Protein AF-A0A090L185-F1 (afdb_monomer)

Solvent-accessible surface area (backbone atoms only — not comparable to full-atom values): 32905 Å² total; per-residue (Å²): 84,55,75,67,59,47,43,51,53,49,49,58,65,39,65,48,70,34,53,70,47,37,48,55,20,32,71,37,14,6,52,57,53,31,52,56,48,49,55,52,52,51,52,54,49,52,51,53,51,46,52,52,49,54,51,47,51,52,51,25,64,74,70,70,43,91,69,70,51,74,37,55,46,37,26,54,54,38,30,64,73,60,76,48,92,46,77,68,30,62,45,46,19,53,53,52,48,50,51,52,50,52,51,51,52,51,52,53,49,51,55,51,51,50,54,26,52,54,49,50,56,54,46,39,72,75,37,86,88,56,88,71,61,66,64,56,42,42,60,57,48,49,54,60,51,52,55,62,71,62,60,84,53,67,71,62,52,49,57,54,49,53,53,50,51,53,55,52,53,52,50,53,50,51,51,52,50,54,55,68,70,53,80,82,59,86,86,80,75,53,54,63,66,49,74,70,26,40,58,56,17,49,55,39,46,54,54,26,69,47,50,73,87,51,50,53,64,53,53,64,45,42,82,55,73,78,55,49,55,54,43,50,53,56,45,50,51,50,48,54,51,48,52,57,57,53,31,58,41,49,54,34,50,53,56,40,49,57,50,46,55,53,47,55,58,48,72,77,44,85,83,77,80,89,65,86,80,74,88,73,93,74,81,80,87,77,76,92,74,93,77,92,81,90,82,88,83,83,89,77,90,80,91,85,88,85,91,82,87,84,88,78,90,81,84,90,88,88,86,89,88,87,89,89,83,91,82,92,86,81,88,88,82,91,79,92,77,85,81,74,83,78,85,82,79,80,81,82,75,83,45,77,66,58,54,51,51,45,51,54,52,50,48,57,56,30,76,72,66,78,44,67,69,56,56,55,35,61,74,46,72,58,64,49,48,67,54,33,24,54,46,25,42,48,52,52,48,40,27,33,75,71,38,67,88,49,18,66,59,49,18,43,43,55,32,59,47,50,66,40,96,30,6,68,48,16,47,56,31,32,50,52,47,53,50,54,54,58,74,42,39,70,60,28,55,73,78,36,44,71,39,41,51,39,42,57,44,39,58,40,47,24,47,50,59,59,37,60,87,68,86,54,71,66,59,54,51,50,51,54,51,52,50,53,53,47,33,83,73,43,38,78,70,60,51,71,67,57,54,50,43,50,50,54,34,39,56,67,33,36,58,37,43,47,73,63,39,46,68,61,47,49,54,49,53,50,41,48,54,50,32,43,71,69,40,82,52,69,69,58,33,54,54,39,48,50,51,54,51,26,67,72,53,69,40,43,80,50,72,69,55,48,43,72,76,76,103

pLDDT: mean 73.85, std 22.77, range [19.09, 95.75]

Secondary structure (DSSP, 8-state):
--HHHHHHHHHHHH-SHHHHTHHHHHHHH-HHHHHHHHHHHHHHHHHHHHHHHHHHHHHHHHHT-SS--HHHHHHHHHHHHHSS--HHHHHHHHHHHHHHHHHHHHHHHHHHHHHHHHHHHHHHHH-TT----HHHHHHHHHHHHHHHHT---HHHHHHHHHHHHHHHHHHHHHHHHHHHHS----TT--S---HHHHHHHHHHHHHHT--HHHHHHHHHH-S-HHHHHHHHHHHHHHHHHHHHHHHHHHHHHHHHHHHHHHHHHHHTS----------------PPP--------------------------------------------S------------------HHHHHHHHHHHHHHHHHH--HHHHHHHHTTT--HHHHHHHHHHHHHIIIII-TTSHHHHHHHHHHHHTSTTHHHHHHHHHHHHHHHHHTHHHHHHH-HHHHHHHHHHHHHHHHHH-TT--SHHHHHHHHHHHHHHSTTGGGG--HHHHHHHHHHHHHHHHHHHHH-HHHHHHHHHHHHHHHHH---HHHHHHHHHHHHHHHTTS---HHHHHHHH-

Organism: Strongyloides ratti (NCBI:txid34506)

InterPro domains:
  IPR003890 MIF4G-like, type 3 [SM00543] (355-554)
  IPR013057 Amino acid transporter, transmembrane domain [PF01490] (6-242)
  IPR016024 Armadillo-type fold [SSF48371] (358-556)
  IPR051367 mRNA Translation Regulation/Replication-dependent Histone mRNA Translation [PTHR23254] (286-565)

Structure (mmCIF, N/CA/C/O backbone):
data_AF-A0A090L185-F1
#
_entry.id   AF-A0A090L185-F1
#
loop_
_atom_site.group_PDB
_atom_site.id
_atom_site.type_symbol
_atom_site.label_atom_id
_atom_site.label_alt_id
_atom_site.label_comp_id
_atom_site.label_asym_id
_atom_site.label_entity_id
_atom_site.label_seq_id
_atom_site.pdbx_PDB_ins_code
_atom_site.Cartn_x
_atom_site.Cartn_y
_atom_site.Cartn_z
_atom_site.occupancy
_atom_site.B_iso_or_equiv
_atom_site.auth_seq_id
_atom_site.auth_comp_id
_atom_site.auth_asym_id
_atom_site.auth_atom_id
_atom_site.pdbx_PDB_model_num
ATOM 1 N N . MET A 1 1 ? -27.285 -10.606 27.918 1.00 71.12 1 MET A N 1
ATOM 2 C CA . MET A 1 1 ? -26.669 -11.461 26.894 1.00 71.12 1 MET A CA 1
ATOM 3 C C . MET A 1 1 ? -26.119 -12.695 27.587 1.00 71.12 1 MET A C 1
ATOM 5 O O . MET A 1 1 ? -25.544 -12.549 28.666 1.00 71.12 1 MET A O 1
ATOM 9 N N . ASP A 1 2 ? -26.365 -13.884 27.044 1.00 82.75 2 ASP A N 1
ATOM 10 C CA . ASP A 1 2 ? -25.820 -15.127 27.608 1.00 82.75 2 ASP A CA 1
ATOM 11 C C . ASP A 1 2 ? -24.356 -15.319 27.168 1.00 82.75 2 ASP A C 1
ATOM 13 O O . ASP A 1 2 ? -23.928 -14.758 26.158 1.00 82.75 2 ASP A O 1
ATOM 17 N N . ASN A 1 3 ? -23.573 -16.127 27.896 1.00 84.38 3 ASN A N 1
ATOM 18 C CA . ASN A 1 3 ? -22.134 -16.308 27.631 1.00 84.38 3 ASN A CA 1
ATOM 19 C C . ASN A 1 3 ? -21.833 -16.718 26.175 1.00 84.38 3 ASN A C 1
ATOM 21 O O . ASN A 1 3 ? -20.870 -16.241 25.581 1.00 84.38 3 ASN A O 1
ATOM 25 N N . LYS A 1 4 ? -22.669 -17.586 25.586 1.00 82.00 4 LYS A N 1
ATOM 26 C CA . LYS A 1 4 ? -22.512 -18.051 24.196 1.00 82.00 4 LYS A CA 1
ATOM 27 C C . LYS A 1 4 ? -22.737 -16.928 23.186 1.00 82.00 4 LYS A C 1
ATOM 29 O O . LYS A 1 4 ? -21.965 -16.774 22.250 1.00 82.00 4 LYS A O 1
ATOM 34 N N . GLU A 1 5 ? -23.784 -16.139 23.396 1.00 80.81 5 GLU A N 1
ATOM 35 C CA . GLU A 1 5 ? -24.128 -15.001 22.542 1.00 80.81 5 GLU A CA 1
ATOM 36 C C . GLU A 1 5 ? -23.039 -13.920 22.619 1.00 80.81 5 GLU A C 1
ATOM 38 O O . GLU A 1 5 ? -22.624 -13.382 21.597 1.00 80.81 5 GLU A O 1
ATOM 43 N N . CYS A 1 6 ? -22.494 -13.691 23.817 1.00 83.94 6 CYS A N 1
ATOM 44 C CA . CYS A 1 6 ? -21.355 -12.807 24.035 1.00 83.94 6 CYS A CA 1
ATOM 45 C C . CYS A 1 6 ? -20.111 -13.237 23.262 1.00 83.94 6 CYS A C 1
ATOM 47 O O . CYS A 1 6 ? -19.526 -12.444 22.531 1.00 83.94 6 CYS A O 1
ATOM 49 N N . PHE A 1 7 ? -19.743 -14.509 23.393 1.00 85.69 7 PHE A N 1
ATOM 50 C CA . PHE A 1 7 ? -18.591 -15.080 22.711 1.00 85.69 7 PHE A CA 1
ATOM 51 C C . PHE A 1 7 ? -18.722 -14.995 21.185 1.00 85.69 7 PHE A C 1
ATOM 53 O O . PHE A 1 7 ? -17.784 -14.584 20.508 1.00 85.69 7 PHE A O 1
ATOM 60 N N . ILE A 1 8 ? -19.903 -15.304 20.643 1.00 82.31 8 ILE A N 1
ATOM 61 C CA . ILE A 1 8 ? -20.172 -15.183 19.204 1.00 82.31 8 ILE A CA 1
ATOM 62 C C . ILE A 1 8 ? -20.075 -13.722 18.753 1.00 82.31 8 ILE A C 1
ATOM 64 O O . ILE A 1 8 ? -19.459 -13.446 17.728 1.00 82.31 8 ILE A O 1
ATOM 68 N N . ASN A 1 9 ? -20.650 -12.783 19.507 1.00 82.81 9 ASN A N 1
ATOM 69 C CA . ASN A 1 9 ? -20.588 -11.361 19.169 1.00 82.81 9 ASN A CA 1
ATOM 70 C C . ASN A 1 9 ? -19.158 -10.809 19.247 1.00 82.81 9 ASN A C 1
ATOM 72 O O . ASN A 1 9 ? -18.785 -9.991 18.410 1.00 82.81 9 ASN A O 1
ATOM 76 N N . PHE A 1 10 ? -18.347 -11.291 20.193 1.00 87.00 10 PHE A N 1
ATOM 77 C CA . PHE A 1 10 ? -16.924 -10.968 20.265 1.00 87.00 10 PHE A CA 1
ATOM 78 C C . PHE A 1 10 ? -16.171 -11.468 19.027 1.00 87.00 10 PHE A C 1
ATOM 80 O O . PHE A 1 10 ? -15.546 -10.669 18.337 1.00 87.00 10 PHE A O 1
ATOM 87 N N . LEU A 1 11 ? -16.287 -12.760 18.694 1.00 84.38 11 LEU A N 1
ATOM 88 C CA . LEU A 1 11 ? -15.626 -13.328 17.515 1.00 84.38 11 LEU A CA 1
ATOM 89 C C . LEU A 1 11 ? -16.048 -12.621 16.223 1.00 84.38 11 LEU A C 1
ATOM 91 O O . LEU A 1 11 ? -15.200 -12.310 15.398 1.00 84.38 11 LEU A O 1
ATOM 95 N N . LYS A 1 12 ? -17.339 -12.311 16.064 1.00 79.00 12 LYS A N 1
ATOM 96 C CA . LYS A 1 12 ? -17.843 -11.560 14.905 1.00 79.00 12 LYS A CA 1
ATOM 97 C C . LYS A 1 12 ? -17.255 -10.157 14.795 1.00 79.00 12 LYS A C 1
ATOM 99 O O . LYS A 1 12 ? -17.055 -9.682 13.688 1.00 79.00 12 LYS A O 1
ATOM 104 N N . GLY A 1 13 ? -17.025 -9.487 15.922 1.00 80.44 13 GLY A N 1
ATOM 105 C CA . GLY A 1 13 ? -16.420 -8.158 15.929 1.00 80.44 13 GLY A CA 1
ATOM 106 C C . GLY A 1 13 ? -14.934 -8.170 15.565 1.00 80.44 13 GLY A C 1
ATOM 107 O O . GLY A 1 13 ? -14.454 -7.204 14.987 1.00 80.44 13 GLY A O 1
ATOM 108 N N . MET A 1 14 ? -14.237 -9.267 15.870 1.00 84.25 14 MET A N 1
ATOM 109 C CA . MET A 1 14 ? -12.806 -9.441 15.597 1.00 84.25 14 MET A CA 1
ATOM 110 C C . MET A 1 14 ? -12.523 -10.009 14.199 1.00 84.25 14 MET A C 1
ATOM 112 O O . MET A 1 14 ? -11.527 -9.661 13.570 1.00 84.25 14 MET A O 1
ATOM 116 N N . ILE A 1 15 ? -13.379 -10.906 13.698 1.00 80.38 15 ILE A N 1
ATOM 117 C CA . ILE A 1 15 ? -13.207 -11.538 12.386 1.00 80.38 15 ILE A CA 1
ATOM 118 C C . ILE A 1 15 ? -13.697 -10.574 11.305 1.00 80.38 15 ILE A C 1
ATOM 120 O O . ILE A 1 15 ? -14.882 -10.517 10.977 1.00 80.38 15 ILE A O 1
ATOM 124 N N . GLY A 1 16 ? -12.757 -9.818 10.746 1.00 77.06 16 GLY A N 1
ATOM 125 C CA . GLY A 1 16 ? -12.988 -8.885 9.649 1.00 77.06 16 GLY A CA 1
ATOM 126 C C . GLY A 1 16 ? -11.849 -8.882 8.622 1.00 77.06 16 GLY A C 1
ATOM 127 O O . GLY A 1 16 ? -10.994 -9.771 8.637 1.00 77.06 16 GLY A O 1
ATOM 128 N N . PRO A 1 17 ? -11.797 -7.861 7.746 1.00 77.81 17 PRO A N 1
ATOM 129 C CA . PRO A 1 17 ? -10.735 -7.676 6.756 1.00 77.81 17 PRO A CA 1
ATOM 130 C C . PRO A 1 17 ? -9.334 -7.634 7.368 1.00 77.81 17 PRO A C 1
ATOM 132 O O . PRO A 1 17 ? -8.375 -8.001 6.700 1.00 77.81 17 PRO A O 1
ATOM 135 N N . GLY A 1 18 ? -9.217 -7.244 8.642 1.00 82.75 18 GLY A N 1
ATOM 136 C CA . GLY A 1 18 ? -7.952 -7.262 9.372 1.00 82.75 18 GLY A CA 1
ATOM 137 C C . GLY A 1 18 ? -7.276 -8.633 9.361 1.00 82.75 18 GLY A C 1
ATOM 138 O O . GLY A 1 18 ? -6.117 -8.726 8.970 1.00 82.75 18 GLY A O 1
ATOM 139 N N . ILE A 1 19 ? -8.003 -9.711 9.672 1.00 81.44 19 ILE A N 1
ATOM 140 C CA . ILE A 1 19 ? -7.442 -11.074 9.632 1.00 81.44 19 ILE A CA 1
ATOM 141 C C . ILE A 1 19 ? -7.071 -11.474 8.197 1.00 81.44 19 ILE A C 1
ATOM 143 O O . ILE A 1 19 ? -6.039 -12.092 7.984 1.00 81.44 19 ILE A O 1
ATOM 147 N N . LEU A 1 20 ? -7.855 -11.070 7.192 1.00 78.31 20 LEU A N 1
ATOM 148 C CA . LEU A 1 20 ? -7.549 -11.370 5.785 1.00 78.31 20 LEU A CA 1
ATOM 149 C C . LEU A 1 20 ? -6.290 -10.639 5.285 1.00 78.31 20 LEU A C 1
ATOM 151 O O . LEU A 1 20 ? -5.570 -11.156 4.432 1.00 78.31 20 LEU A O 1
ATOM 155 N N . SER A 1 21 ? -5.997 -9.460 5.841 1.00 81.25 21 SER A N 1
ATOM 156 C CA . SER A 1 21 ? -4.790 -8.685 5.528 1.00 81.25 21 SER A CA 1
ATOM 157 C C . SER A 1 21 ? -3.510 -9.254 6.149 1.00 81.25 21 SER A C 1
ATOM 159 O O . SER A 1 21 ? -2.412 -8.845 5.776 1.00 81.25 21 SER A O 1
ATOM 161 N N . LEU A 1 22 ? -3.626 -10.211 7.073 1.00 85.88 22 LEU A N 1
ATOM 162 C CA . LEU A 1 22 ? -2.499 -10.734 7.837 1.00 85.88 22 LEU A CA 1
ATOM 163 C C . LEU A 1 22 ? -1.514 -11.530 6.964 1.00 85.88 22 LEU A C 1
ATOM 165 O O . LEU A 1 22 ? -0.307 -11.428 7.166 1.00 85.88 22 LEU A O 1
ATOM 169 N N . SER A 1 23 ? -1.996 -12.177 5.902 1.00 81.75 23 SER A N 1
ATOM 170 C CA . SER A 1 23 ? -1.170 -12.760 4.832 1.00 81.75 23 SER A CA 1
ATOM 171 C C . SER A 1 23 ? -0.131 -11.780 4.248 1.00 81.75 23 SER A C 1
ATOM 173 O O . SER A 1 23 ? 1.015 -12.163 3.998 1.00 81.75 23 SER A O 1
ATOM 175 N N . MET A 1 24 ? -0.470 -10.491 4.118 1.00 79.69 24 MET A N 1
ATOM 176 C CA . MET A 1 24 ? 0.470 -9.448 3.686 1.00 79.69 24 MET A CA 1
ATOM 177 C C . MET A 1 24 ? 1.556 -9.185 4.739 1.00 79.69 24 MET A C 1
ATOM 179 O O . MET A 1 24 ? 2.721 -8.994 4.398 1.00 79.69 24 MET A O 1
ATOM 183 N N . ALA A 1 25 ? 1.215 -9.254 6.030 1.00 85.94 25 ALA A N 1
ATOM 184 C CA . ALA A 1 25 ? 2.178 -9.088 7.119 1.00 85.94 25 ALA A CA 1
ATOM 185 C C . ALA A 1 25 ? 3.268 -10.173 7.085 1.00 85.94 25 ALA A C 1
ATOM 187 O O . ALA A 1 25 ? 4.444 -9.889 7.319 1.00 85.94 25 ALA A O 1
ATOM 188 N N . PHE A 1 26 ? 2.892 -11.405 6.739 1.00 85.06 26 PHE A N 1
ATOM 189 C CA . PHE A 1 26 ? 3.839 -12.499 6.540 1.00 85.06 26 PHE A CA 1
ATOM 190 C C . PHE A 1 26 ? 4.739 -12.298 5.317 1.00 85.06 26 PHE A C 1
ATOM 192 O O . PHE A 1 26 ? 5.925 -12.626 5.373 1.00 85.06 26 PHE A O 1
ATOM 199 N N . LYS A 1 27 ? 4.204 -11.729 4.231 1.00 81.44 27 LYS A N 1
ATOM 200 C CA . LYS A 1 27 ? 4.988 -11.362 3.044 1.00 81.44 27 LYS A CA 1
ATOM 201 C C . LYS A 1 27 ? 6.020 -10.273 3.356 1.00 81.44 27 LYS A C 1
ATOM 203 O O . LYS A 1 27 ? 7.153 -10.356 2.880 1.00 81.44 27 LYS A O 1
ATOM 208 N N . ASP A 1 28 ? 5.650 -9.300 4.186 1.00 84.00 28 ASP A N 1
ATOM 209 C CA . ASP A 1 28 ? 6.495 -8.151 4.519 1.00 84.00 28 ASP A CA 1
ATOM 210 C C . ASP A 1 28 ? 7.568 -8.473 5.565 1.00 84.00 28 ASP A C 1
ATOM 212 O O . ASP A 1 28 ? 8.708 -8.032 5.412 1.00 84.00 28 ASP A O 1
ATOM 216 N N . ALA A 1 29 ? 7.250 -9.246 6.609 1.00 86.50 29 ALA A N 1
ATOM 217 C CA . ALA A 1 29 ? 8.185 -9.564 7.696 1.00 86.50 29 ALA A CA 1
ATOM 218 C C . ALA A 1 29 ? 8.913 -10.905 7.540 1.00 86.50 29 ALA A C 1
ATOM 220 O O . ALA A 1 29 ? 9.987 -11.073 8.122 1.00 86.50 29 ALA A O 1
ATOM 221 N N . GLY A 1 30 ? 8.371 -11.842 6.762 1.00 85.06 30 GLY A N 1
ATOM 222 C CA . GLY A 1 30 ? 8.828 -13.230 6.703 1.00 85.06 30 GLY A CA 1
ATOM 223 C C . GLY A 1 30 ? 8.100 -14.132 7.704 1.00 85.06 30 GLY A C 1
ATOM 224 O O . GLY A 1 30 ? 7.499 -13.664 8.672 1.00 85.06 30 GLY A O 1
ATOM 225 N N . LEU A 1 31 ? 8.151 -15.445 7.462 1.00 84.25 31 LEU A N 1
ATOM 226 C CA . LEU A 1 31 ? 7.297 -16.418 8.154 1.00 84.25 31 LEU A CA 1
ATOM 227 C C . LEU A 1 31 ? 7.498 -16.446 9.679 1.00 84.25 31 LEU A C 1
ATOM 229 O O . LEU A 1 31 ? 6.542 -16.331 10.438 1.00 84.25 31 LEU A O 1
ATOM 233 N N . ILE A 1 32 ? 8.746 -16.590 10.133 1.00 87.19 32 ILE A N 1
ATOM 234 C CA . ILE A 1 32 ? 9.057 -16.796 11.558 1.00 87.19 32 ILE A CA 1
ATOM 235 C C . ILE A 1 32 ? 8.826 -15.505 12.348 1.00 87.19 32 ILE A C 1
ATOM 237 O O . ILE A 1 32 ? 8.232 -15.507 13.426 1.00 87.19 32 ILE A O 1
ATOM 241 N N . THR A 1 33 ? 9.308 -14.395 11.802 1.00 87.94 33 THR A N 1
ATOM 242 C CA . THR A 1 33 ? 9.210 -13.049 12.372 1.00 87.94 33 THR A CA 1
ATOM 243 C C . THR A 1 33 ? 7.761 -12.594 12.499 1.00 87.94 33 THR A C 1
ATOM 245 O O . THR A 1 33 ? 7.392 -12.083 13.559 1.00 87.94 33 THR A O 1
ATOM 248 N N . ALA A 1 34 ? 6.922 -12.818 11.484 1.00 89.31 34 ALA A N 1
ATOM 249 C CA . ALA A 1 34 ? 5.496 -12.511 11.560 1.00 89.31 34 ALA A CA 1
ATOM 250 C C . ALA A 1 34 ? 4.774 -13.371 12.612 1.00 89.31 34 ALA A 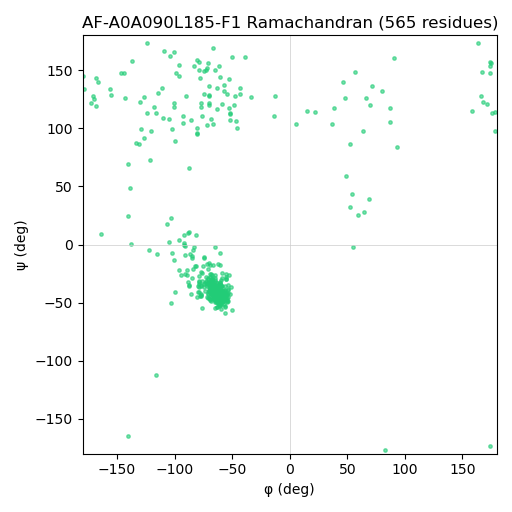C 1
ATOM 252 O O . ALA A 1 34 ? 4.106 -12.795 13.470 1.00 89.31 34 ALA A O 1
ATOM 253 N N . SER A 1 35 ? 4.980 -14.697 12.636 1.00 89.94 35 SER A N 1
ATOM 254 C CA . SER A 1 35 ? 4.364 -15.585 13.644 1.00 89.94 35 SER A CA 1
ATOM 255 C C . SER A 1 35 ? 4.720 -15.185 15.081 1.00 89.94 35 SER A C 1
ATOM 257 O O . SER A 1 35 ? 3.855 -14.993 15.935 1.00 89.94 35 SER A O 1
ATOM 259 N N . ILE A 1 36 ? 6.009 -14.961 15.370 1.00 91.31 36 ILE A N 1
ATOM 260 C CA . ILE A 1 36 ? 6.435 -14.514 16.708 1.00 91.31 36 ILE A CA 1
ATOM 261 C C . ILE A 1 36 ? 5.759 -13.185 17.074 1.00 91.31 36 ILE A C 1
ATOM 263 O O . ILE A 1 36 ? 5.287 -13.014 18.201 1.00 91.31 36 ILE A O 1
ATOM 267 N N . THR A 1 37 ? 5.680 -12.252 16.123 1.00 90.88 37 THR A N 1
ATOM 268 C CA . THR A 1 37 ? 5.062 -10.940 16.348 1.00 90.88 37 THR A CA 1
ATOM 269 C C . THR A 1 37 ? 3.562 -11.055 16.620 1.00 90.88 37 THR A C 1
ATOM 271 O O . THR A 1 37 ? 3.066 -10.411 17.543 1.00 90.88 37 THR A O 1
ATOM 274 N N . ILE A 1 38 ? 2.847 -11.906 15.882 1.00 92.31 38 ILE A N 1
ATOM 275 C CA . ILE A 1 38 ? 1.415 -12.176 16.068 1.00 92.31 38 ILE A CA 1
ATOM 276 C C . ILE A 1 38 ? 1.134 -12.694 17.480 1.00 92.31 38 ILE A C 1
ATOM 278 O O . ILE A 1 38 ? 0.266 -12.157 18.171 1.00 92.31 38 ILE A O 1
ATOM 282 N N . ILE A 1 39 ? 1.902 -13.681 17.950 1.00 92.31 39 ILE A N 1
ATOM 283 C CA . ILE A 1 39 ? 1.736 -14.244 19.297 1.00 92.31 39 ILE A CA 1
ATOM 284 C C . ILE A 1 39 ? 1.976 -13.173 20.369 1.00 92.31 39 ILE A C 1
ATOM 286 O O . ILE A 1 39 ? 1.171 -13.028 21.293 1.00 92.31 39 ILE A O 1
ATOM 290 N N . ILE A 1 40 ? 3.057 -12.395 20.244 1.00 93.19 40 ILE A N 1
ATOM 291 C CA . ILE A 1 40 ? 3.402 -11.343 21.211 1.00 93.19 40 ILE A CA 1
ATOM 292 C C . ILE A 1 40 ? 2.310 -10.269 21.261 1.00 93.19 40 ILE A C 1
ATOM 294 O O . ILE A 1 40 ? 1.821 -9.940 22.345 1.00 93.19 40 ILE A O 1
ATOM 298 N N . ILE A 1 41 ? 1.895 -9.743 20.105 1.00 92.81 41 ILE A N 1
ATOM 299 C CA . ILE A 1 41 ? 0.861 -8.705 20.025 1.00 92.81 41 ILE A CA 1
ATOM 300 C C . ILE A 1 41 ? -0.488 -9.240 20.519 1.00 92.81 41 ILE A C 1
ATOM 302 O O . ILE A 1 41 ? -1.174 -8.542 21.267 1.00 92.81 41 ILE A O 1
ATOM 306 N N . GLY A 1 42 ? -0.843 -10.488 20.204 1.00 91.75 42 GLY A N 1
ATOM 307 C CA . GLY A 1 42 ? -2.056 -11.136 20.703 1.00 91.75 42 GLY A CA 1
ATOM 308 C C . GLY A 1 42 ? -2.095 -11.238 22.234 1.00 91.75 42 GLY A C 1
ATOM 309 O O . GLY A 1 42 ? -3.116 -10.914 22.850 1.00 91.75 42 GLY A O 1
ATOM 310 N N . ILE A 1 43 ? -0.979 -11.615 22.874 1.00 92.88 43 ILE A N 1
ATOM 311 C CA . ILE A 1 43 ? -0.865 -11.669 24.344 1.00 92.88 43 ILE A CA 1
ATOM 312 C C . ILE A 1 43 ? -0.986 -10.268 24.952 1.00 92.88 43 ILE A C 1
ATOM 314 O O . ILE A 1 43 ? -1.777 -10.070 25.880 1.00 92.88 43 ILE A O 1
ATOM 318 N N . ILE A 1 44 ? -0.233 -9.294 24.428 1.00 93.75 44 ILE A N 1
ATOM 319 C CA . ILE A 1 44 ? -0.259 -7.906 24.913 1.00 93.75 44 ILE A CA 1
ATOM 320 C C . ILE A 1 44 ? -1.672 -7.337 24.798 1.00 93.75 44 ILE A C 1
ATOM 322 O O . ILE A 1 44 ? -2.188 -6.751 25.750 1.00 93.75 44 ILE A O 1
ATOM 326 N N . ASN A 1 45 ? -2.333 -7.552 23.665 1.00 92.19 45 ASN A N 1
ATOM 327 C CA . ASN A 1 45 ? -3.667 -7.027 23.450 1.00 92.19 45 ASN A CA 1
ATOM 328 C C . ASN A 1 45 ? -4.710 -7.694 24.359 1.00 92.19 45 ASN A C 1
ATOM 330 O O . ASN A 1 45 ? -5.523 -7.008 24.980 1.00 92.19 45 ASN A O 1
ATOM 334 N N . THR A 1 46 ? -4.629 -9.017 24.545 1.00 92.50 46 THR A N 1
ATOM 335 C CA . THR A 1 46 ? -5.470 -9.731 25.522 1.00 92.50 46 THR A CA 1
ATOM 336 C C . THR A 1 46 ? -5.305 -9.135 26.920 1.00 92.50 46 THR A C 1
ATOM 338 O O . THR A 1 46 ? -6.293 -8.844 27.595 1.00 92.50 46 THR A O 1
ATOM 341 N N . TYR A 1 47 ? -4.062 -8.898 27.349 1.00 93.75 47 TYR A N 1
ATOM 342 C CA . TYR A 1 47 ? -3.770 -8.286 28.643 1.00 93.75 47 TYR A CA 1
ATOM 343 C C . TYR A 1 47 ? -4.391 -6.887 28.773 1.00 93.75 47 TYR A C 1
ATOM 345 O O . TYR A 1 47 ? -5.036 -6.590 29.784 1.00 93.75 47 TYR A O 1
ATOM 353 N N . CYS A 1 48 ? -4.267 -6.053 27.737 1.00 93.50 48 CYS A N 1
ATOM 354 C CA . CYS A 1 48 ? -4.881 -4.727 27.690 1.00 93.50 48 CYS A CA 1
ATOM 355 C C . CYS A 1 48 ? -6.411 -4.794 27.823 1.00 93.50 48 CYS A C 1
ATOM 357 O O . CYS A 1 48 ? -6.985 -4.059 28.630 1.00 93.50 48 CYS A O 1
ATOM 359 N N . MET A 1 49 ? -7.077 -5.701 27.101 1.00 92.06 49 MET A N 1
ATOM 360 C CA . MET A 1 49 ? -8.533 -5.871 27.190 1.00 92.06 49 MET A CA 1
ATOM 361 C C . MET A 1 49 ? -8.981 -6.343 28.581 1.00 92.06 49 MET A C 1
ATOM 363 O O . MET A 1 49 ? -9.975 -5.843 29.112 1.00 92.06 49 MET A O 1
ATOM 367 N N . ILE A 1 50 ? -8.242 -7.265 29.208 1.00 92.12 50 ILE A N 1
ATOM 368 C CA . ILE A 1 50 ? -8.531 -7.728 30.574 1.00 92.12 50 ILE A CA 1
ATOM 369 C C . ILE A 1 50 ? -8.426 -6.564 31.559 1.00 92.12 50 ILE A C 1
ATOM 371 O O . ILE A 1 50 ? -9.356 -6.335 32.336 1.00 92.12 50 ILE A O 1
ATOM 375 N N . LYS A 1 51 ? -7.334 -5.792 31.499 1.00 92.69 51 LYS A N 1
ATOM 376 C CA . LYS A 1 51 ? -7.135 -4.630 32.376 1.00 92.69 51 LYS A CA 1
ATOM 377 C C . LYS A 1 51 ? -8.230 -3.589 32.202 1.00 92.69 51 LYS A C 1
ATOM 379 O O . LYS A 1 51 ? -8.732 -3.057 33.189 1.00 92.69 51 LYS A O 1
ATOM 384 N N . LEU A 1 52 ? -8.658 -3.355 30.965 1.00 92.19 52 LEU A N 1
ATOM 385 C CA . LEU A 1 52 ? -9.756 -2.449 30.662 1.00 92.19 52 LEU A CA 1
ATOM 386 C C . LEU A 1 52 ? -11.065 -2.880 31.351 1.00 92.19 52 LEU A C 1
ATOM 388 O O . LEU A 1 52 ? -11.742 -2.050 31.961 1.00 92.19 52 LEU A O 1
ATOM 392 N N . ILE A 1 53 ? -11.399 -4.175 31.312 1.00 91.25 53 ILE A N 1
ATOM 393 C CA . ILE A 1 53 ? -12.573 -4.725 32.007 1.00 91.25 53 ILE A CA 1
ATOM 394 C C . ILE A 1 53 ? -12.433 -4.607 33.525 1.00 91.25 53 ILE A C 1
ATOM 396 O O . ILE A 1 53 ? -13.387 -4.211 34.193 1.00 91.25 53 ILE A O 1
ATOM 400 N N . GLU A 1 54 ? -11.280 -4.970 34.086 1.00 91.06 54 GLU A N 1
ATOM 401 C CA . GLU A 1 54 ? -11.041 -4.892 35.532 1.00 91.06 54 GLU A CA 1
ATOM 402 C C . GLU A 1 54 ? -11.226 -3.460 36.047 1.00 91.06 54 GLU A C 1
ATOM 404 O O . GLU A 1 54 ? -11.936 -3.240 37.031 1.00 91.06 54 GLU A O 1
ATOM 409 N N . CYS A 1 55 ? -10.664 -2.475 35.339 1.00 91.12 55 CYS A N 1
ATOM 410 C CA . CYS A 1 55 ? -10.843 -1.062 35.658 1.00 91.12 55 CYS A CA 1
ATOM 411 C C . CYS A 1 55 ? -12.308 -0.630 35.519 1.00 91.12 55 CYS A C 1
ATOM 413 O O . CYS A 1 55 ? -12.843 0.022 36.416 1.00 91.12 55 CYS A O 1
ATOM 415 N N . SER A 1 56 ? -12.971 -1.022 34.427 1.00 91.12 56 SER A N 1
ATOM 416 C CA . SER A 1 56 ? -14.392 -0.746 34.186 1.00 91.12 56 SER A CA 1
ATOM 417 C C . SER A 1 56 ? -15.278 -1.220 35.345 1.00 91.12 56 SER A C 1
ATOM 419 O O . SER A 1 56 ? -16.050 -0.436 35.905 1.00 91.12 56 SER A O 1
ATOM 421 N N . LYS A 1 57 ? -15.083 -2.463 35.800 1.00 89.00 57 LYS A N 1
ATOM 422 C CA . LYS A 1 57 ? -15.808 -3.040 36.942 1.00 89.00 57 LYS A CA 1
ATOM 423 C C . LYS A 1 57 ? -15.495 -2.339 38.254 1.00 89.00 57 LYS A C 1
ATOM 425 O O . LYS A 1 57 ? -16.413 -2.011 39.004 1.00 89.00 57 LYS A O 1
ATOM 430 N N . TYR A 1 58 ? -14.214 -2.088 38.531 1.00 90.12 58 TYR A N 1
ATOM 431 C CA . TYR A 1 58 ? -13.793 -1.405 39.754 1.00 90.12 58 TYR A CA 1
ATOM 432 C C . TYR A 1 58 ? -14.505 -0.054 39.907 1.00 90.12 58 TYR A C 1
ATOM 434 O O . TYR A 1 58 ? -15.089 0.232 40.956 1.00 90.12 58 TYR A O 1
ATOM 442 N N . PHE A 1 59 ? -14.531 0.755 38.843 1.00 90.69 59 PHE A N 1
ATOM 443 C CA . PHE A 1 59 ? -15.184 2.063 38.873 1.00 90.69 59 PHE A CA 1
ATOM 444 C C . PHE A 1 59 ? -16.712 1.982 38.834 1.00 90.69 59 PHE A C 1
ATOM 446 O O . PHE A 1 59 ? -17.367 2.786 39.500 1.00 90.69 59 PHE A O 1
ATOM 453 N N . SER A 1 60 ? -17.284 1.000 38.132 1.00 88.88 60 SER A N 1
ATOM 454 C CA . SER A 1 60 ? -18.728 0.735 38.150 1.00 88.88 60 SER A CA 1
ATOM 455 C C . SER A 1 60 ? -19.229 0.440 39.570 1.00 88.88 60 SER A C 1
ATOM 457 O O . SER A 1 60 ? -20.198 1.062 40.013 1.00 88.88 60 SER A O 1
ATOM 459 N N . ILE A 1 61 ? -18.523 -0.411 40.326 1.00 88.88 61 ILE A N 1
ATOM 460 C CA . ILE A 1 61 ? -18.863 -0.744 41.719 1.00 88.88 61 ILE A CA 1
ATOM 461 C C . ILE A 1 61 ? -18.652 0.467 42.634 1.00 88.88 61 ILE A C 1
ATOM 463 O O . ILE A 1 61 ? -19.545 0.831 43.401 1.00 88.88 61 ILE A O 1
ATOM 467 N N . LYS A 1 62 ? -17.489 1.124 42.540 1.00 90.19 62 LYS A N 1
ATOM 468 C CA . LYS A 1 62 ? -17.114 2.234 43.428 1.00 90.19 62 LYS A CA 1
ATOM 469 C C . LYS A 1 62 ? -18.045 3.440 43.313 1.00 90.19 62 LYS A C 1
ATOM 471 O O . LYS A 1 62 ? -18.438 4.010 44.328 1.00 90.19 62 LYS A O 1
ATOM 476 N N . TYR A 1 63 ? -18.401 3.826 42.089 1.00 88.38 63 TYR A N 1
ATOM 477 C CA . TYR A 1 63 ? -19.265 4.978 41.824 1.00 88.38 63 TYR A CA 1
ATOM 478 C C . TYR A 1 63 ? -20.742 4.601 41.620 1.00 88.38 63 TYR A C 1
ATOM 480 O O . TYR A 1 63 ? -21.555 5.482 41.350 1.00 88.38 63 TYR A O 1
ATOM 488 N N . LYS A 1 64 ? -21.105 3.317 41.785 1.00 87.44 64 LYS A N 1
ATOM 489 C CA . LYS A 1 64 ? -22.468 2.774 41.619 1.00 87.44 64 LYS A CA 1
ATOM 490 C C . LYS A 1 64 ? -23.091 3.093 40.252 1.00 87.44 64 LYS A C 1
ATOM 492 O O . LYS A 1 64 ? -24.262 3.459 40.154 1.00 87.44 64 LYS A O 1
ATOM 497 N N . ILE A 1 65 ? -22.307 2.945 39.187 1.00 86.12 65 ILE A N 1
ATOM 498 C CA . ILE A 1 65 ? -22.724 3.248 37.813 1.00 86.12 65 ILE A CA 1
ATOM 499 C C . ILE A 1 65 ? -23.079 1.948 37.104 1.00 86.12 65 ILE A C 1
ATOM 501 O O . ILE A 1 65 ? -22.242 1.060 36.978 1.00 86.12 65 ILE A O 1
ATOM 505 N N . LYS A 1 66 ? -24.316 1.847 36.609 1.00 79.56 66 LYS A N 1
ATOM 506 C CA . LYS A 1 66 ? -24.844 0.610 36.011 1.00 79.56 66 LYS A CA 1
ATOM 507 C C . LYS A 1 66 ? -24.204 0.245 34.664 1.00 79.56 66 LYS A C 1
ATOM 509 O O . LYS A 1 66 ? -24.122 -0.933 34.347 1.00 79.56 66 LYS A O 1
ATOM 514 N N . LYS A 1 67 ? -23.802 1.236 33.865 1.00 83.38 67 LYS A N 1
ATOM 515 C CA . LYS A 1 67 ? -23.102 1.058 32.584 1.00 83.38 67 LYS A CA 1
ATOM 516 C C . LYS A 1 67 ? -22.066 2.158 32.439 1.00 83.38 67 LYS A C 1
ATOM 518 O O . LYS A 1 67 ? -22.412 3.328 32.587 1.00 83.38 67 LYS A O 1
ATOM 523 N N . ILE A 1 68 ? -20.819 1.781 32.193 1.00 88.75 68 ILE A N 1
ATOM 524 C CA . ILE A 1 68 ? -19.716 2.728 32.036 1.00 88.75 68 ILE A CA 1
ATOM 525 C C . ILE A 1 68 ? -19.248 2.719 30.583 1.00 88.75 68 ILE A C 1
ATOM 527 O O . ILE A 1 68 ? -19.086 1.650 30.002 1.00 88.75 68 ILE A O 1
ATOM 531 N N . ASP A 1 69 ? -19.042 3.899 30.008 1.00 91.25 69 ASP A N 1
ATOM 532 C CA . ASP A 1 69 ? -18.488 4.064 28.660 1.00 91.25 69 ASP A CA 1
ATOM 533 C C . ASP A 1 69 ? -16.996 4.420 28.741 1.00 91.25 69 ASP A C 1
ATOM 535 O O . ASP A 1 69 ? -16.510 4.837 29.795 1.00 91.25 69 ASP A O 1
ATOM 539 N N . TYR A 1 70 ? -16.256 4.319 27.632 1.00 92.06 70 TYR A N 1
ATOM 540 C CA . TYR A 1 70 ? -14.811 4.606 27.591 1.00 92.06 70 TYR A CA 1
ATOM 541 C C . TYR A 1 70 ? -14.452 6.005 28.108 1.00 92.06 70 TYR A C 1
ATOM 543 O O . TYR A 1 70 ? -13.518 6.159 28.896 1.00 92.06 70 TYR A O 1
ATOM 551 N N . GLY A 1 71 ? -15.214 7.030 27.713 1.00 91.38 71 GLY A N 1
ATOM 552 C CA . GLY A 1 71 ? -14.991 8.397 28.188 1.00 91.38 71 GLY A CA 1
ATOM 553 C C . GLY A 1 71 ? -15.240 8.543 29.690 1.00 91.38 71 GLY A C 1
ATOM 554 O O . GLY A 1 71 ? -14.444 9.163 30.394 1.00 91.38 71 GLY A O 1
ATOM 555 N N . SER A 1 72 ? -16.307 7.927 30.208 1.00 90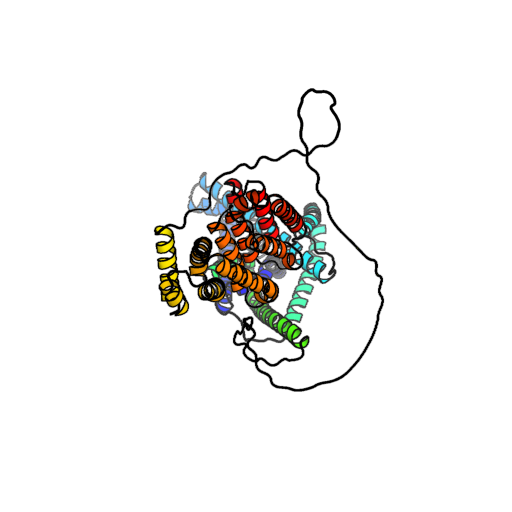.56 72 SER A N 1
ATOM 556 C CA . SER A 1 72 ? -16.595 7.914 31.645 1.00 90.56 72 SER A CA 1
ATOM 557 C C . SER A 1 72 ? -15.524 7.149 32.421 1.00 90.56 72 SER A C 1
ATOM 559 O O . SER A 1 72 ? -15.078 7.619 33.464 1.00 90.56 72 SER A O 1
ATOM 561 N N . LEU A 1 73 ? -15.054 6.015 31.897 1.00 92.44 73 LEU A N 1
ATOM 562 C CA . LEU A 1 73 ? -13.956 5.247 32.478 1.00 92.44 73 LEU A CA 1
ATOM 563 C C . LEU A 1 73 ? -12.685 6.097 32.600 1.00 92.44 73 LEU A C 1
ATOM 565 O O . LEU A 1 73 ? -12.096 6.163 33.677 1.00 92.44 73 LEU A O 1
ATOM 569 N N . ALA A 1 74 ? -12.309 6.808 31.535 1.00 92.75 74 ALA A N 1
ATOM 570 C CA . ALA A 1 74 ? -11.171 7.724 31.542 1.00 92.75 74 ALA A CA 1
ATOM 571 C C . ALA A 1 74 ? -11.358 8.887 32.534 1.00 92.75 74 ALA A C 1
ATOM 573 O O . ALA A 1 74 ? -10.419 9.268 33.237 1.00 92.75 74 ALA A O 1
ATOM 574 N N . TYR A 1 75 ? -12.579 9.420 32.648 1.00 91.50 75 TYR A N 1
ATOM 575 C CA . TYR A 1 75 ? -12.908 10.460 33.623 1.00 91.50 75 TYR A CA 1
ATOM 576 C C . TYR A 1 75 ? -12.695 9.962 35.056 1.00 91.50 75 TYR A C 1
ATOM 578 O O . TYR A 1 75 ? -11.949 10.582 35.811 1.00 91.50 75 TYR A O 1
ATOM 586 N N . TYR A 1 76 ? -13.288 8.825 35.433 1.00 90.56 76 TYR A N 1
ATOM 587 C CA . TYR A 1 76 ? -13.167 8.293 36.793 1.00 90.56 76 TYR A CA 1
ATOM 588 C C . TYR A 1 76 ? -11.744 7.839 37.123 1.00 90.56 76 TYR A C 1
ATOM 590 O O . TYR A 1 76 ? -11.270 8.110 38.225 1.00 90.56 76 TYR A O 1
ATOM 598 N N . ALA A 1 77 ? -11.027 7.253 36.161 1.00 91.25 77 ALA A N 1
ATOM 599 C CA . ALA A 1 77 ? -9.616 6.921 36.323 1.00 91.25 77 ALA A CA 1
ATOM 600 C C . ALA A 1 77 ? -8.761 8.174 36.571 1.00 91.25 77 ALA A C 1
ATOM 602 O O . ALA A 1 77 ? -7.979 8.217 37.521 1.00 91.25 77 ALA A O 1
ATOM 603 N N . SER A 1 78 ? -8.951 9.231 35.775 1.00 90.62 78 SER A N 1
ATOM 604 C CA . SER A 1 78 ? -8.218 10.489 35.961 1.00 90.62 78 SER A CA 1
ATOM 605 C C . SER A 1 78 ? -8.581 11.198 37.271 1.00 90.62 78 SER A C 1
ATOM 607 O O . SER A 1 78 ? -7.705 11.746 37.942 1.00 90.62 78 SER A O 1
ATOM 609 N N . LYS A 1 79 ? -9.853 11.142 37.684 1.00 89.25 79 LYS A N 1
ATOM 610 C CA . LYS A 1 79 ? -10.334 11.692 38.957 1.00 89.25 79 LYS A CA 1
ATOM 611 C C . LYS A 1 79 ? -9.697 10.996 40.157 1.00 89.25 79 LYS A C 1
ATOM 613 O O . LYS A 1 79 ? -9.331 11.672 41.117 1.00 89.25 79 LYS A O 1
ATOM 618 N N . GLU A 1 80 ? -9.531 9.679 40.089 1.00 87.50 80 GLU A N 1
ATOM 619 C CA . GLU A 1 80 ? -8.871 8.895 41.133 1.00 87.50 80 GLU A CA 1
ATOM 620 C C . GLU A 1 80 ? -7.388 9.270 41.271 1.00 87.50 80 GLU A C 1
ATOM 622 O O . GLU A 1 80 ? -6.897 9.472 42.381 1.00 87.50 80 GLU A O 1
ATOM 627 N N . ILE A 1 81 ? -6.693 9.447 40.143 1.00 87.31 81 ILE A N 1
ATOM 628 C CA . ILE A 1 81 ? -5.279 9.850 40.113 1.00 87.31 81 ILE A CA 1
ATOM 629 C C . ILE A 1 81 ? -5.100 11.262 40.683 1.00 87.31 81 ILE A C 1
ATOM 631 O O . ILE A 1 81 ? -4.200 11.510 41.484 1.00 87.31 81 ILE A O 1
ATOM 635 N N . MET A 1 82 ? -5.960 12.201 40.286 1.00 84.31 82 MET A N 1
ATOM 636 C CA . MET A 1 82 ? -5.814 13.612 40.650 1.00 84.31 82 MET A CA 1
ATOM 637 C C . MET A 1 82 ? -6.408 13.969 42.017 1.00 84.31 82 MET A C 1
ATOM 639 O O . MET A 1 82 ? -6.192 15.085 42.490 1.00 84.31 82 MET A O 1
ATOM 643 N N . LYS A 1 83 ? -7.167 13.060 42.650 1.00 81.94 83 LYS A N 1
ATOM 644 C CA . LYS A 1 83 ? -7.868 13.220 43.945 1.00 81.94 83 LYS A CA 1
ATOM 645 C C . LYS A 1 83 ? -8.831 14.418 44.045 1.00 81.94 83 LYS A C 1
ATOM 647 O O . LYS A 1 83 ? -9.493 14.591 45.066 1.00 81.94 83 LYS A O 1
ATOM 652 N N . LYS A 1 84 ? -8.943 15.241 43.000 1.00 77.12 84 LYS A N 1
ATOM 653 C CA . LYS A 1 84 ? -9.833 16.398 42.885 1.00 77.12 84 LYS A CA 1
ATOM 654 C C . LYS A 1 84 ? -10.285 16.550 41.438 1.00 77.12 84 LYS A C 1
ATOM 656 O O . LYS A 1 84 ? -9.539 16.249 40.507 1.00 77.12 84 LYS A O 1
ATOM 661 N N . ASP A 1 85 ? -11.507 17.039 41.260 1.00 78.88 85 ASP A N 1
ATOM 662 C CA . ASP A 1 85 ? -12.047 17.321 39.935 1.00 78.88 85 ASP A CA 1
ATOM 663 C C . ASP A 1 85 ? -11.417 18.616 39.403 1.00 78.88 85 ASP A C 1
ATOM 665 O O . ASP A 1 85 ? -11.626 19.697 39.955 1.00 78.88 85 ASP A O 1
ATOM 669 N N . THR A 1 86 ? -10.566 18.496 38.388 1.00 80.75 86 THR A N 1
ATOM 670 C CA . THR A 1 86 ? -9.781 19.607 37.831 1.00 80.75 86 THR A CA 1
ATOM 671 C C . THR A 1 86 ? -10.049 19.740 36.334 1.00 80.75 86 THR A C 1
ATOM 673 O O . THR A 1 86 ? -10.702 18.907 35.720 1.00 80.75 86 THR A O 1
ATOM 676 N N . ILE A 1 87 ? -9.531 20.782 35.686 1.00 76.81 87 ILE A N 1
ATOM 677 C CA . ILE A 1 87 ? -9.670 20.923 34.226 1.00 76.81 87 ILE A CA 1
ATOM 678 C C . ILE A 1 87 ? -9.034 19.721 33.500 1.00 76.81 87 ILE A C 1
ATOM 680 O O . ILE A 1 87 ? -9.583 19.226 32.520 1.00 76.81 87 ILE A O 1
ATOM 684 N N . LYS A 1 88 ? -7.927 19.182 34.032 1.00 73.94 88 LYS A N 1
ATOM 685 C CA . LYS A 1 88 ? -7.230 18.023 33.458 1.00 73.94 88 LYS A CA 1
ATOM 686 C C . LYS A 1 88 ? -8.067 16.738 33.506 1.00 73.94 88 LYS A C 1
ATOM 688 O O . LYS A 1 88 ? -8.020 15.982 32.542 1.00 73.94 88 LYS A O 1
ATOM 693 N N . THR A 1 89 ? -8.890 16.518 34.541 1.00 80.06 89 THR A N 1
ATOM 694 C CA . THR A 1 89 ? -9.782 15.336 34.610 1.00 80.06 89 THR A CA 1
ATOM 695 C C . THR A 1 89 ? -10.850 15.353 33.515 1.00 80.06 89 THR A C 1
ATOM 697 O O . THR A 1 89 ? -11.289 14.299 33.065 1.00 80.06 89 THR A O 1
ATOM 700 N N . LYS A 1 90 ? -11.226 16.538 33.017 1.00 85.00 90 LYS A N 1
ATOM 701 C CA . LYS A 1 90 ? -12.169 16.697 31.897 1.00 85.00 90 LYS A CA 1
ATOM 702 C C . LYS A 1 90 ? -11.525 16.535 30.514 1.00 85.00 90 LYS A C 1
ATOM 704 O O . LYS A 1 90 ? -12.244 16.264 29.559 1.00 85.00 90 LYS A O 1
ATOM 709 N N . ILE A 1 91 ? -10.198 16.654 30.398 1.00 89.81 91 ILE A N 1
ATOM 710 C CA . ILE A 1 91 ? -9.469 16.512 29.123 1.00 89.81 91 ILE A CA 1
ATOM 711 C C . ILE A 1 91 ? -9.283 15.036 28.738 1.00 89.81 91 ILE A C 1
ATOM 713 O O . ILE A 1 91 ? -9.462 14.686 27.574 1.00 89.81 91 ILE A O 1
ATOM 717 N N . PHE A 1 92 ? -8.973 14.154 29.695 1.00 89.75 92 PHE A N 1
ATOM 718 C CA . PHE A 1 92 ? -8.734 12.727 29.415 1.00 89.75 92 PHE A CA 1
ATOM 719 C C . PHE A 1 92 ? -9.879 12.025 28.663 1.00 89.75 92 PHE A C 1
ATOM 721 O O . PHE A 1 92 ? -9.596 11.348 27.674 1.00 89.75 92 PHE A O 1
ATOM 728 N N . PRO A 1 93 ? -11.160 12.196 29.049 1.00 92.06 93 PRO A N 1
ATOM 729 C CA . PRO A 1 93 ? -12.281 11.645 28.292 1.00 92.06 93 PRO A CA 1
ATOM 730 C C . PRO A 1 93 ? -12.294 12.099 26.836 1.00 92.06 93 PRO A C 1
ATOM 732 O O . PRO A 1 93 ? -12.526 11.282 25.954 1.00 92.06 93 PRO A O 1
ATOM 735 N N . ILE A 1 94 ? -12.021 13.383 26.581 1.00 92.44 94 ILE A N 1
ATOM 736 C CA . ILE A 1 94 ? -12.033 13.965 25.234 1.00 92.44 94 ILE A CA 1
ATOM 737 C C . ILE A 1 94 ? -10.945 13.321 24.373 1.00 92.44 94 ILE A C 1
ATOM 739 O O . ILE A 1 94 ? -11.224 12.928 23.245 1.00 92.44 94 ILE A O 1
ATOM 743 N N . ILE A 1 95 ? -9.735 13.147 24.915 1.00 93.62 95 ILE A N 1
ATOM 744 C CA . ILE A 1 95 ? -8.635 12.472 24.210 1.00 93.62 95 ILE A CA 1
ATOM 745 C C . ILE A 1 95 ? -9.042 11.047 23.828 1.00 93.62 95 ILE A C 1
ATOM 747 O O . ILE A 1 95 ? -8.903 10.660 22.672 1.00 93.62 95 ILE A O 1
ATOM 751 N N . VAL A 1 96 ? -9.599 10.283 24.774 1.00 92.81 96 VAL A N 1
ATOM 752 C CA . VAL A 1 96 ? -10.046 8.906 24.512 1.00 92.81 96 VAL A CA 1
ATOM 753 C C . VAL A 1 96 ? -11.137 8.868 23.441 1.00 92.81 96 VAL A C 1
ATOM 755 O O . VAL A 1 96 ? -11.066 8.038 22.539 1.00 92.81 96 VAL A O 1
ATOM 758 N N . TRP A 1 97 ? -12.107 9.785 23.485 1.00 91.69 97 TRP A N 1
ATOM 759 C CA . TRP A 1 97 ? -13.140 9.903 22.452 1.00 91.69 97 TRP A CA 1
ATOM 760 C C . TRP A 1 97 ? -12.559 10.220 21.069 1.00 91.69 97 TRP A C 1
ATOM 762 O O . TRP A 1 97 ? -12.973 9.602 20.093 1.00 91.69 97 TRP A O 1
ATOM 772 N N . ILE A 1 98 ? -11.584 11.130 20.976 1.00 94.88 98 ILE A N 1
ATOM 773 C CA . ILE A 1 98 ? -10.912 11.463 19.709 1.00 94.88 98 ILE A CA 1
ATOM 774 C C . ILE A 1 98 ? -10.142 10.251 19.170 1.00 94.88 98 ILE A C 1
ATOM 776 O O . ILE A 1 98 ? -10.251 9.941 17.985 1.00 94.88 98 ILE A O 1
ATOM 780 N N . CYS A 1 99 ? -9.410 9.529 20.025 1.00 92.62 99 CYS A N 1
ATOM 781 C CA . CYS A 1 99 ? -8.691 8.319 19.625 1.00 92.62 99 CYS A CA 1
ATOM 782 C C . CYS A 1 99 ? -9.644 7.225 19.123 1.00 92.62 99 CYS A C 1
ATOM 784 O O . CYS A 1 99 ? -9.396 6.646 18.069 1.00 92.62 99 CYS A O 1
ATOM 786 N N . LEU A 1 100 ? -10.750 6.974 19.834 1.00 91.25 100 LEU A N 1
ATOM 787 C CA . LEU A 1 100 ? -11.758 5.991 19.423 1.00 91.25 100 LEU A CA 1
ATOM 788 C C . LEU A 1 100 ? -12.456 6.387 18.119 1.00 91.25 100 LEU A C 1
ATOM 790 O O . LEU A 1 100 ? -12.703 5.532 17.273 1.00 91.25 100 LEU A O 1
ATOM 794 N N . LEU A 1 101 ? -12.750 7.676 17.934 1.00 92.50 101 LEU A N 1
ATOM 795 C CA . LEU A 1 101 ? -13.350 8.171 16.698 1.00 92.50 101 LEU A CA 1
ATOM 796 C C . LEU A 1 101 ? -12.389 8.017 15.512 1.00 92.50 101 LEU A C 1
ATOM 798 O O . LEU A 1 101 ? -12.800 7.536 14.460 1.00 92.50 101 LEU A O 1
ATOM 802 N N . SER A 1 102 ? -11.116 8.377 15.695 1.00 92.56 102 SER A N 1
ATOM 803 C CA . SER A 1 102 ? -10.071 8.213 14.677 1.00 92.56 102 SER A CA 1
ATOM 804 C C . SER A 1 102 ? -9.903 6.744 14.279 1.00 92.56 102 SER A C 1
ATOM 806 O O . SER A 1 102 ? -9.919 6.411 13.093 1.00 92.56 102 SER A O 1
ATOM 808 N N . LEU A 1 103 ? -9.858 5.852 15.273 1.00 89.44 103 LEU A N 1
ATOM 809 C CA . LEU A 1 103 ? -9.813 4.409 15.062 1.00 89.44 103 LEU A CA 1
ATOM 810 C C . LEU A 1 103 ? -11.017 3.918 14.244 1.00 89.44 103 LEU A C 1
ATOM 812 O O . LEU A 1 103 ? -10.840 3.202 13.262 1.00 89.44 103 LEU A O 1
ATOM 816 N N . GLN A 1 104 ? -12.236 4.329 14.604 1.00 88.31 104 GLN A N 1
ATOM 817 C CA . GLN A 1 104 ? -13.443 3.886 13.907 1.00 88.31 104 GLN A CA 1
ATOM 818 C C . GLN A 1 104 ? -13.502 4.397 12.461 1.00 88.31 104 GLN A C 1
ATOM 820 O O . GLN A 1 104 ? -13.908 3.651 11.572 1.00 88.31 104 GLN A O 1
ATOM 825 N N . ILE A 1 105 ? -13.075 5.639 12.210 1.00 90.88 105 ILE A N 1
ATOM 826 C CA . ILE A 1 105 ? -12.967 6.193 10.853 1.00 90.88 105 ILE A CA 1
ATOM 827 C C . ILE A 1 105 ? -11.960 5.383 10.029 1.00 90.88 105 ILE A C 1
ATOM 829 O O . ILE A 1 105 ? -12.256 5.048 8.883 1.00 90.88 105 ILE A O 1
ATOM 833 N N . GLY A 1 106 ? -10.818 5.017 10.620 1.00 89.94 106 GLY A N 1
ATOM 834 C CA . GLY A 1 106 ? -9.813 4.166 9.980 1.00 89.94 106 GLY A CA 1
ATOM 835 C C . GLY A 1 106 ? -10.337 2.768 9.646 1.00 89.94 106 GLY A C 1
ATOM 836 O O . GLY A 1 106 ? -10.169 2.291 8.529 1.00 89.94 106 GLY A O 1
ATOM 837 N N . ILE A 1 107 ? -11.047 2.120 10.573 1.00 85.88 107 ILE A N 1
ATOM 838 C CA . ILE A 1 107 ? -11.665 0.812 10.311 1.00 85.88 107 ILE A CA 1
ATOM 839 C C . ILE A 1 107 ? -12.670 0.931 9.157 1.00 85.88 107 ILE A C 1
ATOM 841 O O . ILE A 1 107 ? -12.609 0.151 8.207 1.00 85.88 107 ILE A O 1
ATOM 845 N N . CYS A 1 108 ? -13.557 1.931 9.191 1.00 86.00 108 CYS A N 1
ATOM 846 C CA . CYS A 1 108 ? -14.550 2.152 8.138 1.00 86.00 108 CYS A CA 1
ATOM 847 C C . CYS A 1 108 ? -13.914 2.431 6.767 1.00 86.00 108 CYS A C 1
ATOM 849 O O . CYS A 1 108 ? -14.419 1.935 5.759 1.00 86.00 108 CYS A O 1
ATOM 851 N N . SER A 1 109 ? -12.819 3.196 6.711 1.00 88.88 109 SER A N 1
ATOM 852 C CA . SER A 1 109 ? -12.134 3.491 5.449 1.00 88.88 109 SER A CA 1
ATOM 853 C C . SER A 1 109 ? -11.474 2.248 4.855 1.00 88.88 109 SER A C 1
ATOM 855 O O . SER A 1 109 ? -11.631 1.998 3.660 1.00 88.88 109 SER A O 1
ATOM 857 N N . VAL A 1 110 ? -10.821 1.417 5.675 1.00 86.94 110 VAL A N 1
ATOM 858 C CA . VAL A 1 110 ? -10.232 0.149 5.217 1.00 86.94 110 VAL A CA 1
ATOM 859 C C . VAL A 1 110 ? -11.313 -0.811 4.727 1.00 86.94 110 VAL A C 1
ATOM 861 O O . VAL A 1 110 ? -11.161 -1.386 3.654 1.00 86.94 110 VAL A O 1
ATOM 864 N N . PHE A 1 111 ? -12.435 -0.940 5.445 1.00 84.62 111 PHE A N 1
ATOM 865 C CA . PHE A 1 111 ? -13.575 -1.746 4.988 1.00 84.62 111 PHE A CA 1
ATOM 866 C C . PHE A 1 111 ? -14.088 -1.295 3.616 1.00 84.62 111 PHE A C 1
ATOM 868 O O . PHE A 1 111 ? -14.374 -2.124 2.754 1.00 84.62 111 PHE A O 1
ATOM 875 N N . TYR A 1 112 ? -14.196 0.015 3.407 1.00 86.69 112 TYR A N 1
ATOM 876 C CA . TYR A 1 112 ? -14.659 0.585 2.148 1.00 86.69 112 TYR A CA 1
ATOM 877 C C . TYR A 1 112 ? -13.687 0.317 0.989 1.00 86.69 112 TYR A C 1
ATOM 879 O O . TYR A 1 112 ? -14.109 -0.137 -0.075 1.00 86.69 112 TYR A O 1
ATOM 887 N N . VAL A 1 113 ? -12.386 0.531 1.213 1.00 87.31 113 VAL A N 1
ATOM 888 C CA . VAL A 1 113 ? -11.333 0.216 0.234 1.00 87.31 113 VAL A CA 1
ATOM 889 C C . VAL A 1 113 ? -11.340 -1.276 -0.098 1.00 87.31 113 VAL A C 1
ATOM 891 O O . VAL A 1 113 ? -11.346 -1.642 -1.268 1.00 87.31 113 VAL A O 1
ATOM 894 N N . PHE A 1 114 ? -11.429 -2.134 0.918 1.00 85.19 114 PHE A N 1
ATOM 895 C CA . PHE A 1 114 ? -11.433 -3.586 0.765 1.00 85.19 114 PHE A CA 1
ATOM 896 C C . PHE A 1 114 ? -12.578 -4.086 -0.128 1.00 85.19 114 PHE A C 1
ATOM 898 O O . PHE A 1 114 ? -12.347 -4.865 -1.050 1.00 85.19 114 PHE A O 1
ATOM 905 N N . VAL A 1 115 ? -13.806 -3.602 0.092 1.00 85.56 115 VAL A N 1
ATOM 906 C CA . VAL A 1 115 ? -14.964 -3.961 -0.749 1.00 85.56 115 VAL A CA 1
ATOM 907 C C . VAL A 1 115 ? -14.770 -3.495 -2.194 1.00 85.56 115 VAL A C 1
ATOM 909 O O . VAL A 1 115 ? -15.085 -4.239 -3.125 1.00 85.56 115 VAL A O 1
ATOM 912 N N . GLY A 1 116 ? -14.230 -2.289 -2.394 1.00 87.50 116 GLY A N 1
ATOM 913 C CA . GLY A 1 116 ? -13.948 -1.757 -3.727 1.00 87.50 116 GLY A CA 1
ATOM 914 C C . GLY A 1 116 ? -12.918 -2.593 -4.489 1.00 87.50 116 GLY A C 1
ATOM 915 O O . GLY A 1 116 ? -13.178 -2.979 -5.628 1.00 87.50 116 GLY A O 1
ATOM 916 N N . THR A 1 117 ? -11.797 -2.935 -3.848 1.00 86.31 117 THR A N 1
ATOM 917 C CA . THR A 1 117 ? -10.737 -3.757 -4.452 1.00 86.31 117 THR A CA 1
ATOM 918 C C . THR A 1 117 ? -11.236 -5.157 -4.803 1.00 86.31 117 THR A C 1
ATOM 920 O O . THR A 1 117 ? -11.069 -5.591 -5.939 1.00 86.31 117 THR A O 1
ATOM 923 N N . LEU A 1 118 ? -11.936 -5.829 -3.881 1.00 84.19 118 LEU A N 1
ATOM 924 C CA . LEU A 1 118 ? -12.491 -7.163 -4.141 1.00 84.19 118 LEU A CA 1
ATOM 925 C C . LEU A 1 118 ? -13.494 -7.168 -5.296 1.00 84.19 118 LEU A C 1
ATOM 927 O O . LEU A 1 118 ? -13.540 -8.108 -6.086 1.00 84.19 118 LEU A O 1
ATOM 931 N N . THR A 1 119 ? -14.321 -6.127 -5.395 1.00 84.19 119 THR A N 1
ATOM 932 C CA . THR A 1 119 ? -15.303 -6.037 -6.479 1.00 84.19 119 THR A CA 1
ATOM 933 C C . THR A 1 119 ? -14.620 -5.811 -7.817 1.00 84.19 119 THR A C 1
ATOM 935 O O . THR A 1 119 ? -15.011 -6.436 -8.800 1.00 84.19 119 THR A O 1
ATOM 938 N N . LYS A 1 120 ? -13.590 -4.958 -7.855 1.00 85.62 120 LYS A N 1
ATOM 939 C CA . LYS A 1 120 ? -12.782 -4.745 -9.057 1.00 85.62 120 LYS A CA 1
ATOM 940 C C . LYS A 1 120 ? -12.197 -6.070 -9.551 1.00 85.62 120 LYS A C 1
ATOM 942 O O . LYS A 1 120 ? -12.446 -6.444 -10.693 1.00 85.62 120 LYS A O 1
ATOM 947 N N . GLU A 1 121 ? -11.519 -6.810 -8.674 1.00 83.25 121 GLU A N 1
ATOM 948 C CA . GLU A 1 121 ? -10.932 -8.115 -9.008 1.00 83.25 121 GLU A CA 1
ATOM 949 C C . GLU A 1 121 ? -11.986 -9.117 -9.509 1.00 83.25 121 GLU A C 1
ATOM 951 O O . GLU A 1 121 ? -11.756 -9.844 -10.476 1.00 83.25 121 GLU A O 1
ATOM 956 N N . LEU A 1 122 ? -13.173 -9.138 -8.891 1.00 84.19 122 LEU A N 1
ATOM 957 C CA . LEU A 1 122 ? -14.279 -10.002 -9.307 1.00 84.19 122 LEU A CA 1
ATOM 958 C C . LEU A 1 122 ? -14.810 -9.642 -10.705 1.00 84.19 122 LEU A C 1
ATOM 960 O O . LEU A 1 122 ? -15.105 -10.534 -11.504 1.00 84.19 122 LEU A O 1
ATOM 964 N N . VAL A 1 123 ? -14.984 -8.349 -10.988 1.00 83.94 123 VAL A N 1
ATOM 965 C CA . VAL A 1 123 ? -15.536 -7.868 -12.261 1.00 83.94 123 VAL A CA 1
ATOM 966 C C . VAL A 1 123 ? -14.537 -8.079 -13.390 1.00 83.94 123 VAL A C 1
ATOM 968 O O . VAL A 1 123 ? -14.920 -8.633 -14.415 1.00 83.94 123 VAL A O 1
ATOM 971 N N . GLU A 1 124 ? -13.269 -7.730 -13.186 1.00 82.75 124 GLU A N 1
ATOM 972 C CA . GLU A 1 124 ? -12.215 -7.889 -14.197 1.00 82.75 124 GLU A CA 1
ATOM 973 C C . GLU A 1 124 ? -11.979 -9.361 -14.548 1.00 82.75 124 GLU A C 1
ATOM 975 O O . GLU A 1 124 ? -11.800 -9.704 -15.716 1.00 82.75 124 GLU A O 1
ATOM 980 N N . LYS A 1 125 ? -12.064 -10.261 -13.558 1.00 81.00 125 LYS A N 1
ATOM 981 C CA . LYS A 1 125 ? -11.922 -11.702 -13.793 1.00 81.00 125 LYS A CA 1
ATOM 982 C C . LYS A 1 125 ? -13.087 -12.303 -14.586 1.00 81.00 125 LYS A C 1
ATOM 984 O O . LYS A 1 125 ? -12.876 -13.232 -15.361 1.00 81.00 125 LYS A O 1
ATOM 989 N N . ASN A 1 126 ? -14.308 -11.808 -14.382 1.00 82.31 126 ASN A N 1
ATOM 990 C CA . ASN A 1 126 ? -15.503 -12.330 -15.054 1.00 82.31 126 ASN A CA 1
ATOM 991 C C . ASN A 1 126 ? -15.785 -11.646 -16.403 1.00 82.31 126 ASN A C 1
ATOM 993 O O . ASN A 1 126 ? -16.403 -12.255 -17.274 1.00 82.31 126 ASN A O 1
ATOM 997 N N . TYR A 1 127 ? -15.343 -10.400 -16.580 1.00 79.12 127 TYR A N 1
ATOM 998 C CA . TYR A 1 127 ? -15.578 -9.586 -17.769 1.00 79.12 127 TYR A CA 1
ATOM 999 C C . TYR A 1 127 ? -14.259 -8.976 -18.252 1.00 79.12 127 TYR A C 1
ATOM 1001 O O . TYR A 1 127 ? -13.929 -7.831 -17.954 1.00 79.12 127 TYR A O 1
ATOM 1009 N N . SER A 1 128 ? -13.529 -9.737 -19.066 1.00 61.81 128 SER A N 1
ATOM 1010 C CA . SER A 1 128 ? -12.188 -9.417 -19.579 1.00 61.81 128 SER A CA 1
ATOM 1011 C C . SER A 1 128 ? -12.079 -8.139 -20.432 1.00 61.81 128 SER A C 1
ATOM 1013 O O . SER A 1 128 ? -10.971 -7.718 -20.744 1.00 61.81 128 SER A O 1
ATOM 1015 N N . ASN A 1 129 ? -13.197 -7.492 -20.779 1.00 63.44 129 ASN A N 1
ATOM 1016 C CA . ASN A 1 129 ? -13.235 -6.279 -21.609 1.00 63.44 129 ASN A CA 1
ATOM 1017 C C . ASN A 1 129 ? -13.516 -4.983 -20.826 1.00 63.44 129 ASN A C 1
ATOM 1019 O O . ASN A 1 129 ? -13.649 -3.926 -21.442 1.00 63.44 129 ASN A O 1
ATOM 1023 N N . ILE A 1 130 ? -13.664 -5.038 -19.497 1.00 60.25 130 ILE A N 1
ATOM 1024 C CA . ILE A 1 130 ? -14.079 -3.882 -18.693 1.00 60.25 130 ILE A CA 1
ATOM 1025 C C . ILE A 1 130 ? -13.082 -3.651 -17.555 1.00 60.25 130 ILE A C 1
ATOM 1027 O O . ILE A 1 130 ? -13.234 -4.180 -16.457 1.00 60.25 130 ILE A O 1
ATOM 1031 N N . ILE A 1 131 ? -12.077 -2.817 -17.822 1.00 68.50 131 ILE A N 1
ATOM 1032 C CA . ILE A 1 131 ? -11.126 -2.343 -16.814 1.00 68.50 131 ILE A CA 1
ATOM 1033 C C . ILE A 1 131 ? -11.536 -0.922 -16.433 1.00 68.50 131 ILE A C 1
ATOM 1035 O O . ILE A 1 131 ? -11.279 0.038 -17.161 1.00 68.50 131 ILE A O 1
ATOM 1039 N N . TYR A 1 132 ? -12.233 -0.787 -15.306 1.00 75.56 132 TYR A N 1
ATOM 1040 C CA . TYR A 1 132 ? -12.565 0.517 -14.736 1.00 75.56 132 TYR A CA 1
ATOM 1041 C C . TYR A 1 132 ? -11.545 0.902 -13.665 1.00 75.56 132 TYR A C 1
ATOM 1043 O O . TYR A 1 132 ? -11.075 0.064 -12.895 1.00 75.56 132 TYR A O 1
ATOM 1051 N N . ASP A 1 133 ? -11.246 2.199 -13.573 1.00 81.25 133 ASP A N 1
ATOM 1052 C CA . ASP A 1 133 ? -10.423 2.733 -12.489 1.00 81.25 133 ASP A CA 1
ATOM 1053 C C . ASP A 1 133 ? -11.058 2.376 -11.131 1.00 81.25 133 ASP A C 1
ATOM 1055 O O . ASP A 1 133 ? -12.270 2.508 -10.936 1.00 81.25 133 ASP A O 1
ATOM 1059 N N . ILE A 1 134 ? -10.237 1.953 -10.167 1.00 83.00 134 ILE A N 1
ATOM 1060 C CA . ILE A 1 134 ? -10.677 1.566 -8.820 1.00 83.00 134 ILE A CA 1
ATOM 1061 C C . ILE A 1 134 ? -11.470 2.687 -8.127 1.00 83.00 134 ILE A C 1
ATOM 1063 O O . ILE A 1 134 ? -12.377 2.431 -7.337 1.00 83.00 134 ILE A O 1
ATOM 1067 N N . ARG A 1 135 ? -11.195 3.947 -8.494 1.00 85.88 135 ARG A N 1
ATOM 1068 C CA . ARG A 1 135 ? -11.928 5.128 -8.017 1.00 85.88 135 ARG A CA 1
ATOM 1069 C C . ARG A 1 135 ? -13.413 5.090 -8.380 1.00 85.88 135 ARG A C 1
ATOM 1071 O O . ARG A 1 135 ? -14.230 5.547 -7.583 1.00 85.88 135 ARG A O 1
ATOM 1078 N N . LEU A 1 136 ? -13.774 4.545 -9.544 1.00 85.38 136 LEU A N 1
ATOM 1079 C CA . LEU A 1 136 ? -15.172 4.397 -9.955 1.00 85.38 136 LEU A CA 1
ATOM 1080 C C . LEU A 1 136 ? -15.888 3.351 -9.104 1.00 85.38 136 LEU A C 1
ATOM 1082 O O . LEU A 1 136 ? -17.031 3.578 -8.718 1.00 85.38 136 LEU A O 1
ATOM 1086 N N . TYR A 1 137 ? -15.207 2.261 -8.742 1.00 86.12 137 TYR A N 1
ATOM 1087 C CA . TYR A 1 137 ? -15.744 1.291 -7.789 1.00 86.12 137 TYR A CA 1
ATOM 1088 C C . TYR A 1 137 ? -15.960 1.935 -6.421 1.00 86.12 137 TYR A C 1
ATOM 1090 O O . TYR A 1 137 ? -17.037 1.787 -5.851 1.00 86.12 137 TYR A O 1
ATOM 1098 N N . TYR A 1 138 ? -14.997 2.720 -5.927 1.00 87.12 138 TYR A N 1
ATOM 1099 C CA . TYR A 1 138 ? -15.171 3.475 -4.686 1.00 87.12 138 TYR A CA 1
ATOM 1100 C C . TYR A 1 138 ? -16.400 4.390 -4.770 1.00 87.12 138 TYR A C 1
ATOM 1102 O O . TYR A 1 138 ? -17.350 4.199 -4.019 1.00 87.12 138 TYR A O 1
ATOM 1110 N N . ILE A 1 139 ? -16.455 5.315 -5.732 1.00 87.19 139 ILE A N 1
ATOM 1111 C CA . ILE A 1 139 ? -17.597 6.233 -5.897 1.00 87.19 139 ILE A CA 1
ATOM 1112 C C . ILE A 1 139 ? -18.922 5.469 -6.060 1.00 87.19 139 ILE A C 1
ATOM 1114 O O . ILE A 1 139 ? -19.934 5.859 -5.479 1.00 87.19 139 ILE A O 1
ATOM 1118 N N . GLY A 1 140 ? -18.916 4.358 -6.797 1.00 86.00 140 GLY A N 1
ATOM 1119 C CA . GLY A 1 140 ? -20.074 3.486 -6.963 1.00 86.00 140 GLY A CA 1
ATOM 1120 C C . GLY A 1 140 ? -20.572 2.909 -5.638 1.00 86.00 140 GLY A C 1
ATOM 1121 O O . GLY A 1 140 ? -21.773 2.943 -5.380 1.00 86.00 140 GLY A O 1
ATOM 1122 N N . TYR A 1 141 ? -19.667 2.449 -4.769 1.00 85.31 141 TYR A N 1
ATOM 1123 C CA . TYR A 1 141 ? -19.998 1.921 -3.441 1.00 85.31 141 TYR A CA 1
ATOM 1124 C C . TYR A 1 141 ? -20.345 2.996 -2.408 1.00 85.31 141 TYR A C 1
ATOM 1126 O O . TYR A 1 141 ? -21.037 2.695 -1.434 1.00 85.31 141 TYR A O 1
ATOM 1134 N N . LEU A 1 142 ? -19.973 4.256 -2.632 1.00 85.75 142 LEU A N 1
ATOM 1135 C CA . LEU A 1 142 ? -20.367 5.371 -1.769 1.00 85.75 142 LEU A CA 1
ATOM 1136 C C . LEU A 1 142 ? -21.896 5.490 -1.653 1.00 85.75 142 LEU A C 1
ATOM 1138 O O . LEU A 1 142 ? -22.421 5.696 -0.559 1.00 85.75 142 LEU A O 1
ATOM 1142 N N . ILE A 1 143 ? -22.622 5.288 -2.758 1.00 84.44 143 ILE A N 1
ATOM 1143 C CA . ILE A 1 143 ? -24.088 5.386 -2.800 1.00 84.44 143 ILE A CA 1
ATOM 1144 C C . ILE A 1 143 ? -24.753 4.291 -1.931 1.00 84.44 143 ILE A C 1
ATOM 1146 O O . ILE A 1 143 ? -25.505 4.649 -1.019 1.00 84.44 143 ILE A O 1
ATOM 1150 N N . PRO A 1 144 ? -24.466 2.980 -2.108 1.00 84.25 144 PRO A N 1
ATOM 1151 C CA . PRO A 1 144 ? -24.924 1.925 -1.204 1.00 84.25 144 PRO A CA 1
ATOM 1152 C C . PRO A 1 144 ? -24.567 2.168 0.263 1.00 84.25 144 PRO A C 1
ATOM 1154 O O . PRO A 1 144 ? -25.410 1.947 1.129 1.00 84.25 144 PRO A O 1
ATOM 1157 N N . PHE A 1 145 ? -23.352 2.640 0.561 1.00 83.00 145 PHE A N 1
ATOM 1158 C CA . PHE A 1 145 ? -22.922 2.898 1.940 1.00 83.00 145 PHE A CA 1
ATOM 1159 C C . PHE A 1 145 ? -23.721 4.034 2.596 1.00 83.00 145 PHE A C 1
ATOM 1161 O O . PHE A 1 145 ? -24.131 3.900 3.750 1.00 83.00 145 PHE A O 1
ATOM 1168 N N . ILE A 1 146 ? -24.019 5.116 1.868 1.00 85.19 146 ILE A N 1
ATOM 1169 C CA . ILE A 1 146 ? -24.889 6.198 2.361 1.00 85.19 146 ILE A CA 1
ATOM 1170 C C . ILE A 1 146 ? -26.319 5.694 2.583 1.00 85.19 146 ILE A C 1
ATOM 1172 O O . ILE A 1 146 ? -26.941 6.023 3.598 1.00 85.19 146 ILE A O 1
ATOM 1176 N N . ILE A 1 147 ? -26.843 4.870 1.671 1.00 84.06 147 ILE A N 1
ATOM 1177 C CA . ILE A 1 147 ? -28.175 4.264 1.814 1.00 84.06 147 ILE A CA 1
ATOM 1178 C C . ILE A 1 147 ? -28.216 3.368 3.058 1.00 84.06 147 ILE A C 1
ATOM 1180 O O . ILE A 1 147 ? -29.140 3.484 3.864 1.00 84.06 147 ILE A O 1
ATOM 1184 N N . LEU A 1 148 ? -27.194 2.532 3.269 1.00 78.06 148 LEU A N 1
ATOM 1185 C CA . LEU A 1 148 ? -27.061 1.696 4.464 1.00 78.06 148 LEU A CA 1
ATOM 1186 C C . LEU A 1 148 ? -26.995 2.539 5.747 1.00 78.06 148 LEU A C 1
ATOM 1188 O O . LEU A 1 148 ? -27.684 2.227 6.718 1.00 78.06 148 LEU A O 1
ATOM 1192 N N . GLY A 1 149 ? -26.246 3.646 5.731 1.00 76.38 149 GLY A N 1
ATOM 1193 C CA . GLY A 1 149 ? -26.178 4.604 6.841 1.00 76.38 149 GLY A CA 1
ATOM 1194 C C . GLY A 1 149 ? -27.483 5.369 7.101 1.00 76.38 149 GLY A C 1
ATOM 1195 O O . GLY A 1 149 ? -27.679 5.905 8.190 1.00 76.38 149 GLY A O 1
ATOM 1196 N N . SER A 1 150 ? -28.403 5.393 6.133 1.00 77.00 150 SER A N 1
ATOM 1197 C CA . SER A 1 150 ? -29.689 6.095 6.233 1.00 77.00 150 SER A CA 1
ATOM 1198 C C . SER A 1 150 ? -30.787 5.268 6.916 1.00 77.00 150 SER A C 1
ATOM 1200 O O . SER A 1 150 ? -31.836 5.810 7.284 1.00 77.00 150 SER A O 1
ATOM 1202 N N . PHE A 1 151 ? -30.574 3.964 7.137 1.00 74.94 151 PHE A N 1
ATOM 1203 C CA . PHE A 1 151 ? -31.537 3.128 7.855 1.00 74.94 151 PHE A CA 1
ATOM 1204 C C . PHE A 1 151 ? -31.554 3.460 9.351 1.00 74.94 151 PHE A C 1
ATOM 1206 O O . PHE A 1 151 ? -30.730 2.998 10.133 1.00 74.94 151 PHE A O 1
ATOM 1213 N N . LYS A 1 152 ? -32.582 4.199 9.780 1.00 68.25 152 LYS A N 1
ATOM 1214 C CA . LYS A 1 152 ? -32.843 4.488 11.203 1.00 68.25 152 LYS A CA 1
ATOM 1215 C C . LYS A 1 152 ? -33.355 3.277 12.000 1.00 68.25 152 LYS A C 1
ATOM 1217 O O . LYS A 1 152 ? -33.340 3.301 13.227 1.00 68.25 152 LYS A O 1
ATOM 1222 N N . SER A 1 153 ? -33.836 2.225 11.330 1.00 72.25 153 SER A N 1
ATOM 1223 C CA . SER A 1 153 ? -34.399 1.037 11.985 1.00 72.25 153 SER A CA 1
ATOM 1224 C C . SER A 1 153 ? -33.336 -0.042 12.198 1.00 72.25 153 SER A C 1
ATOM 1226 O O . SER A 1 153 ? -32.998 -0.794 11.283 1.00 72.25 153 SER A O 1
ATOM 1228 N N . ILE A 1 154 ? -32.876 -0.180 13.445 1.00 70.62 154 ILE A N 1
ATOM 1229 C CA . ILE A 1 154 ? -31.949 -1.240 13.888 1.00 70.62 154 ILE A CA 1
ATOM 1230 C C . ILE A 1 154 ? -32.505 -2.646 13.569 1.00 70.62 154 ILE A C 1
ATOM 1232 O O . ILE A 1 154 ? -31.750 -3.582 13.295 1.00 70.62 154 ILE A O 1
ATOM 1236 N N . ARG A 1 155 ? -33.839 -2.806 13.545 1.00 73.69 155 ARG A N 1
ATOM 1237 C CA . ARG A 1 155 ? -34.506 -4.092 13.283 1.00 73.69 155 ARG A CA 1
ATOM 1238 C C . ARG A 1 155 ? -34.258 -4.606 11.863 1.00 73.69 155 ARG A C 1
ATOM 1240 O O . ARG A 1 155 ? -33.976 -5.788 11.701 1.00 73.69 155 ARG A O 1
ATOM 1247 N N . THR A 1 156 ? -34.319 -3.739 10.851 1.00 71.19 156 THR A N 1
ATOM 1248 C CA . THR A 1 156 ? -34.058 -4.126 9.451 1.00 71.19 156 THR A CA 1
ATOM 1249 C C . THR A 1 156 ? -32.582 -4.467 9.248 1.00 71.19 156 THR A C 1
ATOM 1251 O O . THR A 1 156 ? -32.257 -5.476 8.624 1.00 71.19 156 THR A O 1
ATOM 1254 N N . LEU A 1 157 ? -31.689 -3.686 9.866 1.00 71.31 157 LEU A N 1
ATOM 1255 C CA . LEU A 1 157 ? -30.246 -3.927 9.831 1.00 71.31 157 LEU A CA 1
ATOM 1256 C C . LEU A 1 157 ? -29.868 -5.286 10.443 1.00 71.31 157 LEU A C 1
ATOM 1258 O O . LEU A 1 157 ? -28.956 -5.950 9.961 1.00 71.31 157 LEU A O 1
ATOM 1262 N N . THR A 1 158 ? -30.604 -5.738 11.461 1.00 73.44 158 THR A N 1
ATOM 1263 C CA . THR A 1 158 ? -30.366 -7.034 12.116 1.00 73.44 158 THR A CA 1
ATOM 1264 C C . THR A 1 158 ? -30.595 -8.217 11.166 1.00 73.44 158 THR A C 1
ATOM 1266 O O . THR A 1 158 ? -29.776 -9.134 11.136 1.00 73.44 158 THR A O 1
ATOM 1269 N N . PHE A 1 159 ? -31.661 -8.200 10.355 1.00 78.25 159 PHE A N 1
ATOM 1270 C CA . PHE A 1 159 ? -31.920 -9.265 9.372 1.00 78.25 159 PHE A CA 1
ATOM 1271 C C . PHE A 1 159 ? -30.878 -9.282 8.249 1.00 78.25 159 PHE A C 1
ATOM 1273 O O . PHE A 1 159 ? -30.407 -10.350 7.861 1.00 78.25 159 PHE A O 1
ATOM 1280 N N . LEU A 1 160 ? -30.471 -8.106 7.768 1.00 78.75 160 LEU A N 1
ATOM 1281 C CA . LEU A 1 160 ? -29.436 -7.989 6.742 1.00 78.75 160 LEU A CA 1
ATOM 1282 C C . LEU A 1 160 ? -28.069 -8.455 7.265 1.00 78.75 160 LEU A C 1
ATOM 1284 O O . LEU A 1 160 ? -27.356 -9.178 6.577 1.00 78.75 160 LEU A O 1
ATOM 1288 N N . ASN A 1 161 ? -27.741 -8.126 8.516 1.00 77.25 161 ASN A N 1
ATOM 1289 C CA . ASN A 1 161 ? -26.527 -8.597 9.176 1.00 77.25 161 ASN A CA 1
ATOM 1290 C C . ASN A 1 161 ? -26.553 -10.120 9.401 1.00 77.25 161 ASN A C 1
ATOM 1292 O O . ASN A 1 161 ? -25.540 -10.794 9.235 1.00 77.25 161 ASN A O 1
ATOM 1296 N N . LEU A 1 162 ? -27.708 -10.710 9.731 1.00 77.50 162 LEU A N 1
ATOM 1297 C CA . LEU A 1 162 ? -27.842 -12.169 9.805 1.00 77.50 162 LEU A CA 1
ATOM 1298 C C . LEU A 1 162 ? -27.480 -12.822 8.462 1.00 77.50 162 LEU A C 1
ATOM 1300 O O . LEU A 1 162 ? -26.669 -13.745 8.432 1.00 77.50 162 LEU A O 1
ATOM 1304 N N . PHE A 1 163 ? -28.039 -12.312 7.364 1.00 83.38 163 PHE A N 1
ATOM 1305 C CA . PHE A 1 163 ? -27.755 -12.811 6.021 1.00 83.38 163 PHE A CA 1
ATOM 1306 C C . PHE A 1 163 ? -26.277 -12.635 5.637 1.00 83.38 163 PHE A C 1
ATOM 1308 O O . PHE A 1 163 ? -25.643 -13.586 5.183 1.00 83.38 163 PHE A O 1
ATOM 1315 N N . ALA A 1 164 ? -25.696 -11.462 5.908 1.00 79.31 164 ALA A N 1
ATOM 1316 C CA . ALA A 1 164 ? -24.278 -11.193 5.672 1.00 79.31 164 ALA A CA 1
ATOM 1317 C C . ALA A 1 164 ? -23.364 -12.158 6.446 1.00 79.31 164 ALA A C 1
ATOM 1319 O O . ALA A 1 164 ? -22.401 -12.675 5.887 1.00 79.31 164 ALA A O 1
ATOM 1320 N N . ASN A 1 165 ? -23.699 -12.471 7.703 1.00 76.50 165 ASN A N 1
ATOM 1321 C CA . ASN A 1 165 ? -22.947 -13.440 8.504 1.00 76.50 165 ASN A CA 1
ATOM 1322 C C . ASN A 1 165 ? -22.984 -14.858 7.906 1.00 76.50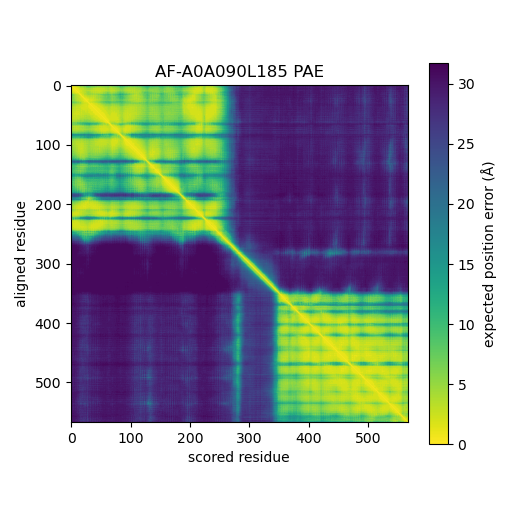 165 ASN A C 1
ATOM 1324 O O . ASN A 1 165 ? -21.987 -15.571 7.990 1.00 76.50 165 ASN A O 1
ATOM 1328 N N . ILE A 1 166 ? -24.105 -15.276 7.304 1.00 83.88 166 ILE A N 1
ATOM 1329 C CA . ILE A 1 166 ? -24.204 -16.581 6.628 1.00 83.88 166 ILE A CA 1
ATOM 1330 C C . ILE A 1 166 ? -23.294 -16.607 5.395 1.00 83.88 166 ILE A C 1
ATOM 1332 O O . ILE A 1 166 ? -22.535 -17.559 5.220 1.00 83.88 166 ILE A O 1
ATOM 1336 N N . LEU A 1 167 ? -23.325 -15.552 4.574 1.00 84.25 167 LEU A N 1
ATOM 1337 C CA . LEU A 1 167 ? -22.459 -15.433 3.398 1.00 84.25 167 LEU A CA 1
ATOM 1338 C C . LEU A 1 167 ? -20.972 -15.413 3.770 1.00 84.25 167 LEU A C 1
ATOM 1340 O O . LEU A 1 167 ? -20.181 -16.102 3.133 1.00 84.25 167 LEU A O 1
ATOM 1344 N N . LEU A 1 168 ? -20.602 -14.678 4.821 1.00 77.25 168 LEU A N 1
ATOM 1345 C CA . LEU A 1 168 ? -19.229 -14.625 5.327 1.00 77.25 168 LEU A CA 1
ATOM 1346 C C . LEU A 1 168 ? -18.773 -15.990 5.864 1.00 77.25 168 LEU A C 1
ATOM 1348 O O . LEU A 1 168 ? -17.648 -16.414 5.621 1.00 77.25 168 LEU A O 1
ATOM 1352 N N . GLY A 1 169 ? -19.658 -16.721 6.547 1.00 75.31 169 GLY A N 1
ATOM 1353 C CA . GLY A 1 169 ? -19.379 -18.094 6.968 1.00 75.31 169 GLY A CA 1
ATOM 1354 C C . GLY A 1 169 ? -19.129 -19.033 5.783 1.00 75.31 169 GLY A C 1
ATOM 1355 O O . GLY A 1 169 ? -18.178 -19.812 5.807 1.00 75.31 169 GLY A O 1
ATOM 1356 N N . LEU A 1 170 ? -19.943 -18.934 4.727 1.00 83.12 170 LEU A N 1
ATOM 1357 C CA . LEU A 1 170 ? -19.779 -19.730 3.506 1.00 83.12 170 LEU A CA 1
ATOM 1358 C C . LEU A 1 170 ? -18.496 -19.374 2.743 1.00 83.12 170 LEU A C 1
ATOM 1360 O O . LEU A 1 170 ? -17.815 -20.280 2.262 1.00 83.12 170 LEU A O 1
ATOM 1364 N N . SER A 1 171 ? -18.137 -18.088 2.653 1.00 78.56 171 SER A N 1
ATOM 1365 C CA . SER A 1 171 ? -16.909 -17.663 1.971 1.00 78.56 171 SER A CA 1
ATOM 1366 C C . SER A 1 171 ? -15.660 -18.151 2.704 1.00 78.56 171 SER A C 1
ATOM 1368 O O . SER A 1 171 ? -14.782 -18.734 2.071 1.00 78.56 171 SER A O 1
ATOM 1370 N N . LEU A 1 172 ? -15.611 -18.020 4.034 1.00 71.81 172 LEU A N 1
ATOM 1371 C CA . LEU A 1 172 ? -14.515 -18.555 4.846 1.00 71.81 172 LEU A CA 1
ATOM 1372 C C . LEU A 1 172 ? -14.407 -20.079 4.727 1.00 71.81 172 LEU A C 1
ATOM 1374 O O . LEU A 1 172 ? -13.302 -20.601 4.589 1.00 71.81 172 LEU A O 1
ATOM 1378 N N . LEU A 1 173 ? -15.537 -20.794 4.729 1.00 78.50 173 LEU A N 1
ATOM 1379 C CA . LEU A 1 173 ? -15.545 -22.247 4.552 1.00 78.50 173 LEU A CA 1
ATOM 1380 C C . LEU A 1 173 ? -15.008 -22.648 3.171 1.00 78.50 173 LEU A C 1
ATOM 1382 O O . LEU A 1 173 ? -14.218 -23.584 3.075 1.00 78.50 173 LEU A O 1
ATOM 1386 N N . SER A 1 174 ? -15.389 -21.921 2.117 1.00 79.00 174 SER A N 1
ATOM 1387 C CA . SER A 1 174 ? -14.883 -22.146 0.761 1.00 79.00 174 SER A CA 1
ATOM 1388 C C . SER A 1 174 ? -13.379 -21.886 0.661 1.00 79.00 174 SER A C 1
ATOM 1390 O O . SER A 1 174 ? -12.664 -22.692 0.071 1.00 79.00 174 SER A O 1
ATOM 1392 N N . ILE A 1 175 ? -12.884 -20.795 1.257 1.00 75.75 175 ILE A N 1
ATOM 1393 C CA . ILE A 1 175 ? -11.448 -20.483 1.307 1.00 75.75 175 ILE A CA 1
ATOM 1394 C C . ILE A 1 175 ? -10.702 -21.604 2.034 1.00 75.75 175 ILE A C 1
ATOM 1396 O O . ILE A 1 175 ? -9.730 -22.142 1.513 1.00 75.75 175 ILE A O 1
ATOM 1400 N N . PHE A 1 176 ? -11.191 -22.018 3.203 1.00 70.12 176 PHE A N 1
ATOM 1401 C CA . PHE A 1 176 ? -10.568 -23.082 3.985 1.00 70.12 176 PHE A CA 1
ATOM 1402 C C . PHE A 1 176 ? -10.565 -24.428 3.248 1.00 70.12 176 PHE A C 1
ATOM 1404 O O . PHE A 1 176 ? -9.577 -25.158 3.303 1.00 70.12 176 PHE A O 1
ATOM 1411 N N . PHE A 1 177 ? -11.639 -24.741 2.519 1.00 77.81 177 PHE A N 1
ATOM 1412 C CA . PHE A 1 177 ? -11.728 -25.940 1.690 1.00 77.81 177 PHE A CA 1
ATOM 1413 C C . PHE A 1 177 ? -10.681 -25.924 0.568 1.00 77.81 177 PHE A C 1
ATOM 1415 O O . PHE A 1 177 ? -9.920 -26.881 0.435 1.00 77.81 177 PHE A O 1
ATOM 1422 N N . ILE A 1 178 ? -10.568 -24.815 -0.171 1.00 72.50 178 ILE A N 1
ATOM 1423 C CA . ILE A 1 178 ? -9.551 -24.633 -1.221 1.00 72.50 178 ILE A CA 1
ATOM 1424 C C . ILE A 1 178 ? -8.133 -24.754 -0.639 1.00 72.50 178 ILE A C 1
ATOM 1426 O O . ILE A 1 178 ? -7.295 -25.443 -1.217 1.00 72.50 178 ILE A O 1
ATOM 1430 N N . LEU A 1 179 ? -7.878 -24.163 0.533 1.00 66.88 179 LEU A N 1
ATOM 1431 C CA . LEU A 1 179 ? -6.582 -24.235 1.219 1.00 66.88 179 LEU A CA 1
ATOM 1432 C C . LEU A 1 179 ? -6.223 -25.638 1.730 1.00 66.88 179 LEU A C 1
ATOM 1434 O O . LEU A 1 179 ? -5.047 -25.936 1.914 1.00 66.88 179 LEU A O 1
ATOM 1438 N N . ILE A 1 180 ? -7.205 -26.497 2.018 1.00 69.25 180 ILE A N 1
ATOM 1439 C CA . ILE A 1 180 ? -6.948 -27.902 2.377 1.00 69.25 180 ILE A CA 1
ATOM 1440 C C . ILE A 1 180 ? -6.610 -28.734 1.136 1.00 69.25 180 ILE A C 1
ATOM 1442 O O . ILE A 1 180 ? -5.814 -29.665 1.224 1.00 69.25 180 ILE A O 1
ATOM 1446 N N . LEU A 1 181 ? -7.232 -28.421 -0.001 1.00 68.38 181 LEU A N 1
ATOM 1447 C CA . LEU A 1 181 ? -7.064 -29.154 -1.256 1.00 68.38 181 LEU A CA 1
ATOM 1448 C C . LEU A 1 181 ? -5.801 -28.762 -2.035 1.00 68.38 181 LEU A C 1
ATOM 1450 O O . LEU A 1 181 ? -5.375 -29.526 -2.902 1.00 68.38 181 LEU A O 1
ATOM 1454 N N . SER A 1 182 ? -5.200 -27.602 -1.753 1.00 64.06 182 SER A N 1
ATOM 1455 C CA . SER A 1 182 ? -3.979 -27.155 -2.429 1.00 64.06 182 SER A CA 1
ATOM 1456 C C . SER A 1 182 ? -2.760 -28.001 -2.029 1.00 64.06 182 SER A C 1
ATOM 1458 O O . SER A 1 182 ? -2.558 -28.361 -0.870 1.00 64.06 182 SER A O 1
ATOM 1460 N N . LYS A 1 183 ? -1.937 -28.365 -3.019 1.00 52.19 183 LYS A N 1
ATOM 1461 C CA . LYS A 1 183 ? -0.817 -29.306 -2.875 1.00 52.19 183 LYS A CA 1
ATOM 1462 C C . LYS A 1 183 ? 0.468 -28.535 -2.567 1.00 52.19 183 LYS A C 1
ATOM 1464 O O . LYS A 1 183 ? 0.971 -27.853 -3.440 1.00 52.19 183 LYS A O 1
ATOM 1469 N N . HIS A 1 184 ? 0.977 -28.667 -1.346 1.00 53.38 184 HIS A N 1
ATOM 1470 C CA . HIS A 1 184 ? 2.026 -27.807 -0.788 1.00 53.38 184 HIS A CA 1
ATOM 1471 C C . HIS A 1 184 ? 3.438 -28.074 -1.351 1.00 53.38 184 HIS A C 1
ATOM 1473 O O . HIS A 1 184 ? 3.924 -29.207 -1.269 1.00 53.38 184 HIS A O 1
ATOM 1479 N N . SER A 1 185 ? 4.144 -27.033 -1.812 1.00 44.25 185 SER A N 1
ATOM 1480 C CA . SER A 1 185 ? 5.595 -27.058 -2.069 1.00 44.25 185 SER A CA 1
ATOM 1481 C C . SER A 1 185 ? 6.364 -26.124 -1.121 1.00 44.25 185 SER A C 1
ATOM 1483 O O . SER A 1 185 ? 6.037 -24.957 -0.964 1.00 44.25 185 SER A O 1
ATOM 1485 N N . TYR A 1 186 ? 7.427 -26.626 -0.483 1.00 51.12 186 TYR A N 1
ATOM 1486 C CA . TYR A 1 186 ? 8.121 -25.949 0.630 1.00 51.12 186 TYR A CA 1
ATOM 1487 C C . TYR A 1 186 ? 9.306 -25.044 0.233 1.00 51.12 186 TYR A C 1
ATOM 1489 O O . TYR A 1 186 ? 9.998 -24.541 1.115 1.00 51.12 186 TYR A O 1
ATOM 1497 N N . SER A 1 187 ? 9.635 -24.878 -1.054 1.00 43.84 187 SER A N 1
ATOM 1498 C CA . SER A 1 187 ? 11.032 -24.550 -1.402 1.00 43.84 187 SER A CA 1
ATOM 1499 C C . SER A 1 187 ? 11.432 -23.068 -1.506 1.00 43.84 187 SER A C 1
ATOM 1501 O O . SER A 1 187 ? 12.606 -22.832 -1.769 1.00 43.84 187 SER A O 1
ATOM 1503 N N . GLU A 1 188 ? 10.548 -22.079 -1.309 1.00 53.62 188 GLU A N 1
ATOM 1504 C CA . GLU A 1 188 ? 10.907 -20.652 -1.523 1.00 53.62 188 GLU A CA 1
ATOM 1505 C C . GLU A 1 188 ? 10.326 -19.655 -0.500 1.00 53.62 188 GLU A C 1
ATOM 1507 O O . GLU A 1 188 ? 10.194 -18.462 -0.776 1.00 53.62 188 GLU A O 1
ATOM 1512 N N . ILE A 1 189 ? 9.999 -20.095 0.719 1.00 60.34 189 ILE A N 1
ATOM 1513 C CA . ILE A 1 189 ? 9.505 -19.163 1.743 1.00 60.34 189 ILE A CA 1
ATOM 1514 C C . ILE A 1 189 ? 10.672 -18.370 2.343 1.00 60.34 189 ILE A C 1
ATOM 1516 O O . ILE A 1 189 ? 11.594 -18.931 2.939 1.00 60.34 189 ILE A O 1
ATOM 1520 N N . LYS A 1 190 ? 10.614 -17.036 2.242 1.00 66.75 190 LYS A N 1
ATOM 1521 C CA . LYS A 1 190 ? 11.518 -16.143 2.980 1.00 66.75 190 LYS A CA 1
ATOM 1522 C C . LYS A 1 190 ? 11.194 -16.217 4.473 1.00 66.75 190 LYS A C 1
ATOM 1524 O O . LYS A 1 190 ? 10.177 -15.704 4.936 1.00 66.75 190 LYS A O 1
ATOM 1529 N N . TYR A 1 191 ? 12.077 -16.853 5.237 1.00 69.50 191 TYR A N 1
ATOM 1530 C CA . TYR A 1 191 ? 11.936 -16.969 6.691 1.00 69.50 191 TYR 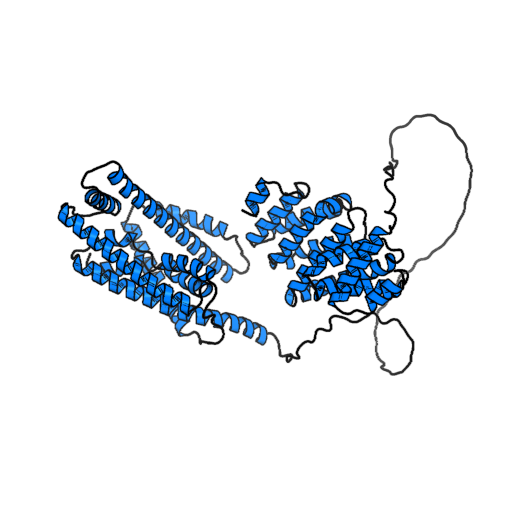A CA 1
ATOM 1531 C C . TYR A 1 191 ? 12.118 -15.633 7.425 1.00 69.50 191 TYR A C 1
ATOM 1533 O O . TYR A 1 191 ? 11.538 -15.450 8.493 1.00 69.50 191 TYR A O 1
ATOM 1541 N N . TYR A 1 192 ? 12.899 -14.716 6.848 1.00 70.69 192 TYR A N 1
ATOM 1542 C CA . TYR A 1 192 ? 13.185 -13.379 7.365 1.00 70.69 192 TYR A CA 1
ATOM 1543 C C . TYR A 1 192 ? 13.289 -12.377 6.207 1.00 70.69 192 TYR A C 1
ATOM 1545 O O . TYR A 1 192 ? 13.732 -12.734 5.112 1.00 70.69 192 TYR A O 1
ATOM 1553 N N . THR A 1 193 ? 12.885 -11.128 6.441 1.00 75.00 193 THR A N 1
ATOM 1554 C CA . THR A 1 193 ? 13.035 -10.024 5.478 1.00 75.00 193 THR A CA 1
ATOM 1555 C C . THR A 1 193 ? 13.977 -8.943 6.029 1.00 75.00 193 THR A C 1
ATOM 1557 O O . THR A 1 193 ? 15.168 -9.201 6.170 1.00 75.00 193 THR A O 1
ATOM 1560 N N . ASN A 1 194 ? 13.468 -7.747 6.345 1.00 82.00 194 ASN A N 1
ATOM 1561 C CA . ASN A 1 194 ? 14.199 -6.560 6.792 1.00 82.00 194 ASN A CA 1
ATOM 1562 C C . ASN A 1 194 ? 13.456 -5.879 7.955 1.00 82.00 194 ASN A C 1
ATOM 1564 O O . ASN A 1 194 ? 12.238 -5.995 8.069 1.00 82.00 194 ASN A O 1
ATOM 1568 N N . ILE A 1 195 ? 14.166 -5.080 8.761 1.00 86.31 195 ILE A N 1
ATOM 1569 C CA . ILE A 1 195 ? 13.591 -4.332 9.899 1.00 86.31 195 ILE A CA 1
ATOM 1570 C C . ILE A 1 195 ? 12.414 -3.443 9.463 1.00 86.31 195 ILE A C 1
ATOM 1572 O O . ILE A 1 195 ? 11.383 -3.419 10.130 1.00 86.31 195 ILE A O 1
ATOM 1576 N N . ASN A 1 196 ? 12.526 -2.768 8.315 1.00 86.31 196 ASN A N 1
ATOM 1577 C CA . ASN A 1 196 ? 11.432 -1.948 7.785 1.00 86.31 196 ASN A CA 1
ATOM 1578 C C . ASN A 1 196 ? 10.181 -2.785 7.476 1.00 86.31 196 ASN A C 1
ATOM 1580 O O . ASN A 1 196 ? 9.078 -2.351 7.783 1.00 86.31 196 ASN A O 1
ATOM 1584 N N . GLY A 1 197 ? 10.351 -3.998 6.938 1.00 83.94 197 GLY A N 1
ATOM 1585 C CA . GLY A 1 197 ? 9.243 -4.921 6.675 1.00 83.94 197 GLY A CA 1
ATOM 1586 C C . GLY A 1 197 ? 8.557 -5.394 7.958 1.00 83.94 197 GLY A C 1
ATOM 1587 O O . GLY A 1 197 ? 7.335 -5.473 8.001 1.00 83.94 197 GLY A O 1
ATOM 1588 N N . ILE A 1 198 ? 9.323 -5.600 9.037 1.00 87.31 198 ILE A N 1
ATOM 1589 C CA . ILE A 1 198 ? 8.782 -5.908 10.373 1.00 87.31 198 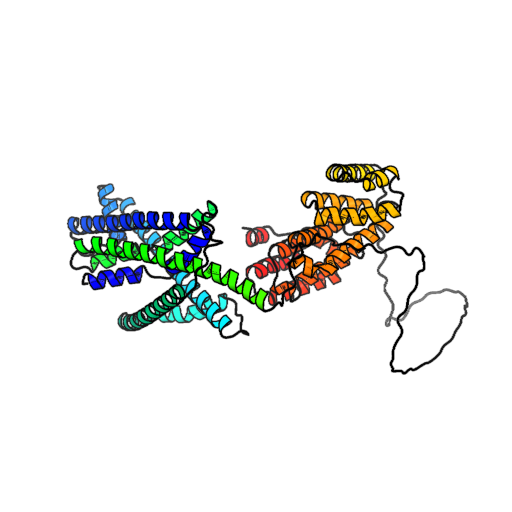ILE A CA 1
ATOM 1590 C C . ILE A 1 198 ? 7.956 -4.733 10.922 1.00 87.31 198 ILE A C 1
ATOM 1592 O O . ILE A 1 198 ? 6.893 -4.936 11.504 1.00 87.31 198 ILE A O 1
ATOM 1596 N N . PHE A 1 199 ? 8.401 -3.487 10.733 1.00 90.75 199 PHE A N 1
ATOM 1597 C CA . PHE A 1 199 ? 7.618 -2.320 11.155 1.00 90.75 199 PHE A CA 1
ATOM 1598 C C . PHE A 1 199 ? 6.331 -2.145 10.345 1.00 90.75 199 PHE A C 1
ATOM 1600 O O . PHE A 1 199 ? 5.292 -1.829 10.924 1.00 90.75 199 PHE A O 1
ATOM 1607 N N . THR A 1 200 ? 6.367 -2.403 9.037 1.00 87.25 200 THR A N 1
ATOM 1608 C CA . THR A 1 200 ? 5.157 -2.404 8.204 1.00 87.25 200 THR A CA 1
ATOM 1609 C C . THR A 1 200 ? 4.199 -3.522 8.623 1.00 87.25 200 THR A C 1
ATOM 1611 O O . THR A 1 200 ? 3.007 -3.271 8.809 1.00 87.25 200 THR A O 1
ATOM 1614 N N . SER A 1 201 ? 4.711 -4.731 8.880 1.00 89.44 201 SER A N 1
ATOM 1615 C CA . SER A 1 201 ? 3.892 -5.868 9.310 1.00 89.44 201 SER A CA 1
ATOM 1616 C C . SER A 1 201 ? 3.249 -5.642 10.679 1.00 89.44 201 SER A C 1
ATOM 1618 O O . SER A 1 201 ? 2.120 -6.071 10.901 1.00 89.44 201 SER A O 1
ATOM 1620 N N . LEU A 1 202 ? 3.936 -4.952 11.598 1.00 92.06 202 LEU A N 1
ATOM 1621 C CA . LEU A 1 202 ? 3.410 -4.608 12.922 1.00 92.06 202 LEU A CA 1
ATOM 1622 C C . LEU A 1 202 ? 2.099 -3.818 12.829 1.00 92.06 202 LEU A C 1
ATOM 1624 O O . LEU A 1 202 ? 1.170 -4.116 13.577 1.00 92.06 202 LEU A O 1
ATOM 1628 N N . GLY A 1 203 ? 1.992 -2.864 11.900 1.00 89.69 203 GLY A N 1
ATOM 1629 C CA . GLY A 1 203 ? 0.758 -2.101 11.684 1.00 89.69 203 GLY A CA 1
ATOM 1630 C C . GLY A 1 203 ? -0.410 -2.992 11.251 1.00 89.69 203 GLY A C 1
ATOM 1631 O O . GLY A 1 203 ? -1.494 -2.921 11.830 1.00 89.69 203 GLY A O 1
ATOM 1632 N N . THR A 1 204 ? -0.164 -3.887 10.292 1.00 89.12 204 THR A N 1
ATOM 1633 C CA . THR A 1 204 ? -1.154 -4.856 9.796 1.00 89.12 204 THR A CA 1
ATOM 1634 C C . THR A 1 204 ? -1.594 -5.833 10.888 1.00 89.12 204 THR A C 1
ATOM 1636 O O . THR A 1 204 ? -2.787 -6.075 11.058 1.00 89.12 204 THR A O 1
ATOM 1639 N N . ILE A 1 205 ? -0.650 -6.343 11.689 1.00 91.94 205 ILE A N 1
ATOM 1640 C CA . ILE A 1 205 ? -0.940 -7.226 12.828 1.00 91.94 205 ILE A CA 1
ATOM 1641 C C . ILE A 1 205 ? -1.765 -6.474 13.882 1.00 91.94 205 ILE A C 1
ATOM 1643 O O . ILE A 1 205 ? -2.782 -6.984 14.339 1.00 91.94 205 ILE A O 1
ATOM 1647 N N . MET A 1 206 ? -1.389 -5.246 14.252 1.00 90.50 206 MET A N 1
ATOM 1648 C CA . MET A 1 206 ? -2.171 -4.459 15.215 1.00 90.50 206 MET A CA 1
ATOM 1649 C C . MET A 1 206 ? -3.599 -4.199 14.724 1.00 90.50 206 MET A C 1
ATOM 1651 O O . MET A 1 206 ? -4.530 -4.302 15.517 1.00 90.50 206 MET A O 1
ATOM 1655 N N . TYR A 1 207 ? -3.782 -3.929 13.429 1.00 88.62 207 TYR A N 1
ATOM 1656 C CA . TYR A 1 207 ? -5.106 -3.786 12.826 1.00 88.62 207 TYR A CA 1
ATOM 1657 C C . TYR A 1 207 ? -5.917 -5.091 12.875 1.00 88.62 207 TYR A C 1
ATOM 1659 O O . TYR A 1 207 ? -7.093 -5.067 13.233 1.00 88.62 207 TYR A O 1
ATOM 1667 N N . ALA A 1 208 ? -5.296 -6.237 12.576 1.00 89.56 208 ALA A N 1
ATOM 1668 C CA . ALA A 1 208 ? -5.951 -7.547 12.619 1.00 89.56 208 ALA A CA 1
ATOM 1669 C C . ALA A 1 208 ? -6.431 -7.937 14.023 1.00 89.56 208 ALA A C 1
ATOM 1671 O O . ALA A 1 208 ? -7.458 -8.597 14.171 1.00 89.56 208 ALA A O 1
ATOM 1672 N N . PHE A 1 209 ? -5.694 -7.517 15.050 1.00 89.44 209 PHE A N 1
ATOM 1673 C CA . PHE A 1 209 ? -6.029 -7.779 16.443 1.00 89.44 209 PHE A CA 1
ATOM 1674 C C . PHE A 1 209 ? -6.871 -6.665 17.082 1.00 89.44 209 PHE A C 1
ATOM 1676 O O . PHE A 1 209 ? -7.112 -6.719 18.281 1.00 89.44 209 PHE A O 1
ATOM 1683 N N . GLU A 1 210 ? -7.368 -5.678 16.342 1.00 86.38 210 GLU A N 1
ATOM 1684 C CA . GLU A 1 210 ? -8.192 -4.620 16.928 1.00 86.38 210 GLU A CA 1
ATOM 1685 C C . GLU A 1 210 ? -9.581 -5.129 17.363 1.00 86.38 210 GLU A C 1
ATOM 1687 O O . GLU A 1 210 ? -10.340 -5.707 16.591 1.00 86.38 210 GLU A O 1
ATOM 1692 N N . GLY A 1 211 ? -9.945 -4.849 18.613 1.00 84.88 211 GLY A N 1
ATOM 1693 C CA . GLY A 1 211 ? -11.267 -5.100 19.190 1.00 84.88 211 GLY A CA 1
ATOM 1694 C C . GLY A 1 211 ? -11.538 -4.344 20.484 1.00 84.88 211 GLY A C 1
ATOM 1695 O O . GLY A 1 211 ? -12.537 -4.601 21.161 1.00 84.88 211 GLY A O 1
ATOM 1696 N N . GLN A 1 212 ? -10.662 -3.412 20.862 1.00 87.31 212 GLN A N 1
ATOM 1697 C CA . GLN A 1 212 ? -10.651 -2.793 22.180 1.00 87.31 212 GLN A CA 1
ATOM 1698 C C . GLN A 1 212 ? -11.914 -1.964 22.391 1.00 87.31 212 GLN A C 1
ATOM 1700 O O . GLN A 1 212 ? -12.408 -1.921 23.516 1.00 87.31 212 GLN A O 1
ATOM 1705 N N . ALA A 1 213 ? -12.467 -1.372 21.325 1.00 88.12 213 ALA A N 1
ATOM 1706 C CA . ALA A 1 213 ? -13.702 -0.583 21.324 1.00 88.12 213 ALA A CA 1
ATOM 1707 C C . ALA A 1 213 ? -14.992 -1.409 21.543 1.00 88.12 213 ALA A C 1
ATOM 1709 O O . ALA A 1 213 ? -16.035 -0.849 21.883 1.00 88.12 213 ALA A O 1
ATOM 1710 N N . LEU A 1 214 ? -14.935 -2.737 21.388 1.00 87.94 214 LEU A N 1
ATOM 1711 C CA . LEU A 1 214 ? -16.088 -3.632 21.550 1.00 87.94 214 LEU A CA 1
ATOM 1712 C C . LEU A 1 214 ? -16.231 -4.150 22.987 1.00 87.94 214 LEU A C 1
ATOM 1714 O O . LEU A 1 214 ? -17.330 -4.491 23.426 1.00 87.94 214 LEU A O 1
ATOM 1718 N N . VAL A 1 215 ? -15.125 -4.202 23.730 1.00 90.44 215 VAL A N 1
ATOM 1719 C CA . VAL A 1 215 ? -15.024 -4.916 25.008 1.00 90.44 215 VAL A CA 1
ATOM 1720 C C . VAL A 1 215 ? -15.950 -4.352 26.090 1.00 90.44 215 VAL A C 1
ATOM 1722 O O . VAL A 1 215 ? -16.661 -5.119 26.742 1.00 90.44 215 VAL A O 1
ATOM 1725 N N . ILE A 1 216 ? -15.964 -3.030 26.297 1.00 90.56 216 ILE A N 1
ATOM 1726 C CA . ILE A 1 216 ? -16.780 -2.403 27.350 1.00 90.56 216 ILE A CA 1
ATOM 1727 C C . ILE A 1 216 ? -18.282 -2.493 27.035 1.00 90.56 216 ILE A C 1
ATOM 1729 O O . ILE A 1 216 ? -19.030 -2.922 27.917 1.00 90.56 216 ILE A O 1
ATOM 1733 N N . PRO A 1 217 ? -18.757 -2.157 25.816 1.00 88.88 217 PRO A N 1
ATOM 1734 C CA . PRO A 1 217 ? -20.152 -2.366 25.446 1.00 88.88 217 PRO A CA 1
ATOM 1735 C C . PRO A 1 217 ? -20.587 -3.813 25.675 1.00 88.88 217 PRO A C 1
ATOM 1737 O O . PRO A 1 217 ? -21.626 -4.058 26.284 1.00 88.88 217 PRO A O 1
ATOM 1740 N N . LEU A 1 218 ? -19.763 -4.777 25.264 1.00 86.62 218 LEU A N 1
ATOM 1741 C CA . LEU A 1 218 ? -20.075 -6.193 25.406 1.00 86.62 218 LEU A CA 1
ATOM 1742 C C . LEU A 1 218 ? -20.160 -6.619 26.883 1.00 86.62 218 LEU A C 1
ATOM 1744 O O . LEU A 1 218 ? -21.106 -7.310 27.271 1.00 86.62 218 LEU A O 1
ATOM 1748 N N . ALA A 1 219 ? -19.242 -6.128 27.722 1.00 87.25 219 ALA A N 1
ATOM 1749 C CA . ALA A 1 219 ? -19.273 -6.332 29.169 1.00 87.25 219 ALA A CA 1
ATOM 1750 C C . ALA A 1 219 ? -20.536 -5.726 29.814 1.00 87.25 219 ALA A C 1
ATOM 1752 O O . ALA A 1 219 ? -21.206 -6.402 30.587 1.00 87.25 219 ALA A O 1
ATOM 1753 N N . ASN A 1 220 ? -20.945 -4.513 29.424 1.00 87.50 220 ASN A N 1
ATOM 1754 C CA . ASN A 1 220 ? -22.159 -3.850 29.930 1.00 87.50 220 ASN A CA 1
ATOM 1755 C C . ASN A 1 220 ? -23.470 -4.603 29.601 1.00 87.50 220 ASN A C 1
ATOM 1757 O O . ASN A 1 220 ? -24.522 -4.303 30.177 1.00 87.50 220 ASN A O 1
ATOM 1761 N N . HIS A 1 221 ? -23.442 -5.534 28.641 1.00 84.69 221 HIS A N 1
ATOM 1762 C CA . HIS A 1 221 ? -24.586 -6.355 28.229 1.00 84.69 221 HIS A CA 1
ATOM 1763 C C . HIS A 1 221 ? -24.548 -7.793 28.782 1.00 84.69 221 HIS A C 1
ATOM 1765 O O . HIS A 1 221 ? -25.528 -8.540 28.626 1.00 84.69 221 HIS A O 1
ATOM 1771 N N . MET A 1 222 ? -23.456 -8.191 29.436 1.00 81.50 222 MET A N 1
ATOM 1772 C CA . MET A 1 222 ? -23.312 -9.490 30.092 1.00 81.50 222 MET A CA 1
ATOM 1773 C C . MET A 1 222 ? -24.044 -9.517 31.435 1.00 81.50 222 MET A C 1
ATOM 1775 O O . MET A 1 222 ? -24.103 -8.527 32.155 1.00 81.50 222 MET A O 1
ATOM 1779 N N . LYS A 1 223 ? -24.639 -10.671 31.764 1.00 68.38 223 LYS A N 1
ATOM 1780 C CA . LYS A 1 223 ? -25.275 -10.891 33.075 1.00 68.38 223 LYS A CA 1
ATOM 1781 C C . LYS A 1 223 ? -24.241 -11.198 34.166 1.00 68.38 223 LYS A C 1
ATOM 1783 O O . LYS A 1 223 ? -24.446 -10.818 35.311 1.00 68.38 223 LYS A O 1
ATOM 1788 N N . GLU A 1 224 ? -23.153 -11.886 33.804 1.00 68.44 224 GLU A N 1
ATOM 1789 C CA . GLU A 1 224 ? -22.086 -12.299 34.719 1.00 68.44 224 GLU A CA 1
ATOM 1790 C C . GLU A 1 224 ? -20.715 -11.801 34.262 1.00 68.44 224 GLU A C 1
ATOM 1792 O O . GLU A 1 224 ? -20.129 -12.262 33.281 1.00 68.44 224 GLU A O 1
ATOM 1797 N N . ASP A 1 225 ? -20.165 -10.899 35.059 1.00 63.16 225 ASP A N 1
ATOM 1798 C CA . ASP A 1 225 ? -18.926 -10.189 34.792 1.00 63.16 225 ASP A CA 1
ATOM 1799 C C . ASP A 1 225 ? -17.683 -11.091 34.733 1.00 63.16 225 ASP A C 1
ATOM 1801 O O . ASP A 1 225 ? -16.802 -10.891 33.891 1.00 63.16 225 ASP A O 1
ATOM 1805 N N . ASN A 1 226 ? -17.568 -12.095 35.605 1.00 68.12 226 ASN A N 1
ATOM 1806 C CA . ASN A 1 226 ? -16.368 -12.945 35.683 1.00 68.12 226 ASN A CA 1
ATOM 1807 C C . ASN A 1 226 ? -16.212 -13.898 34.490 1.00 68.12 226 ASN A C 1
ATOM 1809 O O . ASN A 1 226 ? -15.097 -14.320 34.180 1.00 68.12 226 ASN A O 1
ATOM 1813 N N . ASN A 1 227 ? -17.296 -14.181 33.768 1.00 82.00 227 ASN A N 1
ATOM 1814 C CA . ASN A 1 227 ? -17.233 -14.982 32.548 1.00 82.00 227 ASN A CA 1
ATOM 1815 C C . ASN A 1 227 ? -16.690 -14.182 31.361 1.00 82.00 227 ASN A C 1
ATOM 1817 O O . ASN A 1 227 ? -16.113 -14.773 30.453 1.00 82.00 227 ASN A O 1
ATOM 1821 N N . MET A 1 228 ? -16.799 -12.848 31.383 1.00 85.81 228 MET A N 1
ATOM 1822 C CA . MET A 1 228 ? -16.341 -11.995 30.284 1.00 85.81 228 MET A CA 1
ATOM 1823 C C . MET A 1 228 ? -14.829 -12.092 30.060 1.00 85.81 228 MET A C 1
ATOM 1825 O O . MET A 1 228 ? -14.382 -12.217 28.927 1.00 85.81 228 MET A O 1
ATOM 1829 N N . ILE A 1 229 ? -14.036 -12.116 31.137 1.00 88.94 229 ILE A N 1
ATOM 1830 C CA . ILE A 1 229 ? -12.573 -12.259 31.043 1.00 88.94 229 ILE A CA 1
ATOM 1831 C C . ILE A 1 229 ? -12.204 -13.608 30.412 1.00 88.94 229 ILE A C 1
ATOM 1833 O O . ILE A 1 229 ? -11.356 -13.662 29.528 1.00 88.94 229 ILE A O 1
ATOM 1837 N N . LYS A 1 230 ? -12.884 -14.692 30.811 1.00 89.56 230 LYS A N 1
ATOM 1838 C CA . LYS A 1 230 ? -12.678 -16.019 30.211 1.00 89.56 230 LYS A CA 1
ATOM 1839 C C . LYS A 1 230 ? -13.028 -16.010 28.723 1.00 89.56 230 LYS A C 1
ATOM 1841 O O . LYS A 1 230 ? -12.258 -16.521 27.921 1.00 89.56 230 LYS A O 1
ATOM 1846 N N . ILE A 1 231 ? -14.160 -15.407 28.359 1.00 90.12 231 ILE A N 1
ATOM 1847 C CA . ILE A 1 231 ? -14.612 -15.268 26.967 1.00 90.12 231 ILE A CA 1
ATOM 1848 C C . ILE A 1 231 ? -13.580 -14.520 26.123 1.00 90.12 231 ILE A C 1
ATOM 1850 O O . ILE A 1 231 ? -13.281 -14.979 25.027 1.00 90.12 231 ILE A O 1
ATOM 1854 N N . LEU A 1 232 ? -12.999 -13.430 26.636 1.00 90.44 232 LEU A N 1
ATOM 1855 C CA . LEU A 1 232 ? -11.935 -12.707 25.938 1.00 90.44 232 LEU A CA 1
ATOM 1856 C C . LEU A 1 232 ? -10.689 -13.567 25.731 1.00 90.44 232 LEU A C 1
ATOM 1858 O O . LEU A 1 232 ? -10.172 -13.613 24.622 1.00 90.44 232 LEU A O 1
ATOM 1862 N N . ILE A 1 233 ? -10.223 -1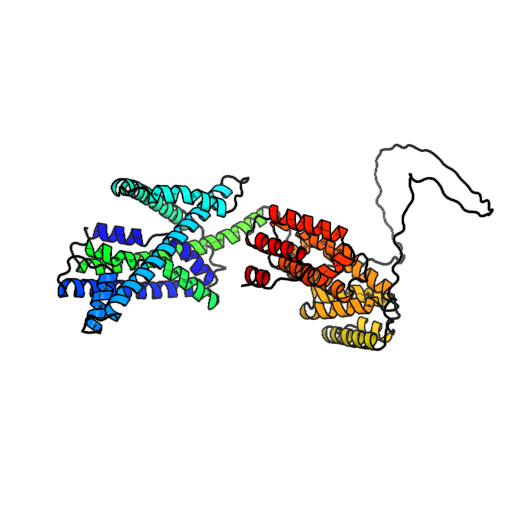4.265 26.774 1.00 91.50 233 ILE A N 1
ATOM 1863 C CA . ILE A 1 233 ? -9.030 -15.119 26.684 1.00 91.50 233 ILE A CA 1
ATOM 1864 C C . ILE A 1 233 ? -9.253 -16.231 25.657 1.00 91.50 233 ILE A C 1
ATOM 1866 O O . ILE A 1 233 ? -8.445 -16.398 24.748 1.00 91.50 233 ILE A O 1
ATOM 1870 N N . TYR A 1 234 ? -10.359 -16.973 25.764 1.00 91.56 234 TYR A N 1
ATOM 1871 C CA . TYR A 1 234 ? -10.667 -18.049 24.820 1.00 91.56 234 TYR A CA 1
ATOM 1872 C C . TYR A 1 234 ? -10.912 -17.523 23.405 1.00 91.56 234 TYR A C 1
ATOM 1874 O O . TYR A 1 234 ? -10.456 -18.133 22.443 1.00 91.56 234 TYR A O 1
ATOM 1882 N N . GLY A 1 235 ? -11.611 -16.394 23.275 1.00 90.56 235 GLY A N 1
ATOM 1883 C CA . GLY A 1 235 ? -11.895 -15.770 21.989 1.00 90.56 235 GLY A CA 1
ATOM 1884 C C . GLY A 1 235 ? -10.617 -15.329 21.290 1.00 90.56 235 GLY A C 1
ATOM 1885 O O . GLY A 1 235 ? -10.399 -15.699 20.141 1.00 90.56 235 GLY A O 1
ATOM 1886 N N . MET A 1 236 ? -9.741 -14.613 21.998 1.00 91.31 236 MET A N 1
ATOM 1887 C CA . MET A 1 236 ? -8.487 -14.130 21.431 1.00 91.31 236 MET A CA 1
ATOM 1888 C C . MET A 1 236 ? -7.521 -15.271 21.118 1.00 91.31 236 MET A C 1
ATOM 1890 O O . MET A 1 236 ? -6.929 -15.272 20.048 1.00 91.31 236 MET A O 1
ATOM 1894 N N . MET A 1 237 ? -7.428 -16.294 21.976 1.00 91.12 237 MET A N 1
ATOM 1895 C CA . MET A 1 237 ? -6.651 -17.503 21.673 1.00 91.12 237 MET A CA 1
ATOM 1896 C C . MET A 1 237 ? -7.119 -18.174 20.378 1.00 91.12 237 MET A C 1
ATOM 1898 O O . MET A 1 237 ? -6.291 -18.550 19.554 1.00 91.12 237 MET A O 1
ATOM 1902 N N . ILE A 1 238 ? -8.436 -18.302 20.173 1.00 89.69 238 ILE A N 1
ATOM 1903 C CA . ILE A 1 238 ? -8.981 -18.859 18.929 1.00 89.69 238 ILE A CA 1
ATOM 1904 C C . ILE A 1 238 ? -8.631 -17.970 17.734 1.00 89.69 238 ILE A C 1
ATOM 1906 O O . ILE A 1 238 ? -8.218 -18.495 16.707 1.00 89.69 238 ILE A O 1
ATOM 1910 N N . ILE A 1 239 ? -8.746 -16.647 17.863 1.00 89.00 239 ILE A N 1
ATOM 1911 C CA . ILE A 1 239 ? -8.401 -15.703 16.790 1.00 89.00 239 ILE A CA 1
ATOM 1912 C C . ILE A 1 239 ? -6.918 -15.807 16.421 1.00 89.00 239 ILE A C 1
ATOM 1914 O O . ILE A 1 239 ? -6.607 -15.911 15.240 1.00 89.00 239 ILE A O 1
ATOM 1918 N N . THR A 1 240 ? -6.015 -15.866 17.403 1.00 89.62 240 THR A N 1
ATOM 1919 C CA . THR A 1 240 ? -4.575 -16.041 17.160 1.00 89.62 240 THR A CA 1
ATOM 1920 C C . THR A 1 240 ? -4.274 -17.365 16.461 1.00 89.62 240 THR A C 1
ATOM 1922 O O . THR A 1 240 ? -3.472 -17.405 15.534 1.00 89.62 240 THR A O 1
ATOM 1925 N N . VAL A 1 241 ? -4.936 -18.456 16.862 1.00 87.62 241 VAL A N 1
ATOM 1926 C CA . VAL A 1 241 ? -4.770 -19.763 16.205 1.00 87.62 241 VAL A CA 1
ATOM 1927 C C . VAL A 1 241 ? -5.304 -19.736 14.773 1.00 87.62 241 VAL A C 1
ATOM 1929 O O . VAL A 1 241 ? -4.670 -20.287 13.873 1.00 87.62 241 VAL A O 1
ATOM 1932 N N . ILE A 1 242 ? -6.455 -19.096 14.545 1.00 83.56 242 ILE A N 1
ATOM 1933 C CA . ILE A 1 242 ? -7.014 -18.925 13.202 1.00 83.56 242 ILE A CA 1
ATOM 1934 C C . ILE A 1 242 ? -6.019 -18.153 12.337 1.00 83.56 242 ILE A C 1
ATOM 1936 O O . ILE A 1 242 ? -5.639 -18.689 11.306 1.00 83.56 242 ILE A O 1
ATOM 1940 N N . ALA A 1 243 ? -5.538 -16.999 12.803 1.00 84.62 243 ALA A N 1
ATOM 1941 C CA . ALA A 1 243 ? -4.528 -16.176 12.139 1.00 84.62 243 ALA A CA 1
ATOM 1942 C C . ALA A 1 243 ? -3.289 -16.986 11.705 1.00 84.62 243 ALA A C 1
ATOM 1944 O O . ALA A 1 243 ? -2.986 -17.077 10.521 1.00 84.62 243 ALA A O 1
ATOM 1945 N N . GLU A 1 244 ? -2.624 -17.673 12.638 1.00 84.38 244 GLU A N 1
ATOM 1946 C CA . GLU A 1 244 ? -1.444 -18.496 12.323 1.00 84.38 244 GLU A CA 1
ATOM 1947 C C . GLU A 1 244 ? -1.754 -19.609 11.303 1.00 84.38 244 GLU A C 1
ATOM 1949 O O . GLU A 1 244 ? -0.975 -19.875 10.388 1.00 84.38 244 GLU A O 1
ATOM 1954 N N . SER A 1 245 ? -2.904 -20.278 11.446 1.00 78.88 245 SER A N 1
ATOM 1955 C CA . SER A 1 245 ? -3.246 -21.446 10.624 1.00 78.88 245 SER A CA 1
ATOM 1956 C C . SER A 1 245 ? -3.748 -21.102 9.220 1.00 78.88 245 SER A C 1
ATOM 1958 O O . SER A 1 245 ? -3.450 -21.844 8.278 1.00 78.88 245 SER A O 1
ATOM 1960 N N . SER A 1 246 ? -4.507 -20.013 9.057 1.00 69.81 246 SER A N 1
ATOM 1961 C CA . SER A 1 246 ? -4.980 -19.561 7.749 1.00 69.81 246 SER A CA 1
ATOM 1962 C C . SER A 1 246 ? -3.826 -19.022 6.922 1.00 69.81 246 SER A C 1
ATOM 1964 O O . SER A 1 246 ? -3.674 -19.416 5.766 1.00 69.81 246 SER A O 1
ATOM 1966 N N . ASP A 1 247 ? -2.969 -18.195 7.517 1.00 69.75 247 ASP A N 1
ATOM 1967 C CA . ASP A 1 247 ? -1.942 -17.485 6.763 1.00 69.75 247 ASP A CA 1
ATOM 1968 C C . ASP A 1 247 ? -0.761 -18.375 6.395 1.00 69.75 247 ASP A C 1
ATOM 1970 O O . ASP A 1 247 ? -0.280 -18.296 5.265 1.00 69.75 247 ASP A O 1
ATOM 1974 N N . PHE A 1 248 ? -0.371 -19.315 7.266 1.00 68.00 248 PHE A N 1
ATOM 1975 C CA . PHE A 1 248 ? 0.625 -20.331 6.913 1.00 68.00 248 PHE A CA 1
ATOM 1976 C C . PHE A 1 248 ? 0.225 -21.088 5.638 1.00 68.00 248 PHE A C 1
ATOM 1978 O O . PHE A 1 248 ? 1.048 -21.302 4.751 1.00 68.00 248 PHE A O 1
ATOM 1985 N N . LYS A 1 249 ? -1.056 -21.459 5.502 1.00 64.62 249 LYS A N 1
ATOM 1986 C CA . LYS A 1 249 ? -1.560 -22.158 4.310 1.00 64.62 249 LYS A CA 1
ATOM 1987 C C . LYS A 1 249 ? -1.702 -21.249 3.092 1.00 64.62 249 LYS A C 1
ATOM 1989 O O . LYS A 1 249 ? -1.451 -21.704 1.979 1.00 64.62 249 LYS A O 1
ATOM 1994 N N . ILE A 1 250 ? -2.102 -19.992 3.286 1.00 64.50 250 ILE A N 1
ATOM 1995 C CA . ILE A 1 250 ? -2.235 -19.013 2.198 1.00 64.50 250 ILE A CA 1
ATOM 1996 C C . ILE A 1 250 ? -0.873 -18.747 1.552 1.00 64.50 250 ILE A C 1
ATOM 1998 O O . ILE A 1 250 ? -0.771 -18.791 0.332 1.00 64.50 250 ILE A O 1
ATOM 2002 N N . ILE A 1 251 ? 0.185 -18.571 2.347 1.00 62.56 251 ILE A N 1
ATOM 2003 C CA . ILE A 1 251 ? 1.552 -18.349 1.845 1.00 62.56 251 ILE A CA 1
ATOM 2004 C C . ILE A 1 251 ? 2.060 -19.564 1.066 1.00 62.56 251 ILE A C 1
ATOM 2006 O O . ILE A 1 251 ? 2.644 -19.411 -0.005 1.00 62.56 251 ILE A O 1
ATOM 2010 N N . MET A 1 252 ? 1.813 -20.775 1.579 1.00 60.16 252 MET A N 1
ATOM 2011 C CA . MET A 1 252 ? 2.155 -22.009 0.862 1.00 60.16 252 MET A CA 1
ATOM 2012 C C . MET A 1 252 ? 1.436 -22.055 -0.494 1.00 60.16 252 MET A C 1
ATOM 2014 O O . MET A 1 252 ? 2.070 -22.294 -1.517 1.00 60.16 252 MET A O 1
ATOM 2018 N N . CYS A 1 253 ? 0.142 -21.722 -0.528 1.00 56.19 253 CYS A N 1
ATOM 2019 C CA . CYS A 1 253 ? -0.640 -21.699 -1.762 1.00 56.19 253 CYS A CA 1
ATOM 2020 C C . CYS A 1 253 ? -0.184 -20.614 -2.757 1.00 56.19 253 CYS A C 1
ATOM 2022 O O . CYS A 1 253 ? -0.187 -20.867 -3.960 1.00 56.19 253 CYS A O 1
ATOM 2024 N N . ASP A 1 254 ? 0.204 -19.425 -2.286 1.00 56.22 254 ASP A N 1
ATOM 2025 C CA . ASP A 1 254 ? 0.698 -18.328 -3.136 1.00 56.22 254 ASP A CA 1
ATOM 2026 C C . ASP A 1 254 ? 2.045 -18.697 -3.786 1.00 56.22 254 ASP A C 1
ATOM 2028 O O . ASP A 1 254 ? 2.260 -18.478 -4.980 1.00 56.22 254 ASP A O 1
ATOM 2032 N N . SER A 1 255 ? 2.918 -19.391 -3.043 1.00 52.88 255 SER A N 1
ATOM 2033 C CA . SER A 1 255 ? 4.167 -19.937 -3.591 1.00 52.88 255 SER A CA 1
ATOM 2034 C C . SER A 1 255 ? 3.940 -21.014 -4.665 1.00 52.88 255 SER A C 1
ATOM 2036 O O . SER A 1 255 ? 4.700 -21.098 -5.632 1.00 52.88 255 SER A O 1
ATOM 2038 N N . ASP A 1 256 ? 2.856 -21.790 -4.554 1.00 48.81 256 ASP A N 1
ATOM 2039 C CA . ASP A 1 256 ? 2.475 -22.798 -5.548 1.00 48.81 256 ASP A CA 1
ATOM 2040 C C . ASP A 1 256 ? 1.852 -22.167 -6.811 1.00 48.81 256 ASP A C 1
ATOM 2042 O O . ASP A 1 256 ? 2.042 -22.689 -7.908 1.00 48.81 256 ASP A O 1
ATOM 2046 N N . GLN A 1 257 ? 1.144 -21.033 -6.696 1.00 48.75 257 GLN A N 1
ATOM 2047 C CA . GLN A 1 257 ? 0.602 -20.290 -7.849 1.00 48.75 257 GLN A CA 1
ATOM 2048 C C . GLN A 1 257 ? 1.705 -19.627 -8.678 1.00 48.75 257 GLN A C 1
ATOM 2050 O O . GLN A 1 257 ? 1.639 -19.659 -9.905 1.00 48.75 257 GLN A O 1
ATOM 2055 N N . LEU A 1 258 ? 2.742 -19.085 -8.033 1.00 46.56 258 LEU A N 1
ATOM 2056 C CA . LEU A 1 258 ? 3.920 -18.561 -8.733 1.00 46.56 258 LEU A CA 1
ATOM 2057 C C . LEU A 1 258 ? 4.615 -19.664 -9.545 1.00 46.56 258 LEU A C 1
ATOM 2059 O O . LEU A 1 258 ? 4.871 -19.475 -10.731 1.00 46.56 258 LEU A O 1
ATOM 2063 N N . LYS A 1 259 ? 4.795 -20.856 -8.960 1.00 45.72 259 LYS A N 1
ATOM 2064 C CA . LYS A 1 259 ? 5.358 -22.019 -9.667 1.00 45.72 259 LYS A CA 1
ATOM 2065 C C . LYS A 1 259 ? 4.439 -22.589 -10.741 1.00 45.72 259 LYS A C 1
ATOM 2067 O O . LYS A 1 259 ? 4.923 -23.035 -11.771 1.00 45.72 259 LYS A O 1
ATOM 2072 N N . ASN A 1 260 ? 3.123 -22.610 -10.531 1.00 37.62 260 ASN A N 1
ATOM 2073 C CA . ASN A 1 260 ? 2.187 -23.088 -11.549 1.00 37.62 260 ASN A CA 1
ATOM 2074 C C . ASN A 1 260 ? 2.057 -22.108 -12.712 1.00 37.62 260 ASN A C 1
ATOM 2076 O O . ASN A 1 260 ? 1.942 -22.562 -13.839 1.00 37.62 260 ASN A O 1
ATOM 2080 N N . ASN A 1 261 ? 2.139 -20.798 -12.481 1.00 37.56 261 ASN A N 1
ATOM 2081 C CA . ASN A 1 261 ? 2.232 -19.831 -13.573 1.00 37.56 261 ASN A CA 1
ATOM 2082 C C . ASN A 1 261 ? 3.557 -19.975 -14.336 1.00 37.56 261 ASN A C 1
ATOM 2084 O O . ASN A 1 261 ? 3.540 -19.894 -15.558 1.00 37.56 261 ASN A O 1
ATOM 2088 N N . GLU A 1 262 ? 4.672 -20.287 -13.667 1.00 40.84 262 GLU A N 1
ATOM 2089 C CA . GLU A 1 262 ? 5.919 -20.671 -14.350 1.00 40.84 262 GLU A CA 1
ATOM 2090 C C . GLU A 1 262 ? 5.771 -21.992 -15.134 1.00 40.84 262 GLU A C 1
ATOM 2092 O O . GLU A 1 262 ? 6.172 -22.067 -16.292 1.00 40.84 262 GLU A O 1
ATOM 2097 N N . ASN A 1 263 ? 5.109 -23.009 -14.570 1.00 32.81 263 ASN A N 1
ATOM 2098 C CA . ASN A 1 263 ? 4.905 -24.307 -15.224 1.00 32.81 263 ASN A CA 1
ATOM 2099 C C . ASN A 1 263 ? 3.876 -24.266 -16.374 1.00 32.81 263 ASN A C 1
ATOM 2101 O O . ASN A 1 263 ? 4.018 -25.010 -17.337 1.00 32.81 263 ASN A O 1
ATOM 2105 N N . ILE A 1 264 ? 2.852 -23.406 -16.308 1.00 32.88 264 ILE A N 1
ATOM 2106 C CA . ILE A 1 264 ? 1.877 -23.179 -17.394 1.00 32.88 264 ILE A CA 1
ATOM 2107 C C . ILE A 1 264 ? 2.547 -22.423 -18.553 1.00 32.88 264 ILE A C 1
ATOM 2109 O O . ILE A 1 264 ? 2.244 -22.682 -19.718 1.00 32.88 264 ILE A O 1
ATOM 2113 N N . VAL A 1 265 ? 3.502 -21.536 -18.251 1.00 35.66 265 VAL A N 1
ATOM 2114 C CA . VAL A 1 265 ? 4.368 -20.903 -19.259 1.00 35.66 265 VAL A CA 1
ATOM 2115 C C . VAL A 1 265 ? 5.349 -21.919 -19.869 1.00 35.66 265 VAL A C 1
ATOM 2117 O O . VAL A 1 265 ? 5.642 -21.835 -21.065 1.00 35.66 265 VAL A O 1
ATOM 2120 N N . ASP A 1 266 ? 5.791 -22.919 -19.100 1.00 34.28 266 ASP A N 1
ATOM 2121 C CA . ASP A 1 266 ? 6.655 -24.006 -19.583 1.00 34.28 266 ASP A CA 1
ATOM 2122 C C . ASP A 1 266 ? 5.898 -25.110 -20.365 1.00 34.28 266 ASP A C 1
ATOM 2124 O O . ASP A 1 266 ? 6.458 -25.664 -21.307 1.00 34.28 266 ASP A O 1
ATOM 2128 N N . GLU A 1 267 ? 4.625 -25.419 -20.072 1.00 29.73 267 GLU A N 1
ATOM 2129 C CA . GLU A 1 267 ? 3.827 -26.402 -20.845 1.00 29.73 267 GLU A CA 1
ATOM 2130 C C . GLU A 1 267 ? 3.318 -25.854 -22.192 1.00 29.73 267 GLU A C 1
ATOM 2132 O O . GLU A 1 267 ? 3.111 -26.622 -23.134 1.00 29.73 267 GLU A O 1
ATOM 2137 N N . GLY A 1 268 ? 3.180 -24.529 -22.326 1.00 30.00 268 GLY A N 1
ATOM 2138 C CA . GLY A 1 268 ? 2.930 -23.860 -23.610 1.00 30.00 268 GLY A CA 1
ATOM 2139 C C . GLY A 1 268 ? 4.157 -23.792 -24.531 1.00 30.00 268 GLY A C 1
ATOM 2140 O O . GLY A 1 268 ? 4.019 -23.475 -25.712 1.00 30.00 268 GLY A O 1
ATOM 2141 N N . ASN A 1 269 ? 5.346 -24.124 -24.020 1.00 28.83 269 ASN A N 1
ATOM 2142 C CA . ASN A 1 269 ? 6.604 -24.084 -24.753 1.00 28.83 269 ASN A CA 1
ATOM 2143 C C . ASN A 1 269 ? 7.248 -25.472 -24.792 1.00 28.83 269 ASN A C 1
ATOM 2145 O O . ASN A 1 269 ? 7.976 -25.889 -23.894 1.00 28.83 269 ASN A O 1
ATOM 2149 N N . VAL A 1 270 ? 7.031 -26.186 -25.898 1.00 29.00 270 VAL A N 1
ATOM 2150 C CA . VAL A 1 270 ? 7.775 -27.408 -26.219 1.00 29.00 270 VAL A CA 1
ATOM 2151 C C . VAL A 1 270 ? 9.284 -27.137 -26.120 1.00 29.00 270 VAL A C 1
ATOM 2153 O O . VAL A 1 270 ? 9.867 -26.397 -26.907 1.00 29.00 270 VAL A O 1
ATOM 2156 N N . VAL A 1 271 ? 9.881 -27.770 -25.111 1.00 29.36 271 VAL A N 1
ATOM 2157 C CA . VAL A 1 271 ? 11.298 -27.922 -24.763 1.00 29.36 271 VAL A CA 1
ATOM 2158 C C . VAL A 1 271 ? 12.302 -27.538 -25.865 1.00 29.36 271 VAL A C 1
ATOM 2160 O O . VAL A 1 271 ? 12.579 -28.317 -26.778 1.00 29.36 271 VAL A O 1
ATOM 2163 N N . LEU A 1 272 ? 13.023 -26.434 -25.648 1.00 26.48 272 LEU A N 1
ATOM 2164 C CA . LEU A 1 272 ? 14.424 -26.306 -26.056 1.00 26.48 272 LEU A CA 1
ATOM 2165 C C . LEU A 1 272 ? 15.297 -26.286 -24.798 1.00 26.48 272 LEU A C 1
ATOM 2167 O O . LEU A 1 272 ? 15.298 -25.348 -24.006 1.00 26.48 272 LEU A O 1
ATOM 2171 N N . ARG A 1 273 ? 16.028 -27.389 -24.608 1.00 24.03 273 ARG A N 1
ATOM 2172 C CA . ARG A 1 273 ? 16.984 -27.619 -23.518 1.00 24.03 273 ARG A CA 1
ATOM 2173 C C . ARG A 1 273 ? 17.867 -26.392 -23.258 1.00 24.03 273 ARG A C 1
ATOM 2175 O O . ARG A 1 273 ? 18.559 -25.923 -24.160 1.00 24.03 273 ARG A O 1
ATOM 2182 N N . LYS A 1 274 ? 17.943 -25.996 -21.981 1.00 33.69 274 LYS A N 1
ATOM 2183 C CA . LYS A 1 274 ? 18.949 -25.089 -21.406 1.00 33.69 274 LYS A CA 1
ATOM 2184 C C . LYS A 1 274 ? 20.363 -25.460 -21.880 1.00 33.69 274 LYS A C 1
ATOM 2186 O O . LYS A 1 274 ? 21.012 -26.340 -21.317 1.00 33.69 274 LYS A O 1
ATOM 2191 N N . LYS A 1 275 ? 20.874 -24.729 -22.869 1.00 24.70 275 LYS A N 1
ATOM 2192 C CA . LYS A 1 275 ? 22.299 -24.395 -22.958 1.00 24.70 275 LYS A CA 1
ATOM 2193 C C . LYS A 1 275 ? 22.460 -23.084 -22.196 1.00 24.70 275 LYS A C 1
ATOM 2195 O O . LYS A 1 275 ? 21.719 -22.146 -22.466 1.00 24.70 275 LYS A O 1
ATOM 2200 N N . LYS A 1 276 ? 23.390 -23.020 -21.236 1.00 28.28 276 LYS A N 1
ATOM 2201 C CA . LYS A 1 276 ? 23.810 -21.745 -20.629 1.00 28.28 276 LYS A CA 1
ATOM 2202 C C . LYS A 1 276 ? 24.098 -20.750 -21.767 1.00 28.28 276 LYS A C 1
ATOM 2204 O O . LYS A 1 276 ? 24.976 -21.065 -22.574 1.00 28.28 276 LYS A O 1
ATOM 2209 N N . PRO A 1 277 ? 23.408 -19.603 -21.868 1.00 27.62 277 PRO A N 1
ATOM 2210 C CA . PRO A 1 277 ? 23.775 -18.605 -22.850 1.00 27.62 277 PRO A CA 1
ATOM 2211 C C . PRO A 1 277 ? 24.948 -17.808 -22.280 1.00 27.62 277 PRO A C 1
ATOM 2213 O O . PRO A 1 277 ? 24.797 -16.939 -21.426 1.00 27.62 277 PRO A O 1
ATOM 2216 N N . THR A 1 278 ? 26.150 -18.143 -22.734 1.00 29.84 278 THR A N 1
ATOM 2217 C CA . THR A 1 278 ? 27.226 -17.162 -22.845 1.00 29.84 278 THR A CA 1
ATOM 2218 C C . THR A 1 278 ? 26.728 -16.053 -23.768 1.00 29.84 278 THR A C 1
ATOM 2220 O O . THR A 1 278 ? 26.369 -16.330 -24.912 1.00 29.84 278 THR A O 1
ATOM 2223 N N . LEU A 1 279 ? 26.680 -14.815 -23.264 1.00 35.78 279 LEU A N 1
ATOM 2224 C CA . LEU A 1 279 ? 26.413 -13.625 -24.071 1.00 35.78 279 LEU A CA 1
ATOM 2225 C C . LEU A 1 279 ? 27.370 -13.611 -25.278 1.00 35.78 279 LEU A C 1
ATOM 2227 O O . LEU A 1 279 ? 28.576 -13.435 -25.122 1.00 35.78 279 LEU A O 1
ATOM 2231 N N . GLN A 1 280 ? 26.829 -13.771 -26.483 1.00 36.56 280 GLN A N 1
ATOM 2232 C CA . GLN A 1 280 ? 27.438 -13.273 -27.716 1.00 36.56 280 GLN A CA 1
ATOM 2233 C C . GLN A 1 280 ? 26.437 -12.327 -28.376 1.00 36.56 280 GLN A C 1
ATOM 2235 O O . GLN A 1 280 ? 25.812 -12.649 -29.381 1.00 36.56 280 GLN A O 1
ATOM 2240 N N . ILE A 1 281 ? 26.275 -11.146 -27.781 1.00 46.72 281 ILE A N 1
ATOM 2241 C CA . ILE A 1 281 ? 25.568 -10.021 -28.399 1.00 46.72 281 ILE A CA 1
ATOM 2242 C C . ILE A 1 281 ? 26.605 -9.240 -29.218 1.00 46.72 281 ILE A C 1
ATOM 2244 O O . ILE A 1 281 ? 27.014 -8.159 -28.824 1.00 46.72 281 ILE A O 1
ATOM 2248 N N . TYR A 1 282 ? 27.149 -9.839 -30.286 1.00 35.44 282 TYR A N 1
ATOM 2249 C CA . TYR A 1 282 ? 27.844 -9.099 -31.352 1.00 35.44 282 TYR A CA 1
ATOM 2250 C C . TYR A 1 282 ? 28.176 -10.001 -32.553 1.00 35.44 282 TYR A C 1
ATOM 2252 O O . TYR A 1 282 ? 28.850 -11.021 -32.401 1.00 35.44 282 TYR A O 1
ATOM 2260 N N . LYS A 1 283 ? 27.792 -9.582 -33.765 1.00 31.25 283 LYS A N 1
ATOM 2261 C CA . LYS A 1 283 ? 28.469 -9.974 -35.011 1.00 31.25 283 LYS A CA 1
ATOM 2262 C C . LYS A 1 283 ? 29.015 -8.695 -35.660 1.00 31.25 283 LYS A C 1
ATOM 2264 O O . LYS A 1 283 ? 28.208 -7.830 -35.994 1.00 31.25 283 LYS A O 1
ATOM 2269 N N . PRO A 1 284 ? 30.338 -8.548 -35.847 1.00 26.41 284 PRO A N 1
ATOM 2270 C CA . PRO A 1 284 ? 30.885 -7.408 -36.572 1.00 26.41 284 PRO A CA 1
ATOM 2271 C C . PRO A 1 284 ? 30.448 -7.430 -38.041 1.00 26.41 284 PRO A C 1
ATOM 2273 O O . PRO A 1 284 ? 30.304 -8.514 -38.616 1.00 26.41 284 PRO A O 1
ATOM 2276 N N . PRO A 1 285 ? 30.316 -6.267 -38.702 1.00 26.28 285 PRO A N 1
ATOM 2277 C CA . PRO A 1 285 ? 30.299 -6.226 -40.153 1.00 26.28 285 PRO A CA 1
ATOM 2278 C C . PRO A 1 285 ? 31.689 -6.636 -40.660 1.00 26.28 285 PRO A C 1
ATOM 2280 O O . PRO A 1 285 ? 32.645 -5.865 -40.585 1.00 26.28 285 PRO A O 1
ATOM 2283 N N . CYS A 1 286 ? 31.826 -7.867 -41.158 1.00 26.06 286 CYS A N 1
ATOM 2284 C CA . CYS A 1 286 ? 33.037 -8.271 -41.864 1.00 26.06 286 CYS A CA 1
ATOM 2285 C C . CYS A 1 286 ? 33.193 -7.423 -43.130 1.00 26.06 286 CYS A C 1
ATOM 2287 O O . CYS A 1 286 ? 32.401 -7.497 -44.071 1.00 26.06 286 CYS A O 1
ATOM 2289 N N . SER A 1 287 ? 34.273 -6.649 -43.151 1.00 24.12 287 SER A N 1
ATOM 2290 C CA . SER A 1 287 ? 34.941 -6.197 -44.362 1.00 24.12 287 SER A CA 1
ATOM 2291 C C . SER A 1 287 ? 35.147 -7.375 -45.317 1.00 24.12 287 SER A C 1
ATOM 2293 O O . SER A 1 287 ? 35.714 -8.396 -44.929 1.00 24.12 287 SER A O 1
ATOM 2295 N N . ARG A 1 288 ? 34.719 -7.219 -46.573 1.00 22.45 288 ARG A N 1
ATOM 2296 C CA . ARG A 1 288 ? 35.089 -8.109 -47.679 1.00 22.45 288 ARG A CA 1
ATOM 2297 C C . ARG A 1 288 ? 36.615 -8.235 -47.755 1.00 22.45 288 ARG A C 1
ATOM 2299 O O . ARG A 1 288 ? 37.286 -7.261 -48.080 1.00 22.45 288 ARG A O 1
ATOM 2306 N N . SER A 1 289 ? 37.131 -9.443 -47.571 1.00 21.52 289 SER A N 1
ATOM 2307 C CA . SER A 1 289 ? 38.358 -9.895 -48.225 1.00 21.52 289 SER A CA 1
ATOM 2308 C C . SER A 1 289 ? 38.090 -11.257 -48.858 1.00 21.52 289 SER A C 1
ATOM 2310 O O . SER A 1 289 ? 37.631 -12.186 -48.203 1.00 21.52 289 SER A O 1
ATOM 2312 N N . SER A 1 290 ? 38.326 -11.304 -50.161 1.00 24.50 290 SER A N 1
ATOM 2313 C CA . SER A 1 290 ? 38.285 -12.436 -51.085 1.00 24.50 290 SER A CA 1
ATOM 2314 C C . SER A 1 290 ? 38.914 -13.732 -50.566 1.00 24.50 290 SER A C 1
ATOM 2316 O O . SER A 1 290 ? 40.048 -13.696 -50.095 1.00 24.50 290 SER A O 1
ATOM 2318 N N . THR A 1 291 ? 38.218 -14.856 -50.762 1.00 21.78 291 THR A N 1
ATOM 2319 C CA . THR A 1 291 ? 38.711 -16.208 -51.142 1.00 21.78 291 THR A CA 1
ATOM 2320 C C . THR A 1 291 ? 37.476 -17.126 -51.175 1.00 21.78 291 THR A C 1
ATOM 2322 O O . THR A 1 291 ? 36.789 -17.261 -50.172 1.00 21.78 291 THR A O 1
ATOM 2325 N N . ILE A 1 292 ? 36.896 -17.375 -52.355 1.00 24.16 292 ILE A N 1
ATOM 2326 C CA . ILE A 1 292 ? 36.970 -18.647 -53.107 1.00 24.16 292 ILE A CA 1
ATOM 2327 C C . ILE A 1 292 ? 36.950 -19.867 -52.180 1.00 24.16 292 ILE A C 1
ATOM 2329 O O . ILE A 1 292 ? 37.976 -20.179 -51.593 1.00 24.16 292 ILE A O 1
ATOM 2333 N N . GLU A 1 293 ? 35.804 -20.545 -52.097 1.00 23.47 293 GLU A N 1
ATOM 2334 C CA . GLU A 1 293 ? 35.687 -21.976 -52.410 1.00 23.47 293 GLU A CA 1
ATOM 2335 C C . GLU A 1 293 ? 34.209 -22.388 -52.500 1.00 23.47 293 GLU A C 1
ATOM 2337 O O . GLU A 1 293 ? 33.331 -21.833 -51.835 1.00 23.47 293 GLU A O 1
ATOM 2342 N N . ASP A 1 294 ? 33.966 -23.287 -53.446 1.00 21.69 294 ASP A N 1
ATOM 2343 C CA . ASP A 1 294 ? 32.694 -23.679 -54.034 1.00 21.69 294 ASP A CA 1
ATOM 2344 C C . ASP A 1 294 ? 31.796 -24.508 -53.096 1.00 21.69 294 ASP A C 1
ATOM 2346 O O . ASP A 1 294 ? 32.273 -25.268 -52.264 1.00 21.69 294 ASP A O 1
ATOM 2350 N N . GLU A 1 295 ? 30.475 -24.432 -53.277 1.00 22.41 295 GLU A N 1
ATOM 2351 C CA . GLU A 1 295 ? 29.702 -25.502 -53.934 1.00 22.41 295 GLU A CA 1
ATOM 2352 C C . GLU A 1 295 ? 28.183 -25.311 -53.753 1.00 22.41 295 GLU A C 1
ATOM 2354 O O . GLU A 1 295 ? 27.648 -25.247 -52.650 1.00 22.41 295 GLU A O 1
ATOM 2359 N N . LYS A 1 296 ? 27.516 -25.247 -54.912 1.00 22.42 296 LYS A N 1
ATOM 2360 C CA . LYS A 1 296 ? 26.237 -25.877 -55.284 1.00 22.42 296 LYS A CA 1
ATOM 2361 C C . LYS A 1 296 ? 25.120 -25.943 -54.231 1.00 22.42 296 LYS A C 1
ATOM 2363 O O . LYS A 1 296 ? 25.140 -26.767 -53.324 1.00 22.42 296 LYS A O 1
ATOM 2368 N N . ASN A 1 297 ? 24.006 -25.282 -54.544 1.00 22.98 297 ASN A N 1
ATOM 2369 C CA . ASN A 1 297 ? 22.816 -26.060 -54.884 1.00 22.98 297 ASN A CA 1
ATOM 2370 C C . ASN A 1 297 ? 21.825 -25.282 -55.752 1.00 22.98 297 ASN A C 1
ATOM 2372 O O . ASN A 1 297 ? 21.509 -24.119 -55.507 1.00 22.98 297 ASN A O 1
ATOM 2376 N N . ASP A 1 298 ? 21.389 -26.004 -56.776 1.00 20.17 298 ASP A N 1
ATOM 2377 C CA . ASP A 1 298 ? 20.392 -25.680 -57.777 1.00 20.17 298 ASP A CA 1
ATOM 2378 C C . ASP A 1 298 ? 18.968 -25.559 -57.207 1.00 20.17 298 ASP A C 1
ATOM 2380 O O . ASP A 1 298 ? 18.662 -26.070 -56.129 1.00 20.17 298 ASP A O 1
ATOM 2384 N N . ASN A 1 299 ? 18.092 -25.044 -58.084 1.00 21.83 299 ASN A N 1
ATOM 2385 C CA . ASN A 1 299 ? 16.653 -25.324 -58.191 1.00 21.83 299 ASN A CA 1
ATOM 2386 C C . ASN A 1 299 ? 15.739 -24.574 -57.198 1.00 21.83 299 ASN A C 1
ATOM 2388 O O . ASN A 1 299 ? 15.956 -24.590 -55.998 1.00 21.83 299 ASN A O 1
ATOM 2392 N N . THR A 1 300 ? 14.624 -23.938 -57.575 1.00 20.67 300 THR A N 1
ATOM 2393 C CA . THR A 1 300 ? 13.836 -23.926 -58.818 1.00 20.67 300 THR A CA 1
ATOM 2394 C C . THR A 1 300 ? 12.673 -22.938 -58.603 1.00 20.67 300 THR A C 1
ATOM 2396 O O . THR A 1 300 ? 12.057 -23.006 -57.549 1.00 20.67 300 THR A O 1
ATOM 2399 N N . TYR A 1 301 ? 12.420 -22.056 -59.591 1.00 21.41 301 TYR A N 1
ATOM 2400 C CA . TYR A 1 301 ? 11.127 -21.537 -60.116 1.00 21.41 301 TYR A CA 1
ATOM 2401 C C . TYR A 1 301 ? 10.025 -21.058 -59.119 1.00 21.41 301 TYR A C 1
ATOM 2403 O O . TYR A 1 301 ? 9.746 -21.696 -58.122 1.00 21.41 301 TYR A O 1
ATOM 2411 N N . SER A 1 302 ? 9.270 -19.966 -59.319 1.00 21.23 302 SER A N 1
ATOM 2412 C CA . SER A 1 302 ? 8.717 -19.380 -60.554 1.00 21.23 302 SER A CA 1
ATOM 2413 C C . SER A 1 302 ? 7.914 -18.085 -60.272 1.00 21.23 302 SER A C 1
ATOM 2415 O O . SER A 1 302 ? 7.158 -18.073 -59.309 1.00 21.23 302 SER A O 1
ATOM 2417 N N . ILE A 1 303 ? 7.999 -17.119 -61.214 1.00 21.03 303 ILE A N 1
ATOM 2418 C CA . ILE A 1 303 ? 6.901 -16.359 -61.895 1.00 21.03 303 ILE A CA 1
ATOM 2419 C C . ILE A 1 303 ? 6.041 -15.405 -61.011 1.00 21.03 303 ILE A C 1
ATOM 2421 O O . ILE A 1 303 ? 5.534 -15.806 -59.978 1.00 21.03 303 ILE A O 1
ATOM 2425 N N . THR A 1 304 ? 5.853 -14.102 -61.295 1.00 21.58 304 THR A N 1
ATOM 2426 C CA . THR A 1 304 ? 5.238 -13.399 -62.465 1.00 21.58 304 THR A CA 1
ATOM 2427 C C . THR A 1 304 ? 5.551 -11.888 -62.312 1.00 21.58 304 THR A C 1
ATOM 2429 O O . THR A 1 304 ? 5.432 -11.380 -61.205 1.00 21.58 304 THR A O 1
ATOM 2432 N N . ASN A 1 305 ? 6.159 -11.167 -63.262 1.00 20.61 305 ASN A N 1
ATOM 2433 C CA . ASN A 1 305 ? 5.669 -10.511 -64.496 1.00 20.61 305 ASN A CA 1
ATOM 2434 C C . ASN A 1 305 ? 4.790 -9.238 -64.386 1.00 20.61 305 ASN A C 1
ATOM 2436 O O . ASN A 1 305 ? 3.782 -9.211 -63.691 1.00 20.61 305 ASN A O 1
ATOM 2440 N N . ASN A 1 306 ? 5.160 -8.296 -65.275 1.00 21.77 306 ASN A N 1
ATOM 2441 C CA . ASN A 1 306 ? 4.493 -7.097 -65.823 1.00 21.77 306 ASN A CA 1
ATOM 2442 C C . ASN A 1 306 ? 4.643 -5.776 -65.037 1.00 21.77 306 ASN A C 1
ATOM 2444 O O . ASN A 1 306 ? 4.115 -5.641 -63.945 1.00 21.77 306 ASN A O 1
ATOM 2448 N N . SER A 1 307 ? 5.446 -4.780 -65.448 1.00 21.28 307 SER A N 1
ATOM 2449 C CA . SER A 1 307 ? 5.615 -4.019 -66.715 1.00 21.28 307 SER A CA 1
ATOM 2450 C C . SER A 1 307 ? 4.698 -2.794 -66.839 1.00 21.28 307 SER A C 1
ATOM 2452 O O . SER A 1 307 ? 3.499 -2.965 -67.027 1.00 21.28 307 SER A O 1
ATOM 2454 N N . SER A 1 308 ? 5.286 -1.593 -66.921 1.00 23.77 308 SER A N 1
ATOM 2455 C CA . SER A 1 308 ? 4.970 -0.607 -67.974 1.00 23.77 308 SER A CA 1
ATOM 2456 C C . SER A 1 308 ? 5.919 0.603 -67.943 1.00 23.77 308 SER A C 1
ATOM 2458 O O . SER A 1 308 ? 6.009 1.319 -66.951 1.00 23.77 308 SER A O 1
ATOM 2460 N N . ASN A 1 309 ? 6.592 0.792 -69.083 1.00 20.22 309 ASN A N 1
ATOM 2461 C CA . ASN A 1 309 ? 7.403 1.928 -69.549 1.00 20.22 309 ASN A CA 1
ATOM 2462 C C . ASN A 1 309 ? 6.678 3.294 -69.413 1.00 20.22 309 ASN A C 1
ATOM 2464 O O . ASN A 1 309 ? 5.455 3.326 -69.361 1.00 20.22 309 ASN A O 1
ATOM 2468 N N . ILE A 1 310 ? 7.361 4.451 -69.434 1.00 23.17 310 ILE A N 1
ATOM 2469 C CA . ILE A 1 310 ? 7.715 5.196 -70.667 1.00 23.17 310 ILE A CA 1
ATOM 2470 C C . ILE A 1 310 ? 8.776 6.299 -70.398 1.00 23.17 310 ILE A C 1
ATOM 2472 O O . ILE A 1 310 ? 8.739 7.002 -69.395 1.00 23.17 310 ILE A O 1
ATOM 2476 N N . LYS A 1 311 ? 9.698 6.390 -71.372 1.00 20.55 311 LYS A N 1
ATOM 2477 C CA . LYS A 1 311 ? 10.744 7.378 -71.753 1.00 20.55 311 LYS A CA 1
ATOM 2478 C C . LYS A 1 311 ? 10.335 8.865 -71.600 1.00 20.55 311 LYS A C 1
ATOM 2480 O O . LYS A 1 311 ? 9.155 9.158 -71.663 1.00 20.55 311 LYS A O 1
ATOM 2485 N N . GLY A 1 312 ? 11.204 9.882 -71.545 1.00 21.50 312 GLY A N 1
ATOM 2486 C CA . GLY A 1 312 ? 12.658 10.024 -71.703 1.00 21.50 312 GLY A CA 1
ATOM 2487 C C . GLY A 1 312 ? 13.043 11.509 -71.929 1.00 21.50 312 GLY A C 1
ATOM 2488 O O . GLY A 1 312 ? 12.148 12.318 -72.135 1.00 21.50 312 GLY A O 1
ATOM 2489 N N . SER A 1 313 ? 14.361 11.806 -71.949 1.00 20.69 313 SER A N 1
ATOM 2490 C CA . SER A 1 313 ? 15.073 12.923 -72.646 1.00 20.69 313 SER A CA 1
ATOM 2491 C C . SER A 1 313 ? 14.663 14.395 -72.380 1.00 20.69 313 SER A C 1
ATOM 2493 O O . SER A 1 313 ? 13.492 14.693 -72.259 1.00 20.69 313 SER A O 1
ATOM 2495 N N . SER A 1 314 ? 15.493 15.444 -72.415 1.00 19.72 314 SER A N 1
ATOM 2496 C CA . SER A 1 314 ? 16.944 15.692 -72.449 1.00 19.72 314 SER A CA 1
ATOM 2497 C C . SER A 1 314 ? 17.157 17.217 -72.625 1.00 19.72 314 SER A C 1
ATOM 2499 O O . SER A 1 314 ? 16.406 17.827 -73.375 1.00 19.72 314 SER A O 1
ATOM 2501 N N . LEU A 1 315 ? 18.244 17.753 -72.051 1.00 19.97 315 LEU A N 1
ATOM 2502 C CA . LEU A 1 315 ? 19.051 18.923 -72.478 1.00 19.97 315 LEU A CA 1
ATOM 2503 C C . LEU A 1 315 ? 18.537 20.393 -72.413 1.00 19.97 315 LEU A C 1
ATOM 2505 O O . LEU A 1 315 ? 17.650 20.807 -73.144 1.00 19.97 315 LEU A O 1
ATOM 2509 N N . ASN A 1 316 ? 19.299 21.186 -71.634 1.00 19.47 316 ASN A N 1
ATOM 2510 C CA . ASN A 1 316 ? 20.072 22.403 -71.982 1.00 19.47 316 ASN A CA 1
ATOM 2511 C C . ASN A 1 316 ? 19.437 23.545 -72.811 1.00 19.47 316 ASN A C 1
ATOM 2513 O O . ASN A 1 316 ? 19.152 23.349 -73.982 1.00 19.47 316 ASN A O 1
ATOM 2517 N N . GLN A 1 317 ? 19.478 24.796 -72.313 1.00 21.28 317 GLN A N 1
ATOM 2518 C CA . GLN A 1 317 ? 20.547 25.790 -72.586 1.00 21.28 317 GLN A CA 1
ATOM 2519 C C . GLN A 1 317 ? 20.241 27.192 -72.002 1.00 21.28 317 GLN A C 1
ATOM 2521 O O . GLN A 1 317 ? 19.108 27.568 -71.733 1.00 21.28 317 GLN A O 1
ATOM 2526 N N . SER A 1 318 ? 21.324 27.938 -71.799 1.00 19.38 318 SER A N 1
ATOM 2527 C CA . SER A 1 318 ? 21.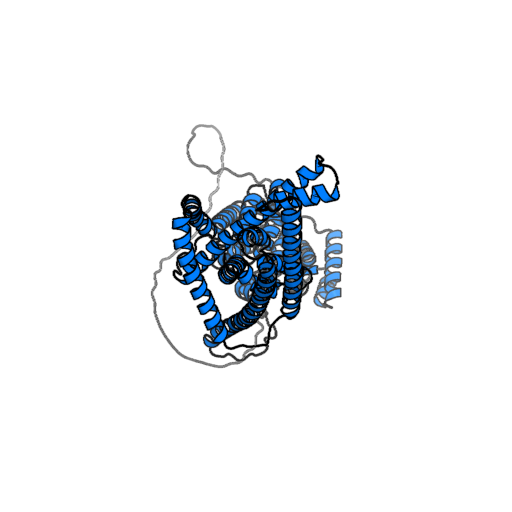528 29.251 -71.172 1.00 19.38 318 SER A CA 1
ATOM 2528 C C . SER A 1 318 ? 21.171 30.486 -72.021 1.00 19.38 318 SER A C 1
ATOM 2530 O O . SER A 1 318 ? 21.355 30.455 -73.234 1.00 19.38 318 SER A O 1
ATOM 2532 N N . GLY A 1 319 ? 20.891 31.632 -71.376 1.00 21.73 319 GLY A N 1
ATOM 2533 C CA . GLY A 1 319 ? 20.943 32.964 -72.008 1.00 21.73 319 GLY A CA 1
ATOM 2534 C C . GLY A 1 319 ? 20.859 34.142 -71.016 1.00 21.73 319 GLY A C 1
ATOM 2535 O O . GLY A 1 319 ? 19.884 34.272 -70.289 1.00 21.73 319 GLY A O 1
ATOM 2536 N N . LYS A 1 320 ? 21.902 34.987 -70.985 1.00 19.09 320 LYS A N 1
ATOM 2537 C CA . LYS A 1 320 ? 22.060 36.245 -70.213 1.00 19.09 320 LYS A CA 1
ATOM 2538 C C . LYS A 1 320 ? 21.314 37.424 -70.870 1.00 19.09 320 LYS A C 1
ATOM 2540 O O . LYS A 1 320 ? 21.381 37.512 -72.089 1.00 19.09 320 LYS A O 1
ATOM 2545 N N . LEU A 1 321 ? 20.828 38.408 -70.090 1.00 19.73 321 LEU A N 1
ATOM 2546 C CA . LEU A 1 321 ? 21.252 39.836 -70.115 1.00 19.73 321 LEU A CA 1
ATOM 2547 C C . LEU A 1 321 ? 20.396 40.754 -69.206 1.00 19.73 321 LEU A C 1
ATOM 2549 O O . LEU A 1 321 ? 19.258 40.450 -68.876 1.00 19.73 321 LEU A O 1
ATOM 2553 N N . LYS A 1 322 ? 21.038 41.847 -68.767 1.00 19.88 322 LYS A N 1
ATOM 2554 C CA . LYS A 1 322 ? 20.669 42.874 -67.768 1.00 19.88 322 LYS A CA 1
ATOM 2555 C C . LYS A 1 322 ? 19.765 43.980 -68.353 1.00 19.88 322 LYS A C 1
ATOM 2557 O O . LYS A 1 322 ? 19.964 44.298 -69.515 1.00 19.88 322 LYS A O 1
ATOM 2562 N N . GLU A 1 323 ? 18.931 44.651 -67.540 1.00 19.59 323 GLU A N 1
ATOM 2563 C CA . GLU A 1 323 ? 19.086 46.075 -67.129 1.00 19.59 323 GLU A CA 1
ATOM 2564 C C . GLU A 1 323 ? 17.912 46.644 -66.294 1.00 19.59 323 GLU A C 1
ATOM 2566 O O . GLU A 1 323 ? 16.796 46.136 -66.304 1.00 19.59 323 GLU A O 1
ATOM 2571 N N . ASN A 1 324 ? 18.242 47.687 -65.522 1.00 19.25 324 ASN A N 1
ATOM 2572 C CA . ASN A 1 324 ? 17.508 48.354 -64.438 1.00 19.25 324 ASN A CA 1
ATOM 2573 C C . ASN A 1 324 ? 16.336 49.263 -64.879 1.00 19.25 324 ASN A C 1
ATOM 2575 O O . ASN A 1 324 ? 16.476 49.988 -65.857 1.00 19.25 324 ASN A O 1
ATOM 2579 N N . ASN A 1 325 ? 15.284 49.385 -64.048 1.00 20.47 325 ASN A N 1
ATOM 2580 C CA . ASN A 1 325 ? 14.953 50.584 -63.231 1.00 20.47 325 ASN A CA 1
ATOM 2581 C C . ASN A 1 325 ? 13.462 50.663 -62.809 1.00 20.47 325 ASN A C 1
ATOM 2583 O O . ASN A 1 325 ? 12.571 50.872 -63.622 1.00 20.47 325 ASN A O 1
ATOM 2587 N N . ASN A 1 326 ? 13.241 50.576 -61.492 1.00 20.73 326 ASN A N 1
ATOM 2588 C CA . ASN A 1 326 ? 12.330 51.360 -60.637 1.00 20.73 326 ASN A CA 1
ATOM 2589 C C . ASN A 1 326 ? 11.107 52.095 -61.246 1.00 20.73 326 ASN A C 1
ATOM 2591 O O . ASN A 1 326 ? 11.262 53.181 -61.799 1.00 20.73 326 ASN A O 1
ATOM 2595 N N . LYS A 1 327 ? 9.883 51.661 -60.889 1.00 21.53 327 LYS A N 1
ATOM 2596 C CA . LYS A 1 327 ? 9.005 52.301 -59.867 1.00 21.53 327 LYS A CA 1
ATOM 2597 C C . LYS A 1 327 ? 7.590 51.686 -59.846 1.00 21.53 327 LYS A C 1
ATOM 2599 O O . LYS A 1 327 ? 6.862 51.739 -60.824 1.00 21.53 327 LYS A O 1
ATOM 2604 N N . ASN A 1 328 ? 7.239 51.160 -58.670 1.00 21.05 328 ASN A N 1
ATOM 2605 C CA . ASN A 1 328 ? 5.927 51.006 -58.023 1.00 21.05 328 ASN A CA 1
ATOM 2606 C C . ASN A 1 328 ? 4.641 51.179 -58.855 1.00 21.05 328 ASN A C 1
ATOM 2608 O O . ASN A 1 328 ? 4.259 52.301 -59.164 1.00 21.05 328 ASN A O 1
ATOM 2612 N N . HIS A 1 329 ? 3.873 50.093 -59.001 1.00 21.69 329 HIS A N 1
ATOM 2613 C CA . HIS A 1 329 ? 2.568 49.909 -58.341 1.00 21.69 329 HIS A CA 1
ATOM 2614 C C . HIS A 1 329 ? 1.951 48.565 -58.762 1.00 21.69 329 HIS A C 1
ATOM 2616 O O . HIS A 1 329 ? 1.579 48.383 -59.914 1.00 21.69 329 HIS A O 1
ATOM 2622 N N . SER A 1 330 ? 1.802 47.632 -57.823 1.00 22.16 330 SER A N 1
ATOM 2623 C CA . SER A 1 330 ? 0.614 46.770 -57.681 1.00 22.16 330 SER A CA 1
ATOM 2624 C C . SER A 1 330 ? 0.865 45.767 -56.558 1.00 22.16 330 SER A C 1
ATOM 2626 O O . SER A 1 330 ? 1.754 44.924 -56.604 1.00 22.16 330 SER A O 1
ATOM 2628 N N . LYS A 1 331 ? 0.090 45.930 -55.487 1.00 24.47 331 LYS A N 1
ATOM 2629 C CA . LYS A 1 331 ? -0.079 44.924 -54.444 1.00 24.47 331 LYS A CA 1
ATOM 2630 C C . LYS A 1 331 ? -0.936 43.792 -55.012 1.00 24.47 331 LYS A C 1
ATOM 2632 O O . LYS A 1 331 ? -1.867 44.069 -55.762 1.00 24.47 331 LYS A O 1
ATOM 2637 N N . ILE A 1 332 ? -0.677 42.588 -54.493 1.00 23.00 332 ILE A N 1
ATOM 2638 C CA . ILE A 1 332 ? -1.442 41.334 -54.623 1.00 23.00 332 ILE A CA 1
ATOM 2639 C C . ILE A 1 332 ? -0.968 40.438 -55.779 1.00 23.00 332 ILE A C 1
ATOM 2641 O O . ILE A 1 332 ? -1.535 40.459 -56.860 1.00 23.00 332 ILE A O 1
ATOM 2645 N N . SER A 1 333 ? 0.071 39.630 -55.527 1.00 22.75 333 SER A N 1
ATOM 2646 C CA . SER A 1 333 ? -0.037 38.162 -55.371 1.00 22.75 333 SER A CA 1
ATOM 2647 C C . SER A 1 333 ? 1.351 37.496 -55.437 1.00 22.75 333 SER A C 1
ATOM 2649 O O . SER A 1 333 ? 2.080 37.699 -56.400 1.00 22.75 333 SER A O 1
ATOM 2651 N N . ASN A 1 334 ? 1.653 36.672 -54.426 1.00 26.39 334 ASN A N 1
ATOM 2652 C CA . ASN A 1 334 ? 2.705 35.643 -54.350 1.00 26.39 334 ASN A CA 1
ATOM 2653 C C . ASN A 1 334 ? 4.180 36.083 -54.441 1.00 26.39 334 ASN A C 1
ATOM 2655 O O . ASN A 1 334 ? 4.754 36.154 -55.522 1.00 26.39 334 ASN A O 1
ATOM 2659 N N . ALA A 1 335 ? 4.842 36.220 -53.284 1.00 20.67 335 ALA A N 1
ATOM 2660 C CA . ALA A 1 335 ? 6.287 36.015 -53.177 1.00 20.67 335 ALA A CA 1
ATOM 2661 C C . ALA A 1 335 ? 6.709 35.620 -51.752 1.00 20.67 335 ALA A C 1
ATOM 2663 O O . ALA A 1 335 ? 6.370 36.287 -50.777 1.00 20.67 335 ALA A O 1
ATOM 2664 N N . LEU A 1 336 ? 7.470 34.525 -51.699 1.00 30.48 336 LEU A N 1
ATOM 2665 C CA . LEU A 1 336 ? 8.541 34.215 -50.754 1.00 30.48 336 LEU A CA 1
ATOM 2666 C C . LEU A 1 336 ? 9.025 35.395 -49.889 1.00 30.48 336 LEU A C 1
ATOM 2668 O O . LEU A 1 336 ? 9.483 36.413 -50.403 1.00 30.48 336 LEU A O 1
ATOM 2672 N N . ILE A 1 337 ? 9.047 35.174 -48.576 1.00 22.23 337 ILE A N 1
ATOM 2673 C CA . ILE A 1 337 ? 9.850 35.911 -47.591 1.00 22.23 337 ILE A CA 1
ATOM 2674 C C . ILE A 1 337 ? 10.555 34.806 -46.787 1.00 22.23 337 ILE A C 1
ATOM 2676 O O . ILE A 1 337 ? 9.897 34.037 -46.100 1.00 22.23 337 ILE A O 1
ATOM 2680 N N . SER A 1 338 ? 11.822 34.492 -47.073 1.00 25.22 338 SER A N 1
ATOM 2681 C CA . SER A 1 338 ? 12.990 35.154 -46.476 1.00 25.22 338 SER A CA 1
ATOM 2682 C C . SER A 1 338 ? 12.915 35.166 -44.949 1.00 25.22 338 SER A C 1
ATOM 2684 O O . SER A 1 338 ? 12.488 36.144 -44.342 1.00 25.22 338 SER A O 1
ATOM 2686 N N . THR A 1 339 ? 13.383 34.096 -44.317 1.00 23.77 339 THR A N 1
ATOM 2687 C CA . THR A 1 339 ? 13.908 34.172 -42.953 1.00 23.77 339 THR A CA 1
ATOM 2688 C C . THR A 1 339 ? 15.424 34.216 -43.050 1.00 23.77 339 THR A C 1
ATOM 2690 O O . THR A 1 339 ? 16.116 33.207 -43.122 1.00 23.77 339 THR A O 1
ATOM 2693 N N . THR A 1 340 ? 15.908 35.452 -43.161 1.00 22.77 340 THR A N 1
ATOM 2694 C CA . THR A 1 340 ? 17.118 35.959 -42.508 1.00 22.77 340 THR A CA 1
ATOM 2695 C C . THR A 1 340 ? 17.912 34.895 -41.749 1.00 22.77 340 THR A C 1
ATOM 2697 O O . THR A 1 340 ? 17.576 34.532 -40.621 1.00 22.77 340 THR A O 1
ATOM 2700 N N . MET A 1 341 ? 19.021 34.464 -42.358 1.00 27.23 341 MET A N 1
ATOM 2701 C CA . MET A 1 341 ? 20.133 33.860 -41.637 1.00 27.23 341 MET A CA 1
ATOM 2702 C C . MET A 1 341 ? 20.526 34.799 -40.491 1.00 27.23 341 MET A C 1
ATOM 2704 O O . MET A 1 341 ? 21.096 35.867 -40.714 1.00 27.23 341 MET A O 1
ATOM 2708 N N . LYS A 1 342 ? 20.203 34.409 -39.258 1.00 24.84 342 LYS A N 1
ATOM 2709 C CA . LYS A 1 342 ? 20.954 34.860 -38.090 1.00 24.84 342 LYS A CA 1
ATOM 2710 C C . LYS A 1 342 ? 22.202 33.987 -38.024 1.00 24.84 342 LYS A C 1
ATOM 2712 O O . LYS A 1 342 ? 22.154 32.875 -37.512 1.00 24.84 342 LYS A O 1
ATOM 2717 N N . GLU A 1 343 ? 23.304 34.479 -38.577 1.00 37.38 343 GLU A N 1
ATOM 2718 C CA . GLU A 1 343 ? 24.633 34.001 -38.187 1.00 37.38 343 GLU A CA 1
ATOM 2719 C C . GLU A 1 343 ? 24.809 34.196 -36.674 1.00 37.38 343 GLU A C 1
ATOM 2721 O O . GLU A 1 343 ? 24.491 35.282 -36.208 1.00 37.38 343 GLU A O 1
ATOM 2726 N N . PHE A 1 344 ? 25.276 33.168 -35.943 1.00 28.98 344 PHE A N 1
ATOM 2727 C CA . PHE A 1 344 ? 26.134 33.183 -34.728 1.00 28.98 344 PHE A CA 1
ATOM 2728 C C . PHE A 1 344 ? 26.145 31.784 -34.055 1.00 28.98 344 PHE A C 1
ATOM 2730 O O . PHE A 1 344 ? 25.088 31.162 -34.000 1.00 28.98 344 PHE A O 1
ATOM 2737 N N . PRO A 1 345 ? 27.234 31.334 -33.385 1.00 36.78 345 PRO A N 1
ATOM 2738 C CA . PRO A 1 345 ? 28.660 31.547 -33.620 1.00 36.78 345 PRO A CA 1
ATOM 2739 C C . PRO A 1 345 ? 29.366 30.261 -34.124 1.00 36.78 345 PRO A C 1
ATOM 2741 O O . PRO A 1 345 ? 28.837 29.155 -34.081 1.00 36.78 345 PRO A O 1
ATOM 2744 N N . LYS A 1 346 ? 30.596 30.435 -34.620 1.00 36.94 346 LYS A N 1
ATOM 2745 C CA . LYS A 1 346 ? 31.489 29.398 -35.166 1.00 36.94 346 LYS A CA 1
ATOM 2746 C C . LYS A 1 346 ? 31.700 28.219 -34.197 1.00 36.94 346 LYS A C 1
ATOM 2748 O O . LYS A 1 346 ? 31.873 28.450 -33.002 1.00 36.94 346 LYS A O 1
ATOM 2753 N N . LYS A 1 347 ? 31.776 26.996 -34.758 1.00 38.62 347 LYS A N 1
ATOM 2754 C CA . LYS A 1 347 ? 32.287 25.762 -34.120 1.00 38.62 347 LYS A CA 1
ATOM 2755 C C . LYS A 1 347 ? 33.434 26.092 -33.155 1.00 38.62 347 LYS A C 1
ATOM 2757 O O . LYS A 1 347 ? 34.390 26.769 -33.541 1.00 38.62 347 LYS A O 1
ATOM 2762 N N . LYS A 1 348 ? 33.303 25.628 -31.912 1.00 39.88 348 LYS A N 1
ATOM 2763 C CA . LYS A 1 348 ? 34.298 25.764 -30.846 1.00 39.88 348 LYS A CA 1
ATOM 2764 C C . LYS A 1 348 ? 35.636 25.200 -31.350 1.00 39.88 348 LYS A C 1
ATOM 2766 O O . LYS A 1 348 ? 35.673 24.133 -31.954 1.00 39.88 348 LYS A O 1
ATOM 2771 N N . VAL A 1 349 ? 36.717 25.962 -31.202 1.00 43.19 349 VAL A N 1
ATOM 2772 C CA . VAL A 1 349 ? 38.046 25.554 -31.679 1.00 43.19 349 VAL A CA 1
ATOM 2773 C C . VAL A 1 349 ? 38.611 24.526 -30.706 1.00 43.19 349 VAL A C 1
ATOM 2775 O O . VAL A 1 349 ? 38.830 24.870 -29.547 1.00 43.19 349 VAL A O 1
ATOM 2778 N N . PHE A 1 350 ? 38.869 23.315 -31.207 1.00 54.16 350 PHE A N 1
ATOM 2779 C CA . PHE A 1 350 ? 39.539 22.216 -30.509 1.00 54.16 350 PHE A CA 1
ATOM 2780 C C . PHE A 1 350 ? 40.810 22.713 -29.799 1.00 54.16 350 PHE A C 1
ATOM 2782 O O . PHE A 1 350 ? 41.801 23.071 -30.444 1.00 54.16 350 PHE A O 1
ATOM 2789 N N . GLY A 1 351 ? 40.750 22.822 -28.471 1.00 62.44 351 GLY A N 1
ATOM 2790 C CA . GLY A 1 351 ? 41.795 23.435 -27.645 1.00 62.44 351 GLY A CA 1
ATOM 2791 C C . GLY A 1 351 ? 42.658 22.422 -26.887 1.00 62.44 351 GLY A C 1
ATOM 2792 O O . GLY A 1 351 ? 42.253 21.291 -26.640 1.00 62.44 351 GLY A O 1
ATOM 2793 N N . SER A 1 352 ? 43.839 22.845 -26.420 1.00 59.12 352 SER A N 1
ATOM 2794 C CA . SER A 1 352 ? 44.752 22.002 -25.622 1.00 59.12 352 SER A CA 1
ATOM 2795 C C . SER A 1 352 ? 44.137 21.470 -24.320 1.00 59.12 352 SER A C 1
ATOM 2797 O O . SER A 1 352 ? 44.486 20.378 -23.884 1.00 59.12 352 SER A O 1
ATOM 2799 N N . LYS A 1 353 ? 43.188 22.208 -23.728 1.00 67.06 353 LYS A N 1
ATOM 2800 C CA . LYS A 1 353 ? 42.455 21.791 -22.521 1.00 67.06 353 LYS A CA 1
ATOM 2801 C C . LYS A 1 353 ? 41.478 20.640 -22.780 1.00 67.06 353 LYS A C 1
ATOM 2803 O O . LYS A 1 353 ? 41.398 19.726 -21.973 1.00 67.06 353 LYS A O 1
ATOM 2808 N N . GLU A 1 354 ? 40.781 20.656 -23.915 1.00 69.88 354 GLU A N 1
ATOM 2809 C CA . GLU A 1 354 ? 39.829 19.598 -24.294 1.00 69.88 354 GLU A CA 1
ATOM 2810 C C . GLU A 1 354 ? 40.581 18.291 -24.597 1.00 69.88 354 GLU A C 1
ATOM 2812 O O . GLU A 1 354 ? 40.152 17.211 -24.200 1.00 69.88 354 GLU A O 1
ATOM 2817 N N . ILE A 1 355 ? 41.774 18.390 -25.196 1.00 72.62 355 ILE A N 1
ATOM 2818 C CA . ILE A 1 355 ? 42.682 17.250 -25.399 1.00 72.62 355 ILE A CA 1
ATOM 2819 C C . ILE A 1 355 ? 43.125 16.644 -24.060 1.00 72.62 355 ILE A C 1
ATOM 2821 O O . ILE A 1 355 ? 43.159 15.420 -23.920 1.00 72.62 355 ILE A O 1
ATOM 2825 N N . GLU A 1 356 ? 43.464 17.475 -23.074 1.00 74.50 356 GLU A N 1
ATOM 2826 C CA . GLU A 1 356 ? 43.875 17.023 -21.741 1.00 74.50 356 GLU A CA 1
ATOM 2827 C C . GLU A 1 356 ? 42.721 16.337 -20.988 1.00 74.50 356 GLU A C 1
ATOM 2829 O O . GLU A 1 356 ? 42.916 15.273 -20.397 1.00 74.50 356 GLU A O 1
ATOM 2834 N N . GLU A 1 357 ? 41.503 16.876 -21.078 1.00 77.12 357 GLU A N 1
ATOM 2835 C CA . GLU A 1 357 ? 40.292 16.282 -20.495 1.00 77.12 357 GLU A CA 1
ATOM 2836 C C . GLU A 1 357 ? 39.933 14.933 -21.135 1.00 77.12 357 GLU A C 1
ATOM 2838 O O . GLU A 1 357 ? 39.705 13.958 -20.414 1.00 77.12 357 GLU A O 1
ATOM 2843 N N . ILE A 1 358 ? 39.965 14.836 -22.470 1.00 79.31 358 ILE A N 1
ATOM 2844 C CA . ILE A 1 358 ? 39.759 13.574 -23.198 1.00 79.31 358 ILE A CA 1
ATOM 2845 C C . ILE A 1 358 ? 40.829 12.553 -22.799 1.00 79.31 358 ILE A C 1
ATOM 2847 O O . ILE A 1 358 ? 40.511 11.404 -22.501 1.00 79.31 358 ILE A O 1
ATOM 2851 N N . THR A 1 359 ? 42.097 12.967 -22.740 1.00 77.88 359 THR A N 1
ATOM 2852 C CA . THR A 1 359 ? 43.220 12.083 -22.397 1.00 77.88 359 THR A CA 1
ATOM 2853 C C . THR A 1 359 ? 43.103 11.552 -20.970 1.00 77.88 359 THR A C 1
ATOM 2855 O O . THR A 1 359 ? 43.283 10.357 -20.738 1.00 77.88 359 THR A O 1
ATOM 2858 N N . ASN A 1 360 ? 42.773 12.412 -20.006 1.00 78.81 360 ASN A N 1
ATOM 2859 C CA . ASN A 1 360 ? 42.592 12.018 -18.610 1.00 78.81 360 ASN A CA 1
ATOM 2860 C C . ASN A 1 360 ? 41.357 11.123 -18.432 1.00 78.81 360 ASN A C 1
ATOM 2862 O O . ASN A 1 360 ? 41.414 10.131 -17.702 1.00 78.81 360 ASN A O 1
ATOM 2866 N N . GLY A 1 361 ? 40.267 11.425 -19.141 1.00 77.44 361 GLY A N 1
ATOM 2867 C CA . GLY A 1 361 ? 39.057 10.608 -19.162 1.00 77.44 361 GLY A CA 1
ATOM 2868 C C . GLY A 1 361 ? 39.292 9.216 -19.751 1.00 77.44 361 GLY A C 1
ATOM 2869 O O . GLY A 1 361 ? 38.936 8.212 -19.135 1.00 77.44 361 GLY A O 1
ATOM 2870 N N . LEU A 1 362 ? 39.965 9.136 -20.900 1.00 80.06 362 LEU A N 1
ATOM 2871 C CA . LEU A 1 362 ? 40.313 7.873 -21.549 1.00 80.06 362 LEU A CA 1
ATOM 2872 C C . LEU A 1 362 ? 41.303 7.050 -20.717 1.00 80.06 362 LEU A C 1
ATOM 2874 O O . LEU A 1 362 ? 41.121 5.843 -20.598 1.00 80.06 362 LEU A O 1
ATOM 2878 N N . LYS A 1 363 ? 42.292 7.675 -20.067 1.00 77.19 363 LYS A N 1
ATOM 2879 C CA . LYS A 1 363 ? 43.205 6.981 -19.137 1.00 77.19 363 LYS A CA 1
ATOM 2880 C C . LYS A 1 363 ? 42.484 6.417 -17.916 1.00 77.19 363 LYS A C 1
ATOM 2882 O O . LYS A 1 363 ? 42.815 5.321 -17.473 1.00 77.19 363 LYS A O 1
ATOM 2887 N N . ARG A 1 364 ? 41.481 7.129 -17.391 1.00 78.06 364 ARG A N 1
ATOM 2888 C CA . ARG A 1 364 ? 40.627 6.627 -16.306 1.00 78.06 364 ARG A CA 1
ATOM 2889 C C . ARG A 1 364 ? 39.826 5.400 -16.744 1.00 78.06 364 ARG A C 1
ATOM 2891 O O . ARG A 1 364 ? 39.737 4.452 -15.976 1.00 78.06 364 ARG A O 1
ATOM 2898 N N . ILE A 1 365 ? 39.286 5.399 -17.965 1.00 77.25 365 ILE A N 1
ATOM 2899 C CA . ILE A 1 365 ? 38.596 4.231 -18.539 1.00 77.25 365 ILE A CA 1
ATOM 2900 C C . ILE A 1 365 ? 39.588 3.084 -18.787 1.00 77.25 365 ILE A C 1
ATOM 2902 O O . ILE A 1 365 ? 39.284 1.936 -18.466 1.00 77.25 365 ILE A O 1
ATOM 2906 N N . ASN A 1 366 ? 40.790 3.389 -19.284 1.00 69.62 366 ASN A N 1
ATOM 2907 C CA . ASN A 1 366 ? 41.822 2.393 -19.564 1.00 69.62 366 ASN A CA 1
ATOM 2908 C C . ASN A 1 366 ? 42.291 1.673 -18.290 1.00 69.62 366 ASN A C 1
ATOM 2910 O O . ASN A 1 366 ? 42.348 0.448 -18.258 1.00 69.62 366 ASN A O 1
ATOM 2914 N N . ALA A 1 367 ? 42.518 2.418 -17.204 1.00 59.16 367 ALA A N 1
ATOM 2915 C CA . ALA A 1 367 ? 42.915 1.865 -15.907 1.00 59.16 367 ALA A CA 1
ATOM 2916 C C . ALA A 1 367 ? 41.888 0.888 -15.301 1.00 59.16 367 ALA A C 1
ATOM 2918 O O . ALA A 1 367 ? 42.215 0.141 -14.385 1.00 59.16 367 ALA A O 1
ATOM 2919 N N . ILE A 1 368 ? 40.643 0.903 -15.784 1.00 63.59 368 ILE A N 1
ATOM 2920 C CA . ILE A 1 368 ? 39.573 0.018 -15.313 1.00 63.59 368 ILE A CA 1
ATOM 2921 C C . ILE A 1 368 ? 39.549 -1.307 -16.099 1.00 63.59 368 ILE A C 1
ATOM 2923 O O . ILE A 1 368 ? 39.009 -2.290 -15.589 1.00 63.59 368 ILE A O 1
ATOM 2927 N N . LYS A 1 369 ? 40.101 -1.362 -17.323 1.00 64.25 369 LYS A N 1
ATOM 2928 C CA . LYS A 1 369 ? 39.869 -2.483 -18.255 1.00 64.25 369 LYS A CA 1
ATOM 2929 C C . LYS A 1 369 ? 41.105 -2.994 -19.023 1.00 64.25 369 LYS A C 1
ATOM 2931 O O . LYS A 1 369 ? 40.947 -3.927 -19.804 1.00 64.25 369 LYS A O 1
ATOM 2936 N N . ASP A 1 370 ? 42.298 -2.424 -18.823 1.00 57.84 370 ASP A N 1
ATOM 2937 C CA . ASP A 1 370 ? 43.553 -2.806 -19.508 1.00 57.84 370 ASP A CA 1
ATOM 2938 C C . ASP A 1 370 ? 43.396 -2.917 -21.042 1.00 57.84 370 ASP A C 1
ATOM 2940 O O . ASP A 1 370 ? 43.577 -3.972 -21.652 1.00 57.84 370 ASP A O 1
ATOM 2944 N N . THR A 1 371 ? 42.998 -1.825 -21.698 1.00 67.94 371 THR A N 1
ATOM 2945 C CA . THR A 1 371 ? 42.628 -1.821 -23.123 1.00 67.94 371 THR A CA 1
ATOM 2946 C C . THR A 1 371 ? 43.687 -1.196 -24.026 1.00 67.94 371 THR A C 1
ATOM 2948 O O . THR A 1 371 ? 43.793 0.024 -24.134 1.00 67.94 371 THR A O 1
ATOM 2951 N N . THR A 1 372 ? 44.372 -2.046 -24.798 1.00 74.94 372 THR A N 1
ATOM 2952 C CA . THR A 1 372 ? 45.372 -1.653 -25.812 1.00 74.94 372 THR A CA 1
ATOM 2953 C C . THR A 1 372 ? 44.831 -0.666 -26.856 1.00 74.94 372 THR A C 1
ATOM 2955 O O . THR A 1 372 ? 45.568 0.186 -27.335 1.00 74.94 372 THR A O 1
ATOM 2958 N N . LEU A 1 373 ? 43.526 -0.709 -27.158 1.00 78.12 373 LEU A N 1
ATOM 2959 C CA . LEU A 1 373 ? 42.864 0.195 -28.111 1.00 78.12 373 LEU A CA 1
ATOM 2960 C C . LEU A 1 373 ? 42.914 1.672 -27.697 1.00 78.12 373 LEU A C 1
ATOM 2962 O O . LEU A 1 373 ? 43.013 2.548 -28.556 1.00 78.12 373 LEU A O 1
ATOM 2966 N N . ILE A 1 374 ? 42.829 1.962 -26.395 1.00 76.69 374 ILE A N 1
ATOM 2967 C CA . ILE A 1 374 ? 42.887 3.341 -25.897 1.00 76.69 374 ILE A CA 1
ATOM 2968 C C . ILE A 1 374 ? 44.323 3.860 -25.989 1.00 76.69 374 ILE A C 1
ATOM 2970 O O . ILE A 1 374 ? 44.536 4.996 -26.407 1.00 76.69 374 ILE A O 1
ATOM 2974 N N . ASP A 1 375 ? 45.309 3.021 -25.673 1.00 76.00 375 ASP A N 1
ATOM 2975 C CA . ASP A 1 375 ? 46.725 3.380 -25.781 1.00 76.00 375 ASP A CA 1
ATOM 2976 C C . ASP A 1 375 ? 47.161 3.571 -27.243 1.00 76.00 375 ASP A C 1
ATOM 2978 O O . ASP A 1 375 ? 47.873 4.528 -27.563 1.00 76.00 375 ASP A O 1
ATOM 2982 N N . ASP A 1 376 ? 46.652 2.746 -28.161 1.00 75.19 376 ASP A N 1
ATOM 2983 C CA . ASP A 1 376 ? 46.850 2.897 -29.607 1.00 75.19 376 ASP A CA 1
ATOM 2984 C C . ASP A 1 376 ? 46.180 4.179 -30.143 1.00 75.19 376 ASP A C 1
ATOM 2986 O O . ASP A 1 376 ? 46.723 4.880 -31.002 1.00 75.19 376 ASP A O 1
ATOM 2990 N N . PHE A 1 377 ? 45.017 4.555 -29.602 1.00 78.06 377 PHE A N 1
ATOM 2991 C CA . PHE A 1 377 ? 44.344 5.804 -29.961 1.00 78.06 377 PHE A CA 1
ATOM 2992 C C . PHE A 1 377 ? 45.108 7.038 -29.463 1.00 78.06 377 PHE A C 1
ATOM 2994 O O . PHE A 1 377 ? 45.346 7.971 -30.239 1.00 78.06 377 PHE A O 1
ATOM 3001 N N . LEU A 1 378 ? 45.542 7.026 -28.198 1.00 77.62 378 LEU A N 1
ATOM 3002 C CA . LEU A 1 378 ? 46.295 8.117 -27.576 1.00 77.62 378 LEU A CA 1
ATOM 3003 C C . LEU A 1 378 ? 47.679 8.292 -28.218 1.00 77.62 378 LEU A C 1
ATOM 3005 O O . LEU A 1 378 ? 48.093 9.420 -28.476 1.00 77.62 378 LEU A O 1
ATOM 3009 N N . SER A 1 379 ? 48.368 7.195 -28.544 1.00 73.62 379 SER A N 1
ATOM 3010 C CA . SER A 1 379 ? 49.669 7.231 -29.231 1.00 73.62 379 SER A CA 1
ATOM 3011 C C . SER A 1 379 ? 49.573 7.711 -30.685 1.00 73.62 379 SER A C 1
ATOM 3013 O O . SER A 1 379 ? 50.521 8.298 -31.206 1.00 73.62 379 SER A O 1
ATOM 3015 N N . SER A 1 380 ? 48.410 7.552 -31.326 1.00 67.69 380 SER A N 1
ATOM 3016 C CA . SER A 1 380 ? 48.135 8.063 -32.677 1.00 67.69 380 SER A CA 1
ATOM 3017 C C . SER A 1 380 ? 47.750 9.554 -32.738 1.00 67.69 380 SER A C 1
ATOM 3019 O O . SER A 1 380 ? 47.329 10.036 -33.795 1.00 67.69 380 SER A O 1
ATOM 3021 N N . ASN A 1 381 ? 47.853 10.301 -31.628 1.00 66.25 381 ASN A N 1
ATOM 3022 C CA . ASN A 1 381 ? 47.419 11.704 -31.509 1.00 66.25 381 ASN A CA 1
ATOM 3023 C C . ASN A 1 381 ? 45.961 11.942 -31.964 1.00 66.25 381 ASN A C 1
ATOM 3025 O O . ASN A 1 381 ? 45.643 13.002 -32.500 1.00 66.25 381 ASN A O 1
ATOM 3029 N N . MET A 1 382 ? 45.069 10.958 -31.790 1.00 68.19 382 MET A N 1
ATOM 3030 C CA . MET A 1 382 ? 43.661 11.030 -32.221 1.00 68.19 382 MET A CA 1
ATOM 3031 C C . MET A 1 382 ? 43.456 11.256 -33.736 1.00 68.19 382 MET A C 1
ATOM 3033 O O . MET A 1 382 ? 42.423 11.775 -34.164 1.00 68.19 382 MET A O 1
ATOM 3037 N N . THR A 1 383 ? 44.425 10.854 -34.569 1.00 67.94 383 THR A N 1
ATOM 3038 C CA . THR A 1 383 ? 44.383 11.046 -36.036 1.00 67.94 383 THR A CA 1
ATOM 3039 C C . THR A 1 383 ? 43.977 9.797 -36.825 1.00 67.94 383 THR A C 1
ATOM 3041 O O . THR A 1 383 ? 43.630 9.892 -38.003 1.00 67.94 383 THR A O 1
ATOM 3044 N N . ASN A 1 384 ? 43.957 8.616 -36.196 1.00 76.06 384 ASN A N 1
ATOM 3045 C CA . ASN A 1 384 ? 43.618 7.367 -36.876 1.00 76.06 384 ASN A CA 1
ATOM 3046 C C . ASN A 1 384 ? 42.096 7.119 -36.920 1.00 76.06 384 ASN A C 1
ATOM 3048 O O . ASN A 1 384 ? 41.480 6.718 -35.933 1.00 76.06 384 ASN A O 1
ATOM 3052 N N . SER A 1 385 ? 41.498 7.286 -38.105 1.00 75.56 385 SER A N 1
ATOM 3053 C CA . SER A 1 385 ? 40.058 7.097 -38.350 1.00 75.56 385 SER A CA 1
ATOM 3054 C C . SER A 1 385 ? 39.535 5.687 -38.035 1.00 75.56 385 SER A C 1
ATOM 3056 O O . SER A 1 385 ? 38.359 5.552 -37.681 1.00 75.56 385 SER A O 1
ATOM 3058 N N . LYS A 1 386 ? 40.359 4.639 -38.179 1.00 77.25 386 LYS A N 1
ATOM 3059 C CA . LYS A 1 386 ? 39.930 3.252 -37.943 1.00 77.25 386 LYS A CA 1
ATOM 3060 C C . LYS A 1 386 ? 39.857 2.946 -36.448 1.00 77.25 386 LYS A C 1
ATOM 3062 O O . LYS A 1 386 ? 38.847 2.429 -35.987 1.00 77.25 386 LYS A O 1
ATOM 3067 N N . ILE A 1 387 ? 40.873 3.363 -35.693 1.00 79.69 387 ILE A N 1
ATOM 3068 C CA . ILE A 1 387 ? 40.894 3.227 -34.229 1.00 79.69 387 ILE A CA 1
ATOM 3069 C C . ILE A 1 387 ? 39.787 4.088 -33.609 1.00 79.69 387 ILE A C 1
ATOM 3071 O O . ILE A 1 387 ? 39.074 3.625 -32.730 1.00 79.69 387 ILE A O 1
ATOM 3075 N N . SER A 1 388 ? 39.569 5.298 -34.134 1.00 77.62 388 SER A N 1
ATOM 3076 C CA . SER A 1 388 ? 38.472 6.179 -33.709 1.00 77.62 388 SER A CA 1
ATOM 3077 C C . SER A 1 388 ? 37.089 5.526 -33.892 1.00 77.62 388 SER A C 1
ATOM 3079 O O . SER A 1 388 ? 36.226 5.591 -33.021 1.00 77.62 388 SER A O 1
ATOM 3081 N N . SER A 1 389 ? 36.891 4.802 -34.998 1.00 79.56 389 SER A N 1
ATOM 3082 C CA . SER A 1 389 ? 35.658 4.043 -35.256 1.00 79.56 389 SER A CA 1
ATOM 3083 C C . SER A 1 389 ? 35.433 2.911 -34.248 1.00 79.56 389 SER A C 1
ATOM 3085 O O . SER A 1 389 ? 34.334 2.761 -33.714 1.00 79.56 389 SER A O 1
ATOM 3087 N N . GLU A 1 390 ? 36.472 2.116 -33.983 1.00 79.19 390 GLU A N 1
ATOM 3088 C CA . GLU A 1 390 ? 36.423 1.008 -33.019 1.00 79.19 390 GLU A CA 1
ATOM 3089 C C . GLU A 1 390 ? 36.268 1.516 -31.578 1.00 79.19 390 GLU A C 1
ATOM 3091 O O . GLU A 1 390 ? 35.562 0.902 -30.775 1.00 79.19 390 GLU A O 1
ATOM 3096 N N . LEU A 1 391 ? 36.842 2.683 -31.271 1.00 83.75 391 LEU A N 1
ATOM 3097 C CA . LEU A 1 391 ? 36.692 3.359 -29.987 1.00 83.75 391 LEU A CA 1
ATOM 3098 C C . LEU A 1 391 ? 35.236 3.767 -29.726 1.00 83.75 391 LEU A C 1
ATOM 3100 O O . LEU A 1 391 ? 34.748 3.568 -28.617 1.00 83.75 391 LEU A O 1
ATOM 3104 N N . GLY A 1 392 ? 34.519 4.271 -30.736 1.00 82.75 392 GLY A N 1
ATOM 3105 C CA . GLY A 1 392 ? 33.092 4.600 -30.614 1.00 82.75 392 GLY A CA 1
ATOM 3106 C C . GLY A 1 392 ? 32.242 3.398 -30.194 1.00 82.75 392 GLY A C 1
ATOM 3107 O O . GLY A 1 392 ? 31.439 3.497 -29.268 1.00 82.75 392 GLY A O 1
ATOM 3108 N N . LEU A 1 393 ? 32.480 2.234 -30.806 1.00 82.81 393 LEU A N 1
ATOM 3109 C CA . LEU A 1 393 ? 31.813 0.981 -30.435 1.00 82.81 393 LEU A CA 1
ATOM 3110 C C . LEU A 1 393 ? 32.186 0.536 -29.013 1.00 82.81 393 LEU A C 1
ATOM 3112 O O . LEU A 1 393 ? 31.321 0.150 -28.222 1.00 82.81 393 LEU A O 1
ATOM 3116 N N . PHE A 1 394 ? 33.478 0.591 -28.685 1.00 85.38 394 PHE A N 1
ATOM 3117 C CA . PHE A 1 394 ? 33.987 0.195 -27.377 1.00 85.38 394 PHE A CA 1
ATOM 3118 C C . PHE A 1 394 ? 33.383 1.037 -26.248 1.00 85.38 394 PHE A C 1
ATOM 3120 O O . PHE A 1 394 ? 32.943 0.470 -25.249 1.00 85.38 394 PHE A O 1
ATOM 3127 N N . LEU A 1 395 ? 33.326 2.364 -26.404 1.00 86.25 395 LEU A N 1
ATOM 3128 C CA . LEU A 1 395 ? 32.819 3.265 -25.367 1.00 86.25 395 LEU A CA 1
ATOM 3129 C C . LEU A 1 395 ? 31.323 3.062 -25.110 1.00 86.25 395 LEU A C 1
ATOM 3131 O O . LEU A 1 395 ? 30.913 3.050 -23.950 1.00 86.25 395 LEU A O 1
ATOM 3135 N N . VAL A 1 396 ? 30.521 2.825 -26.155 1.00 87.88 396 VAL A N 1
ATOM 3136 C CA . VAL A 1 396 ? 29.093 2.494 -25.991 1.00 87.88 396 VAL A CA 1
ATOM 3137 C C . VAL A 1 396 ? 28.941 1.191 -25.216 1.00 87.88 396 VAL A C 1
ATOM 3139 O O . VAL A 1 396 ? 28.210 1.143 -24.230 1.00 87.88 396 VAL A O 1
ATOM 3142 N N . LYS A 1 397 ? 29.670 0.141 -25.610 1.00 86.50 397 LYS A N 1
ATOM 3143 C CA . LYS A 1 397 ? 29.617 -1.151 -24.918 1.00 86.50 397 LYS A CA 1
ATOM 3144 C C . LYS A 1 397 ? 30.070 -1.043 -23.458 1.00 86.50 397 LYS A C 1
ATOM 3146 O O . LYS A 1 397 ? 29.410 -1.574 -22.568 1.00 86.50 397 LYS A O 1
ATOM 3151 N N . PHE A 1 398 ? 31.161 -0.323 -23.203 1.00 85.81 398 PHE A N 1
ATOM 3152 C CA . PHE A 1 398 ? 31.681 -0.090 -21.857 1.00 85.81 398 PHE A CA 1
ATOM 3153 C C . PHE A 1 398 ? 30.660 0.637 -20.971 1.00 85.81 398 PHE A C 1
ATOM 3155 O O . PHE A 1 398 ? 30.405 0.204 -19.847 1.00 85.81 398 PHE A O 1
ATOM 3162 N N . ALA A 1 399 ? 30.039 1.702 -21.486 1.00 86.19 399 ALA A N 1
ATOM 3163 C CA . ALA A 1 399 ? 29.065 2.490 -20.738 1.00 86.19 399 ALA A CA 1
ATOM 3164 C C . ALA A 1 399 ? 27.754 1.731 -20.472 1.00 86.19 399 ALA A C 1
ATOM 3166 O O . ALA A 1 399 ? 27.194 1.838 -19.381 1.00 86.19 399 ALA A O 1
ATOM 3167 N N . VAL A 1 400 ? 27.263 0.973 -21.458 1.00 86.50 400 VAL A N 1
ATOM 3168 C CA . VAL A 1 400 ? 25.939 0.333 -21.416 1.00 86.50 400 VAL A CA 1
ATOM 3169 C C . VAL A 1 400 ? 25.970 -1.025 -20.700 1.00 86.50 400 VAL A C 1
ATOM 3171 O O . VAL A 1 400 ? 25.088 -1.309 -19.882 1.00 86.50 400 VAL A O 1
ATOM 3174 N N . GLU A 1 401 ? 26.983 -1.858 -20.949 1.00 83.44 401 GLU A N 1
ATOM 3175 C CA . GLU A 1 401 ? 27.032 -3.234 -20.431 1.00 83.44 401 GLU A CA 1
ATOM 3176 C C . GLU A 1 401 ? 27.904 -3.390 -19.179 1.00 83.44 401 GLU A C 1
ATOM 3178 O O . GLU A 1 401 ? 27.522 -4.113 -18.256 1.00 83.44 401 GLU A O 1
ATOM 3183 N N . GLU A 1 402 ? 29.063 -2.728 -19.125 1.00 75.75 402 GLU A N 1
ATOM 3184 C CA . GLU A 1 402 ? 30.135 -3.102 -18.194 1.00 75.75 402 GLU A CA 1
ATOM 3185 C C . GLU A 1 402 ? 30.252 -2.191 -16.968 1.00 75.75 402 GLU A C 1
ATOM 3187 O O . GLU A 1 402 ? 30.292 -2.693 -15.844 1.00 75.75 402 GLU A O 1
ATOM 3192 N N . ASN A 1 403 ? 30.294 -0.865 -17.148 1.00 70.81 403 ASN A N 1
ATOM 3193 C CA . ASN A 1 403 ? 30.519 0.074 -16.048 1.00 70.81 403 ASN A CA 1
ATOM 3194 C C . ASN A 1 403 ? 29.540 1.255 -16.047 1.00 70.81 403 ASN A C 1
ATOM 3196 O O . ASN A 1 403 ? 29.813 2.358 -16.522 1.00 70.81 403 ASN A O 1
ATOM 3200 N N . ARG A 1 404 ? 28.401 1.022 -15.395 1.00 69.88 404 ARG A N 1
ATOM 3201 C CA . ARG A 1 404 ? 27.280 1.970 -15.305 1.00 69.88 404 ARG A CA 1
ATOM 3202 C C . ARG A 1 404 ? 27.595 3.223 -14.492 1.00 69.88 404 ARG A C 1
ATOM 3204 O O . ARG A 1 404 ? 27.016 4.273 -14.745 1.00 69.88 404 ARG A O 1
ATOM 3211 N N . VAL A 1 405 ? 28.501 3.124 -13.517 1.00 74.12 405 VAL A N 1
ATOM 3212 C CA . VAL A 1 405 ? 28.890 4.264 -12.667 1.00 74.12 405 VAL A CA 1
ATOM 3213 C C . VAL A 1 405 ? 29.672 5.293 -13.487 1.00 74.12 405 VAL A C 1
ATOM 3215 O O . VAL A 1 405 ? 29.508 6.496 -13.299 1.00 74.12 405 VAL A O 1
ATOM 3218 N N . GLU A 1 406 ? 30.459 4.824 -14.457 1.00 79.31 406 GLU A N 1
ATOM 3219 C CA . GLU A 1 406 ? 31.247 5.666 -15.361 1.00 79.31 406 GLU A CA 1
ATOM 3220 C C . GLU A 1 406 ? 30.506 6.034 -16.656 1.00 79.31 406 GLU A C 1
ATOM 3222 O O . GLU A 1 406 ? 31.049 6.779 -17.472 1.00 79.31 406 GLU A O 1
ATOM 3227 N N . ALA A 1 407 ? 29.262 5.582 -16.856 1.00 82.62 407 ALA A N 1
ATOM 3228 C CA . ALA A 1 407 ? 28.490 5.875 -18.066 1.00 82.62 407 ALA A CA 1
ATOM 3229 C C . ALA A 1 407 ? 28.334 7.389 -18.303 1.00 82.62 407 ALA A C 1
ATOM 3231 O O . ALA A 1 407 ? 28.495 7.854 -19.429 1.00 82.62 407 ALA A O 1
ATOM 3232 N N . LYS A 1 408 ? 28.131 8.180 -17.237 1.00 85.31 408 LYS A N 1
ATOM 3233 C CA . LYS A 1 408 ? 28.049 9.651 -17.328 1.00 85.31 408 LYS A CA 1
ATOM 3234 C C . LYS A 1 408 ? 29.360 10.302 -17.771 1.00 85.31 408 LYS A C 1
ATOM 3236 O O . LYS A 1 408 ? 29.359 11.206 -18.599 1.00 85.31 408 LYS A O 1
ATOM 3241 N N . ASN A 1 409 ? 30.490 9.840 -17.238 1.00 85.62 409 ASN A N 1
ATOM 3242 C CA . ASN A 1 409 ? 31.804 10.347 -17.643 1.00 85.62 409 ASN A CA 1
ATOM 3243 C C . ASN A 1 409 ? 32.143 9.907 -19.071 1.00 85.62 409 ASN A C 1
ATOM 3245 O O . ASN A 1 409 ? 32.692 10.685 -19.845 1.00 85.62 409 ASN A O 1
ATOM 3249 N N . THR A 1 410 ? 31.752 8.689 -19.442 1.00 87.25 410 THR A N 1
ATOM 3250 C CA . THR A 1 410 ? 31.919 8.166 -20.800 1.00 87.25 410 THR A CA 1
ATOM 3251 C C . THR A 1 410 ? 31.104 8.978 -21.808 1.00 87.25 410 THR A C 1
ATOM 3253 O O . THR A 1 410 ? 31.626 9.311 -22.867 1.00 87.25 410 THR A O 1
ATOM 3256 N N . ALA A 1 411 ? 29.874 9.377 -21.465 1.00 87.94 411 ALA A N 1
ATOM 3257 C CA . ALA A 1 411 ? 29.035 10.242 -22.296 1.00 87.94 411 ALA A CA 1
ATOM 3258 C C . ALA A 1 411 ? 29.680 11.621 -22.534 1.00 87.94 411 ALA A C 1
ATOM 3260 O O . ALA A 1 411 ? 29.724 12.091 -23.670 1.00 87.94 411 ALA A O 1
ATOM 3261 N N . LYS A 1 412 ? 30.269 12.227 -21.491 1.00 87.12 412 LYS A N 1
ATOM 3262 C CA . LYS A 1 412 ? 31.053 13.472 -21.604 1.00 87.12 412 LYS A CA 1
ATOM 3263 C C . LYS A 1 412 ? 32.233 13.324 -22.558 1.00 87.12 412 LYS A C 1
ATOM 3265 O O . LYS A 1 412 ? 32.423 14.151 -23.441 1.00 87.12 412 LYS A O 1
ATOM 3270 N N . ILE A 1 413 ? 33.005 12.249 -22.410 1.00 85.69 413 ILE A N 1
ATOM 3271 C CA . ILE A 1 413 ? 34.149 11.970 -23.287 1.00 85.69 413 ILE A CA 1
ATOM 3272 C C . ILE A 1 413 ? 33.677 11.769 -24.732 1.00 85.69 413 ILE A C 1
ATOM 3274 O O . ILE A 1 41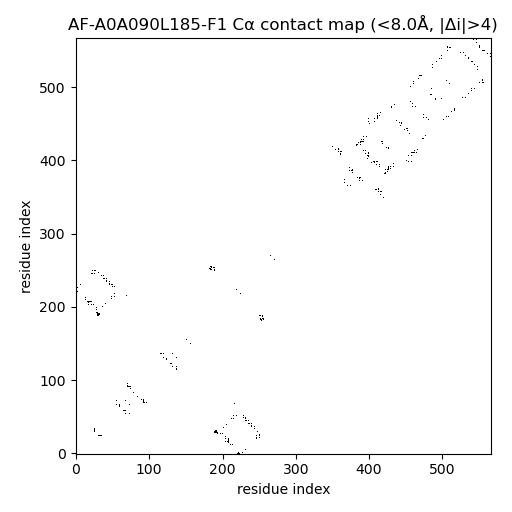3 ? 34.282 12.324 -25.643 1.00 85.69 413 ILE A O 1
ATOM 3278 N N . CYS A 1 414 ? 32.575 11.042 -24.949 1.00 87.31 414 CYS A N 1
ATOM 3279 C CA . CYS A 1 414 ? 31.989 10.870 -26.280 1.00 87.31 414 CYS A CA 1
ATOM 3280 C C . CYS A 1 414 ? 31.577 12.211 -26.898 1.00 87.31 414 CYS A C 1
ATOM 3282 O O . CYS A 1 414 ? 31.819 12.411 -28.083 1.00 87.31 414 CYS A O 1
ATOM 3284 N N . ALA A 1 415 ? 31.016 13.134 -26.110 1.00 85.38 415 ALA A N 1
ATOM 3285 C CA . ALA A 1 415 ? 30.673 14.474 -26.579 1.00 85.38 415 ALA A CA 1
ATOM 3286 C C . ALA A 1 415 ? 31.917 15.258 -27.032 1.00 85.38 415 ALA A C 1
ATOM 3288 O O . ALA A 1 415 ? 31.937 15.794 -28.134 1.00 85.38 415 ALA A O 1
ATOM 3289 N N . HIS A 1 416 ? 32.989 15.252 -26.236 1.00 82.69 416 HIS A N 1
ATOM 3290 C CA . HIS A 1 416 ? 34.238 15.935 -26.589 1.00 82.69 416 HIS A CA 1
ATOM 3291 C C . HIS A 1 416 ? 34.974 15.295 -27.779 1.00 82.69 416 HIS A C 1
ATOM 3293 O O . HIS A 1 416 ? 35.624 15.996 -28.552 1.00 82.69 416 HIS A O 1
ATOM 3299 N N . LEU A 1 417 ? 34.854 13.976 -27.965 1.00 82.62 417 LEU A N 1
ATOM 3300 C CA . LEU A 1 417 ? 35.438 13.259 -29.106 1.00 82.62 417 LEU A CA 1
ATOM 3301 C C . LEU A 1 417 ? 34.760 13.593 -30.445 1.00 82.62 417 LEU A C 1
ATOM 3303 O O . LEU A 1 417 ? 35.352 13.357 -31.499 1.00 82.62 417 LEU A O 1
ATOM 3307 N N . LEU A 1 418 ? 33.554 14.171 -30.433 1.00 80.81 418 LEU A N 1
ATOM 3308 C CA . LEU A 1 418 ? 32.876 14.626 -31.653 1.00 80.81 418 LEU A CA 1
ATOM 3309 C C . LEU A 1 418 ? 33.533 15.861 -32.264 1.00 80.81 418 LEU A C 1
ATOM 3311 O O . LEU A 1 418 ? 33.512 16.023 -33.483 1.00 80.81 418 LEU A O 1
ATOM 3315 N N . ASP A 1 419 ? 34.165 16.689 -31.434 1.00 76.00 419 ASP A N 1
ATOM 3316 C CA . ASP A 1 419 ? 34.886 17.883 -31.872 1.00 76.00 419 ASP A CA 1
ATOM 3317 C C . ASP A 1 419 ? 36.323 17.569 -32.341 1.00 76.00 419 ASP A C 1
ATOM 3319 O O . ASP A 1 419 ? 37.043 18.459 -32.803 1.00 76.00 419 ASP A O 1
ATOM 3323 N N . CYS A 1 420 ? 36.758 16.303 -32.260 1.00 75.19 420 CYS A N 1
ATOM 3324 C CA . CYS A 1 420 ? 38.068 15.874 -32.745 1.00 75.19 420 CYS A CA 1
ATOM 3325 C C . CYS A 1 420 ? 38.158 15.868 -34.287 1.00 75.19 420 CYS A C 1
ATOM 3327 O O . CYS A 1 420 ? 37.165 15.644 -34.979 1.00 75.19 420 CYS A O 1
ATOM 3329 N N . PRO A 1 421 ? 39.375 15.973 -34.863 1.00 66.88 421 PRO A N 1
ATOM 3330 C CA . PRO A 1 421 ? 39.594 15.853 -36.312 1.00 66.88 421 PRO A CA 1
ATOM 3331 C C . PRO A 1 421 ? 39.133 14.513 -36.912 1.00 66.88 421 PRO A C 1
ATOM 3333 O O . PRO A 1 421 ? 38.838 14.432 -38.100 1.00 66.88 421 PRO A O 1
ATOM 3336 N N . THR A 1 422 ? 39.076 13.455 -36.097 1.00 72.25 422 THR A N 1
ATOM 3337 C CA . THR A 1 422 ? 38.533 12.131 -36.447 1.00 72.25 422 THR A CA 1
ATOM 3338 C C . THR A 1 422 ? 37.137 11.892 -35.859 1.00 72.25 422 THR A C 1
ATOM 3340 O O . THR A 1 422 ? 36.725 10.743 -35.698 1.00 72.25 422 THR A O 1
ATOM 3343 N N . GLY A 1 423 ? 36.406 12.965 -35.545 1.00 75.88 423 GLY A N 1
ATOM 3344 C CA . GLY A 1 423 ? 35.074 12.919 -34.946 1.00 75.88 423 GLY A CA 1
ATOM 3345 C C . GLY A 1 423 ? 34.021 12.289 -35.857 1.00 75.88 423 GLY A C 1
ATOM 3346 O O . GLY A 1 423 ? 33.211 11.510 -35.379 1.00 75.88 423 GLY A O 1
ATOM 3347 N N . ASP A 1 424 ? 34.073 12.514 -37.174 1.00 77.69 424 ASP A N 1
ATOM 3348 C CA . ASP A 1 424 ? 33.097 11.951 -38.127 1.00 77.69 424 ASP A CA 1
ATOM 3349 C C . ASP A 1 424 ? 33.053 10.400 -38.146 1.00 77.69 424 ASP A C 1
ATOM 3351 O O . ASP A 1 424 ? 31.970 9.818 -38.020 1.00 77.69 424 ASP A O 1
ATOM 3355 N N . PRO A 1 425 ? 34.186 9.671 -38.281 1.00 79.38 425 PRO A N 1
ATOM 3356 C CA . PRO A 1 425 ? 34.182 8.205 -38.241 1.00 79.38 425 PRO A CA 1
ATOM 3357 C C . PRO A 1 425 ? 33.840 7.637 -36.853 1.00 79.38 425 PRO A C 1
ATOM 3359 O O . PRO A 1 425 ? 33.208 6.578 -36.771 1.00 79.38 425 PRO A O 1
ATOM 3362 N N . PHE A 1 426 ? 34.212 8.341 -35.777 1.00 86.00 426 PHE A N 1
ATOM 3363 C CA . PHE A 1 426 ? 33.790 8.022 -34.410 1.00 86.00 426 PHE A CA 1
ATOM 3364 C C . PHE A 1 426 ? 32.274 8.147 -34.265 1.00 86.00 426 PHE A C 1
ATOM 3366 O O . PHE A 1 426 ? 31.607 7.188 -33.886 1.00 86.00 426 PHE A O 1
ATOM 3373 N N . HIS A 1 427 ? 31.728 9.303 -34.640 1.00 85.88 427 HIS A N 1
ATOM 3374 C CA . HIS A 1 427 ? 30.311 9.640 -34.573 1.00 85.88 427 HIS A CA 1
ATOM 3375 C C . HIS A 1 427 ? 29.458 8.617 -35.307 1.00 85.88 427 HIS A C 1
ATOM 3377 O O . HIS A 1 427 ? 28.526 8.060 -34.732 1.00 85.88 427 HIS A O 1
ATOM 3383 N N . LYS A 1 428 ? 29.827 8.286 -36.548 1.00 84.88 428 LYS A N 1
ATOM 3384 C CA . LYS A 1 428 ? 29.096 7.306 -37.352 1.00 84.88 428 LYS A CA 1
ATOM 3385 C C . LYS A 1 428 ? 28.976 5.953 -36.647 1.00 84.88 428 LYS A C 1
ATOM 3387 O O . LYS A 1 428 ? 27.900 5.357 -36.644 1.00 84.88 428 LYS A O 1
ATOM 3392 N N . ASN A 1 429 ? 30.058 5.456 -36.047 1.00 84.44 429 ASN A N 1
ATOM 3393 C CA . ASN A 1 429 ? 30.030 4.171 -35.348 1.00 84.44 429 ASN A CA 1
ATOM 3394 C C . ASN A 1 429 ? 29.407 4.256 -33.956 1.00 84.44 429 ASN A C 1
ATOM 3396 O O . ASN A 1 429 ? 28.735 3.308 -33.555 1.00 84.44 429 ASN A O 1
ATOM 3400 N N . LEU A 1 430 ? 29.552 5.382 -33.256 1.00 88.38 430 LEU A N 1
ATOM 3401 C CA . LEU A 1 430 ? 28.841 5.666 -32.012 1.00 88.38 430 LEU A CA 1
ATOM 3402 C C . LEU A 1 430 ? 27.326 5.550 -32.238 1.00 88.38 430 LEU A C 1
ATOM 3404 O O . LEU A 1 430 ? 26.660 4.752 -31.584 1.00 88.38 430 LEU A O 1
ATOM 3408 N N . ILE A 1 431 ? 26.798 6.273 -33.230 1.00 89.75 431 ILE A N 1
ATOM 3409 C CA . ILE A 1 431 ? 25.374 6.257 -33.580 1.00 89.75 431 ILE A CA 1
ATOM 3410 C C . ILE A 1 431 ? 24.928 4.875 -34.053 1.00 89.75 431 ILE A C 1
ATOM 3412 O O . ILE A 1 431 ? 23.900 4.387 -33.591 1.00 89.75 431 ILE A O 1
ATOM 3416 N N . ASN A 1 432 ? 25.690 4.216 -34.932 1.00 89.06 432 ASN A N 1
ATOM 3417 C CA . ASN A 1 432 ? 25.345 2.866 -35.386 1.00 89.06 432 ASN A CA 1
ATOM 3418 C C . ASN A 1 432 ? 25.265 1.874 -34.221 1.00 89.06 432 ASN A C 1
ATOM 3420 O O . ASN A 1 432 ? 24.345 1.063 -34.177 1.00 89.06 432 ASN A O 1
ATOM 3424 N N . SER A 1 433 ? 26.190 1.962 -33.264 1.00 87.19 433 SER A N 1
ATOM 3425 C CA . SER A 1 433 ? 26.181 1.109 -32.073 1.00 87.19 433 SER A CA 1
ATOM 3426 C C . SER A 1 433 ? 24.935 1.368 -31.230 1.00 87.19 433 SER A C 1
ATOM 3428 O O . SER A 1 433 ? 24.242 0.431 -30.852 1.00 87.19 433 SER A O 1
ATOM 3430 N N . LEU A 1 434 ? 24.590 2.635 -30.987 1.00 92.44 434 LEU A N 1
ATOM 3431 C CA . LEU A 1 434 ? 23.388 2.998 -30.233 1.00 92.44 434 LEU A CA 1
ATOM 3432 C C . LEU A 1 434 ? 22.095 2.551 -30.936 1.00 92.44 434 LEU A C 1
ATOM 3434 O O . LEU A 1 434 ? 21.192 2.034 -30.278 1.00 92.44 434 LEU A O 1
ATOM 3438 N N . LYS A 1 435 ? 22.025 2.671 -32.268 1.00 92.06 435 LYS A N 1
ATOM 3439 C CA . LYS A 1 435 ? 20.904 2.153 -33.068 1.00 92.06 435 LYS A CA 1
ATOM 3440 C C . LYS A 1 435 ? 20.774 0.630 -32.941 1.00 92.06 435 LYS A C 1
ATOM 3442 O O . LYS A 1 435 ? 19.662 0.149 -32.767 1.00 92.06 435 LYS A O 1
ATOM 3447 N N . GLN A 1 436 ? 21.879 -0.120 -32.926 1.00 89.62 436 GLN A N 1
ATOM 3448 C CA . GLN A 1 436 ? 21.850 -1.577 -32.710 1.00 89.62 436 GLN A CA 1
ATOM 3449 C C . GLN A 1 436 ? 21.281 -1.964 -31.335 1.00 89.62 436 GLN A C 1
ATOM 3451 O O . GLN A 1 436 ? 20.503 -2.914 -31.238 1.00 89.62 436 GLN A O 1
ATOM 3456 N N . TYR A 1 437 ? 21.615 -1.221 -30.272 1.00 90.81 437 TYR A N 1
ATOM 3457 C CA . TYR A 1 437 ? 20.996 -1.441 -28.957 1.00 90.81 437 TYR A CA 1
ATOM 3458 C C . TYR A 1 437 ? 19.486 -1.175 -28.995 1.00 90.81 437 TYR A C 1
ATOM 3460 O O . TYR A 1 437 ? 18.715 -1.949 -28.430 1.00 90.81 437 TYR A O 1
ATOM 3468 N N . PHE A 1 438 ? 19.048 -0.132 -29.703 1.00 92.94 438 PHE A N 1
ATOM 3469 C CA . PHE A 1 438 ? 17.625 0.166 -29.866 1.00 92.94 438 PHE A CA 1
ATOM 3470 C C . PHE A 1 438 ? 16.877 -0.865 -30.731 1.00 92.94 438 PHE A C 1
ATOM 3472 O O . PHE A 1 438 ? 15.726 -1.203 -30.449 1.00 92.94 438 PHE A O 1
ATOM 3479 N N . GLU A 1 439 ? 17.514 -1.434 -31.755 1.00 92.12 439 GLU A N 1
ATOM 3480 C CA . GLU A 1 439 ? 16.941 -2.551 -32.520 1.00 92.12 439 GLU A CA 1
ATOM 3481 C C . GLU A 1 439 ? 16.656 -3.762 -31.619 1.00 92.12 439 GLU A C 1
ATOM 3483 O O . GLU A 1 439 ? 15.636 -4.427 -31.786 1.00 92.12 439 GLU A O 1
ATOM 3488 N N . CYS A 1 440 ? 17.496 -3.991 -30.604 1.00 89.12 440 CYS A N 1
ATOM 3489 C CA . CYS A 1 440 ? 17.338 -5.061 -29.618 1.00 89.12 440 CYS A CA 1
ATOM 3490 C C . CYS A 1 440 ? 16.473 -4.672 -28.399 1.00 89.12 440 CYS A C 1
ATOM 3492 O O . CYS A 1 440 ? 16.456 -5.411 -27.411 1.00 89.12 440 CYS A O 1
ATOM 3494 N N . ARG A 1 441 ? 15.767 -3.529 -28.430 1.00 92.19 441 ARG A N 1
ATOM 3495 C CA . ARG A 1 441 ? 15.043 -2.964 -27.270 1.00 92.19 441 ARG A CA 1
ATOM 3496 C C . ARG A 1 441 ? 14.097 -3.944 -26.579 1.00 92.19 441 ARG A C 1
ATOM 3498 O O . ARG A 1 441 ? 14.120 -4.012 -25.355 1.00 92.19 441 ARG A O 1
ATOM 3505 N N . ASP A 1 442 ? 13.327 -4.738 -27.326 1.00 88.38 442 ASP A N 1
ATOM 3506 C CA . ASP A 1 442 ? 12.351 -5.676 -26.753 1.00 88.38 442 ASP A CA 1
ATOM 3507 C C . ASP A 1 442 ? 13.064 -6.758 -25.920 1.00 88.38 442 ASP A C 1
ATOM 3509 O O . ASP A 1 442 ? 12.745 -6.985 -24.752 1.00 88.38 442 ASP A O 1
ATOM 3513 N N . GLN A 1 443 ? 14.138 -7.334 -26.474 1.00 87.69 443 GLN A N 1
ATOM 3514 C CA . GLN A 1 443 ? 14.961 -8.339 -25.793 1.00 87.69 443 GLN A CA 1
ATOM 3515 C C . GLN A 1 443 ? 15.701 -7.763 -24.584 1.00 87.69 443 GLN A C 1
ATOM 3517 O O . GLN A 1 443 ? 15.823 -8.433 -23.557 1.00 87.69 443 GLN A O 1
ATOM 3522 N N . LEU A 1 444 ? 16.212 -6.533 -24.694 1.00 87.19 444 LEU A N 1
ATOM 3523 C CA . LEU A 1 444 ? 16.887 -5.853 -23.589 1.00 87.19 444 LEU A CA 1
ATOM 3524 C C . LEU A 1 444 ? 15.906 -5.531 -22.463 1.00 87.19 444 LEU A C 1
ATOM 3526 O O . LEU A 1 444 ? 16.242 -5.698 -21.293 1.00 87.19 444 LEU A O 1
ATOM 3530 N N . ARG A 1 445 ? 14.684 -5.126 -22.797 1.00 90.44 445 ARG A N 1
ATOM 3531 C CA . ARG A 1 445 ? 13.631 -4.821 -21.830 1.00 90.44 445 ARG A CA 1
ATOM 3532 C C . ARG A 1 445 ? 13.183 -6.060 -21.053 1.00 90.44 445 ARG A C 1
ATOM 3534 O O . ARG A 1 445 ? 12.975 -5.981 -19.838 1.00 90.44 445 ARG A O 1
ATOM 3541 N N . GLU A 1 446 ? 13.073 -7.202 -21.724 1.00 84.94 446 GLU A N 1
ATOM 3542 C CA . GLU A 1 446 ? 12.687 -8.474 -21.105 1.00 84.94 446 GLU A CA 1
ATOM 3543 C C . GLU A 1 446 ? 13.836 -9.109 -20.311 1.00 84.94 446 GLU A C 1
ATOM 3545 O O . GLU A 1 446 ? 13.700 -9.347 -19.112 1.00 84.94 446 GLU A O 1
ATOM 3550 N N . ASN A 1 447 ? 14.993 -9.322 -20.945 1.00 83.62 447 ASN A N 1
ATOM 3551 C CA . ASN A 1 447 ? 16.067 -10.156 -20.390 1.00 83.62 447 ASN A CA 1
ATOM 3552 C C . ASN A 1 447 ? 17.138 -9.363 -19.626 1.00 83.62 447 ASN A C 1
ATOM 3554 O O . ASN A 1 447 ? 17.798 -9.894 -18.730 1.00 83.62 447 ASN A O 1
ATOM 3558 N N . HIS A 1 448 ? 17.334 -8.086 -19.964 1.00 86.50 448 HIS A N 1
ATOM 3559 C CA . HIS A 1 448 ? 18.455 -7.276 -19.478 1.00 86.50 448 HIS A CA 1
ATOM 3560 C C . HIS A 1 448 ? 18.038 -5.848 -19.108 1.00 86.50 448 HIS A C 1
ATOM 3562 O O . HIS A 1 448 ? 18.697 -4.872 -19.465 1.00 86.50 448 HIS A O 1
ATOM 3568 N N . PHE A 1 449 ? 16.964 -5.717 -18.329 1.00 89.56 449 PHE A N 1
ATOM 3569 C CA . PHE A 1 449 ? 16.316 -4.429 -18.062 1.00 89.56 449 PHE A CA 1
ATOM 3570 C C . PHE A 1 449 ? 17.245 -3.322 -17.535 1.00 89.56 449 PHE A C 1
ATOM 3572 O O . PHE A 1 449 ? 17.112 -2.159 -17.897 1.00 89.56 449 PHE A O 1
ATOM 3579 N N . LYS A 1 450 ? 18.246 -3.669 -16.718 1.00 88.62 450 LYS A N 1
ATOM 3580 C CA . LYS A 1 450 ? 19.225 -2.685 -16.226 1.00 88.62 450 LYS A CA 1
ATOM 3581 C C . LYS A 1 450 ? 20.135 -2.135 -17.333 1.00 88.62 450 LYS A C 1
ATOM 3583 O O . LYS A 1 450 ? 20.610 -1.010 -17.224 1.00 88.62 450 LYS A O 1
ATOM 3588 N N . ILE A 1 451 ? 20.423 -2.934 -18.362 1.00 89.81 451 ILE A N 1
ATOM 3589 C CA . ILE A 1 451 ? 21.185 -2.501 -19.542 1.00 89.81 451 ILE A CA 1
ATOM 3590 C C . ILE A 1 451 ? 20.316 -1.548 -20.369 1.00 89.81 451 ILE A C 1
ATOM 3592 O O . ILE A 1 451 ? 20.786 -0.484 -20.756 1.00 89.81 451 ILE A O 1
ATOM 3596 N N . TRP A 1 452 ? 19.030 -1.872 -20.535 1.00 93.81 452 TRP A N 1
ATOM 3597 C CA . TRP A 1 452 ? 18.050 -1.013 -21.204 1.00 93.81 452 TRP A CA 1
ATOM 3598 C C . TRP A 1 452 ? 17.935 0.382 -20.567 1.00 93.81 452 TRP A C 1
ATOM 3600 O O . TRP A 1 452 ? 18.103 1.389 -21.251 1.00 93.81 452 TRP A O 1
ATOM 3610 N N . THR A 1 453 ? 17.746 0.469 -19.247 1.00 93.00 453 THR A N 1
ATOM 3611 C CA . THR A 1 453 ? 17.656 1.773 -18.563 1.00 93.00 453 THR A CA 1
ATOM 3612 C C . THR A 1 453 ? 18.981 2.542 -18.575 1.00 93.00 453 THR A C 1
ATOM 3614 O O . THR A 1 453 ? 18.990 3.769 -18.668 1.00 93.00 453 THR A O 1
ATOM 3617 N N . THR A 1 454 ? 20.122 1.843 -18.542 1.00 92.38 454 THR A N 1
ATOM 3618 C CA . THR A 1 454 ? 21.444 2.479 -18.693 1.00 92.38 454 THR A CA 1
ATOM 3619 C C . THR A 1 454 ? 21.621 3.056 -20.097 1.00 92.38 454 THR A C 1
ATOM 3621 O O . THR A 1 454 ? 22.112 4.172 -20.231 1.00 92.38 454 THR A O 1
ATOM 3624 N N . PHE A 1 455 ? 21.178 2.338 -21.132 1.00 94.75 455 PHE A N 1
ATOM 3625 C CA . PHE A 1 455 ? 21.192 2.809 -22.516 1.00 94.75 455 PHE A CA 1
ATOM 3626 C C . PHE A 1 455 ? 20.378 4.100 -22.693 1.00 94.75 455 PHE A C 1
ATOM 3628 O O . PHE A 1 455 ? 20.920 5.075 -23.212 1.00 94.75 455 PHE A O 1
ATOM 3635 N N . ILE A 1 456 ? 19.132 4.148 -22.195 1.00 94.81 456 ILE A N 1
ATOM 3636 C CA . ILE A 1 456 ? 18.277 5.349 -22.286 1.00 94.81 456 ILE A CA 1
ATOM 3637 C C . ILE A 1 456 ? 18.953 6.551 -21.605 1.00 94.81 456 ILE A C 1
ATOM 3639 O O . ILE A 1 456 ? 19.013 7.647 -22.159 1.00 94.81 456 ILE A O 1
ATOM 3643 N N . ASN A 1 457 ? 19.514 6.354 -20.411 1.00 93.94 457 ASN A N 1
ATOM 3644 C CA . ASN A 1 457 ? 20.222 7.428 -19.715 1.00 93.94 457 ASN A CA 1
ATOM 3645 C C . ASN A 1 457 ? 21.497 7.860 -20.450 1.00 93.94 457 ASN A C 1
ATOM 3647 O O . ASN A 1 457 ? 21.806 9.048 -20.492 1.00 93.94 457 ASN A O 1
ATOM 3651 N N . PHE A 1 458 ? 22.229 6.917 -21.047 1.00 94.06 458 PHE A N 1
ATOM 3652 C CA . PHE A 1 458 ? 23.462 7.204 -21.772 1.00 94.06 458 PHE A CA 1
ATOM 3653 C C . PHE A 1 458 ? 23.218 8.058 -23.023 1.00 94.06 458 PHE A C 1
ATOM 3655 O O . PHE A 1 458 ? 23.963 9.014 -23.245 1.00 94.06 458 PHE A O 1
ATOM 3662 N N . ILE A 1 459 ? 22.173 7.777 -23.814 1.00 94.44 459 ILE A N 1
ATOM 3663 C CA . ILE A 1 459 ? 21.848 8.596 -24.997 1.00 94.44 459 ILE A CA 1
ATOM 3664 C C . ILE A 1 459 ? 21.457 10.028 -24.604 1.00 94.44 459 ILE A C 1
ATOM 3666 O O . ILE A 1 459 ? 21.935 10.980 -25.222 1.00 94.44 459 ILE A O 1
ATOM 3670 N N . ASN A 1 460 ? 20.681 10.183 -23.525 1.00 94.06 460 ASN A N 1
ATOM 3671 C CA . ASN A 1 460 ? 20.253 11.487 -23.016 1.00 94.06 460 ASN A CA 1
ATOM 3672 C C . ASN A 1 460 ? 21.440 12.298 -22.486 1.00 94.06 460 ASN A C 1
ATOM 3674 O O . ASN A 1 460 ? 21.606 13.462 -22.839 1.00 94.06 460 ASN A O 1
ATOM 3678 N N . GLU A 1 461 ? 22.303 11.674 -21.683 1.00 92.12 461 GLU A N 1
ATOM 3679 C CA . GLU A 1 461 ? 23.497 12.318 -21.132 1.00 92.12 461 GLU A CA 1
ATOM 3680 C C . GLU A 1 461 ? 24.504 12.674 -22.236 1.00 92.12 461 GLU A C 1
ATOM 3682 O O . GLU A 1 461 ? 25.147 13.721 -22.179 1.00 92.12 461 GLU A O 1
ATOM 3687 N N . THR A 1 462 ? 24.630 11.842 -23.274 1.00 90.88 462 THR A N 1
ATOM 3688 C CA . THR A 1 462 ? 25.506 12.143 -24.415 1.00 90.88 462 THR A CA 1
ATOM 3689 C C . THR A 1 462 ? 25.028 13.403 -25.132 1.00 90.88 462 THR A C 1
ATOM 3691 O O . THR A 1 462 ? 25.825 14.309 -25.354 1.00 90.88 462 THR A O 1
ATOM 3694 N N . PHE A 1 463 ? 23.728 13.520 -25.421 1.00 91.94 463 PHE A N 1
ATOM 3695 C CA . PHE A 1 463 ? 23.178 14.727 -26.041 1.00 91.94 463 PHE A CA 1
ATOM 3696 C C . PHE A 1 463 ? 23.260 15.957 -25.125 1.00 91.94 463 PHE A C 1
ATOM 3698 O O . PHE A 1 463 ? 23.634 17.026 -25.600 1.00 91.94 463 PHE A O 1
ATOM 3705 N N . ALA A 1 464 ? 23.024 15.806 -23.816 1.00 90.62 464 ALA A N 1
ATOM 3706 C CA . ALA A 1 464 ? 23.146 16.898 -22.844 1.00 90.62 464 ALA A CA 1
ATOM 3707 C C . ALA A 1 464 ? 24.537 17.552 -22.845 1.00 90.62 464 ALA A C 1
ATOM 3709 O O . ALA A 1 464 ? 24.658 18.761 -22.666 1.00 90.62 464 ALA A O 1
ATOM 3710 N N . ASN A 1 465 ? 25.593 16.759 -23.057 1.00 88.31 465 ASN A N 1
ATOM 3711 C CA . ASN A 1 465 ? 26.966 17.263 -23.095 1.00 88.31 465 ASN A CA 1
ATOM 3712 C C . ASN A 1 465 ? 27.370 17.831 -24.466 1.00 88.31 465 ASN A C 1
ATOM 3714 O O . ASN A 1 465 ? 28.295 18.637 -24.532 1.00 88.31 465 ASN A O 1
ATOM 3718 N N . ILE A 1 466 ? 26.685 17.445 -25.547 1.00 85.81 466 ILE A N 1
ATOM 3719 C CA . ILE A 1 466 ? 26.872 18.044 -26.877 1.00 85.81 466 ILE A CA 1
ATOM 3720 C C . ILE A 1 466 ? 26.145 19.397 -26.958 1.00 85.81 466 ILE A C 1
ATOM 3722 O O . ILE A 1 466 ? 26.698 20.381 -27.449 1.00 85.81 466 ILE A O 1
ATOM 3726 N N . GLY A 1 467 ? 24.912 19.449 -26.450 1.00 80.62 467 GLY A N 1
ATOM 3727 C CA . GLY A 1 467 ? 24.067 20.639 -26.400 1.00 80.62 467 GLY A CA 1
ATOM 3728 C C . GLY A 1 467 ? 23.290 20.934 -27.690 1.00 80.62 467 GLY A C 1
ATOM 3729 O O . GLY A 1 467 ? 23.340 20.206 -28.682 1.00 80.62 467 GLY A O 1
ATOM 3730 N N . PHE A 1 468 ? 22.573 22.063 -27.678 1.00 75.62 468 PHE A N 1
ATOM 3731 C CA . PHE A 1 468 ? 21.627 22.488 -28.724 1.00 75.62 468 PHE A CA 1
ATOM 3732 C C . PHE A 1 468 ? 22.237 22.794 -30.108 1.00 75.62 468 PHE A C 1
ATOM 3734 O O . PHE A 1 468 ? 21.519 23.171 -31.025 1.00 75.62 468 PHE A O 1
ATOM 3741 N N . THR A 1 469 ? 23.554 22.706 -30.292 1.00 68.94 469 THR A N 1
ATOM 3742 C CA . THR A 1 469 ? 24.190 22.942 -31.603 1.00 68.94 469 THR A CA 1
ATOM 3743 C C . THR A 1 469 ? 24.177 21.712 -32.507 1.00 68.94 469 THR A C 1
ATOM 3745 O O . THR A 1 469 ? 24.625 21.791 -33.650 1.00 68.94 469 THR A O 1
ATOM 3748 N N . TYR A 1 470 ? 23.709 20.574 -31.998 1.00 77.44 470 TYR A N 1
ATOM 3749 C CA . TYR A 1 470 ? 23.708 19.309 -32.712 1.00 77.44 470 TYR A CA 1
ATOM 3750 C C . TYR A 1 470 ? 22.329 18.985 -33.293 1.00 77.44 470 TYR A C 1
ATOM 3752 O O . TYR A 1 470 ? 21.360 18.767 -32.569 1.00 77.44 470 TYR A O 1
ATOM 3760 N N . GLU A 1 471 ? 22.284 18.880 -34.618 1.00 68.00 471 GLU A N 1
ATOM 3761 C CA . GLU A 1 471 ? 21.156 18.369 -35.393 1.00 68.00 471 GLU A CA 1
ATOM 3762 C C . GLU A 1 471 ? 21.615 17.090 -36.100 1.00 68.00 471 GLU A C 1
ATOM 3764 O O . GLU A 1 471 ? 22.497 17.129 -36.957 1.00 68.00 471 GLU A O 1
ATOM 3769 N N . GLY A 1 472 ? 21.065 15.933 -35.725 1.00 80.44 472 GLY A N 1
ATOM 3770 C CA . GLY A 1 472 ? 21.435 14.671 -36.367 1.00 80.44 472 GLY A CA 1
ATOM 3771 C C . GLY A 1 472 ? 20.829 13.435 -35.715 1.00 80.44 472 GLY A C 1
ATOM 3772 O O . GLY A 1 472 ? 20.047 13.529 -34.772 1.00 80.44 472 GLY A O 1
ATOM 3773 N N . ASP A 1 473 ? 21.254 12.264 -36.183 1.00 86.38 473 ASP A N 1
ATOM 3774 C CA . ASP A 1 473 ? 20.688 10.944 -35.863 1.00 86.38 473 ASP A CA 1
ATOM 3775 C C . ASP A 1 473 ? 20.545 10.612 -34.367 1.00 86.38 473 ASP A C 1
ATOM 3777 O O . ASP A 1 473 ? 19.688 9.813 -33.998 1.00 86.38 473 ASP A O 1
ATOM 3781 N N . LEU A 1 474 ? 21.364 11.202 -33.487 1.00 89.00 474 LEU A N 1
ATOM 3782 C CA . LEU A 1 474 ? 21.227 11.032 -32.035 1.00 89.00 474 LEU A CA 1
ATOM 3783 C C . LEU A 1 474 ? 19.909 11.615 -31.516 1.00 89.00 474 LEU A C 1
ATOM 3785 O O . LEU A 1 474 ? 19.256 10.999 -30.682 1.00 89.00 474 LEU A O 1
ATOM 3789 N N . VAL A 1 475 ? 19.509 12.783 -32.025 1.00 90.75 475 VAL A N 1
ATOM 3790 C CA . VAL A 1 475 ? 18.248 13.441 -31.654 1.00 90.75 475 VAL A CA 1
ATOM 3791 C C . VAL A 1 475 ? 17.072 12.587 -32.114 1.00 90.75 475 VAL A C 1
ATOM 3793 O O . VAL A 1 475 ? 16.125 12.377 -31.362 1.00 90.75 475 VAL A O 1
ATOM 3796 N N . GLU A 1 476 ? 17.152 12.032 -33.324 1.00 91.31 476 GLU A N 1
ATOM 3797 C CA . GLU A 1 476 ? 16.150 11.095 -33.835 1.00 91.31 476 GLU A CA 1
ATOM 3798 C C . GLU A 1 476 ? 16.069 9.820 -32.987 1.00 91.31 476 GLU A C 1
ATOM 3800 O O . GLU A 1 476 ? 14.972 9.369 -32.660 1.00 91.31 476 GLU A O 1
ATOM 3805 N N . LEU A 1 477 ? 17.210 9.274 -32.560 1.00 93.50 477 LEU A N 1
ATOM 3806 C CA . LEU A 1 477 ? 17.246 8.115 -31.672 1.00 93.50 477 LEU A CA 1
ATOM 3807 C C . LEU A 1 477 ? 16.609 8.405 -30.302 1.00 93.50 477 LEU A C 1
ATOM 3809 O O . LEU A 1 477 ? 15.902 7.561 -29.759 1.00 93.50 477 LEU A O 1
ATOM 3813 N N . ILE A 1 478 ? 16.829 9.599 -29.747 1.00 94.88 478 ILE A N 1
ATOM 3814 C CA . ILE A 1 478 ? 16.212 10.024 -28.483 1.00 94.88 478 ILE A CA 1
ATOM 3815 C C . ILE A 1 478 ? 14.692 10.120 -28.636 1.00 94.88 478 ILE A C 1
ATOM 3817 O O . ILE A 1 478 ? 13.968 9.521 -27.842 1.00 94.88 478 ILE A O 1
ATOM 3821 N N . PHE A 1 479 ? 14.201 10.805 -29.677 1.00 94.94 479 PHE A N 1
ATOM 3822 C CA . PHE A 1 479 ? 12.761 10.911 -29.928 1.00 94.94 479 PHE A CA 1
ATOM 3823 C C . PHE A 1 479 ? 12.123 9.541 -30.146 1.00 94.94 479 PHE A C 1
ATOM 3825 O O . PHE A 1 479 ? 11.174 9.211 -29.448 1.00 94.94 479 PHE A O 1
ATOM 3832 N N . THR A 1 480 ? 12.691 8.702 -31.015 1.00 95.06 480 THR A N 1
ATOM 3833 C CA . THR A 1 480 ? 12.174 7.341 -31.252 1.00 95.06 480 THR A CA 1
ATOM 3834 C C . THR A 1 480 ? 12.192 6.478 -29.988 1.00 95.06 480 THR A C 1
ATOM 3836 O O . THR A 1 480 ? 11.288 5.669 -29.787 1.00 95.06 480 THR A O 1
ATOM 3839 N N . THR A 1 481 ? 13.164 6.678 -29.091 1.00 95.75 481 THR A N 1
ATOM 3840 C CA . THR A 1 481 ? 13.193 6.004 -27.785 1.00 95.75 481 THR A CA 1
ATOM 3841 C C . THR A 1 481 ? 12.075 6.488 -26.866 1.00 95.75 481 THR A C 1
ATOM 3843 O O . THR A 1 481 ? 11.407 5.668 -26.238 1.00 95.75 481 THR A O 1
ATOM 3846 N N . PHE A 1 482 ? 11.832 7.797 -26.793 1.00 95.62 482 PHE A N 1
ATOM 3847 C CA . PHE A 1 482 ? 10.750 8.359 -25.981 1.00 95.62 482 PHE A CA 1
ATOM 3848 C C . PHE A 1 482 ? 9.366 7.997 -26.527 1.00 95.62 482 PHE A C 1
ATOM 3850 O O . PHE A 1 482 ? 8.496 7.596 -25.758 1.00 95.62 482 PHE A O 1
ATOM 3857 N N . GLU A 1 483 ? 9.182 8.057 -27.843 1.00 95.25 483 GLU A N 1
ATOM 3858 C CA . GLU A 1 483 ? 7.964 7.618 -28.529 1.00 95.25 483 GLU A CA 1
ATOM 3859 C C . GLU A 1 483 ? 7.692 6.134 -28.268 1.00 95.25 483 GLU A C 1
ATOM 3861 O O . GLU A 1 483 ? 6.581 5.766 -27.898 1.00 95.25 483 GLU A O 1
ATOM 3866 N N . TYR A 1 484 ? 8.717 5.282 -28.370 1.00 94.81 484 TYR A N 1
ATOM 3867 C CA . TYR A 1 484 ? 8.597 3.854 -28.082 1.00 94.81 484 TYR A CA 1
ATOM 3868 C C . TYR A 1 484 ? 8.123 3.566 -26.648 1.00 94.81 484 TYR A C 1
ATOM 3870 O O . TYR A 1 484 ? 7.371 2.614 -26.443 1.00 94.81 484 TYR A O 1
ATOM 3878 N N . LEU A 1 485 ? 8.539 4.369 -25.662 1.00 93.69 485 LEU A N 1
ATOM 3879 C CA . LEU A 1 485 ? 8.074 4.239 -24.276 1.00 93.69 485 LEU A CA 1
ATOM 3880 C C . LEU A 1 485 ? 6.627 4.721 -24.095 1.00 93.69 485 LEU A C 1
ATOM 3882 O O . LEU A 1 485 ? 5.907 4.183 -23.258 1.00 93.69 485 LEU A O 1
ATOM 3886 N N . LEU A 1 486 ? 6.201 5.725 -24.861 1.00 92.81 486 LEU A N 1
ATOM 3887 C CA . LEU A 1 486 ? 4.888 6.361 -24.721 1.00 92.81 486 LEU A CA 1
ATOM 3888 C C . LEU A 1 486 ? 3.789 5.724 -25.582 1.00 92.81 486 LEU A C 1
ATOM 3890 O O . LEU A 1 486 ? 2.623 6.053 -25.393 1.00 92.81 486 LEU A O 1
ATOM 3894 N N . LEU A 1 487 ? 4.128 4.812 -26.496 1.00 91.94 487 LEU A N 1
ATOM 3895 C CA . LEU A 1 487 ? 3.172 4.121 -27.364 1.00 91.94 487 LEU A CA 1
ATOM 3896 C C . LEU A 1 487 ? 2.802 2.714 -26.840 1.00 91.94 487 LEU A C 1
ATOM 3898 O O . LEU A 1 487 ? 3.644 2.012 -26.262 1.00 91.94 487 LEU A O 1
ATOM 3902 N N . PRO A 1 488 ? 1.564 2.236 -27.072 1.00 84.62 488 PRO A N 1
ATOM 3903 C CA . PRO A 1 488 ? 1.208 0.827 -26.891 1.00 84.62 488 PRO A CA 1
ATOM 3904 C C . PRO A 1 488 ? 2.037 -0.097 -27.808 1.00 84.62 488 PRO A C 1
ATOM 3906 O O . PRO A 1 488 ? 2.302 0.271 -28.954 1.00 84.62 488 PRO A O 1
ATOM 3909 N N . PRO A 1 489 ? 2.432 -1.313 -27.369 1.00 85.12 489 PRO A N 1
ATOM 3910 C CA . PRO A 1 489 ? 2.093 -1.987 -26.109 1.00 85.12 489 PRO A CA 1
ATOM 3911 C C . PRO A 1 489 ? 3.016 -1.638 -24.928 1.00 85.12 489 PRO A C 1
ATOM 3913 O O . PRO A 1 489 ? 2.734 -2.035 -23.796 1.00 85.12 489 PRO A O 1
ATOM 3916 N N . THR A 1 490 ? 4.115 -0.916 -25.166 1.00 86.56 490 THR A N 1
ATOM 3917 C CA . THR A 1 490 ? 5.124 -0.584 -24.147 1.00 86.56 490 THR A CA 1
ATOM 3918 C C . THR A 1 490 ? 4.520 0.222 -23.005 1.00 86.56 490 THR A C 1
ATOM 3920 O O . THR A 1 490 ? 4.756 -0.109 -21.842 1.00 86.56 490 THR A O 1
ATOM 3923 N N . LEU A 1 491 ? 3.672 1.199 -23.340 1.00 86.94 491 LEU A N 1
ATOM 3924 C CA . LEU A 1 491 ? 2.957 2.044 -22.384 1.00 86.94 491 LEU A CA 1
ATOM 3925 C C . LEU A 1 491 ? 2.157 1.234 -21.349 1.00 86.94 491 LEU A C 1
ATOM 3927 O O . LEU A 1 491 ? 2.124 1.592 -20.174 1.00 86.94 491 LEU A O 1
ATOM 3931 N N . HIS A 1 492 ? 1.533 0.124 -21.757 1.00 84.94 492 HIS A N 1
ATOM 3932 C CA . HIS A 1 492 ? 0.725 -0.704 -20.853 1.00 84.94 492 HIS A CA 1
ATOM 3933 C C . HIS A 1 492 ? 1.568 -1.500 -19.857 1.00 84.94 492 HIS A C 1
ATOM 3935 O O . HIS A 1 492 ? 1.112 -1.785 -18.756 1.00 84.94 492 HIS A O 1
ATOM 3941 N N . ASN A 1 493 ? 2.804 -1.831 -20.228 1.00 86.44 493 ASN A N 1
ATOM 3942 C CA . ASN A 1 493 ? 3.715 -2.623 -19.408 1.00 86.44 493 ASN A CA 1
ATOM 3943 C C . ASN A 1 493 ? 4.837 -1.772 -18.801 1.00 86.44 493 ASN A C 1
ATOM 3945 O O . ASN A 1 493 ? 5.882 -2.327 -18.453 1.00 86.44 493 ASN A O 1
ATOM 3949 N N . LEU A 1 494 ? 4.683 -0.446 -18.757 1.00 86.75 494 LEU A N 1
ATOM 3950 C CA . LEU A 1 494 ? 5.756 0.482 -18.410 1.00 86.75 494 LEU A CA 1
ATOM 3951 C C . LEU A 1 494 ? 6.245 0.262 -16.974 1.00 86.75 494 LEU A C 1
ATOM 3953 O O . LEU A 1 494 ? 5.445 0.137 -16.047 1.00 86.75 494 LEU A O 1
ATOM 3957 N N . ARG A 1 495 ? 7.565 0.242 -16.775 1.00 90.69 495 ARG A N 1
ATOM 3958 C CA . ARG A 1 495 ? 8.165 0.143 -15.435 1.00 90.69 495 ARG A CA 1
ATOM 3959 C C . ARG A 1 495 ? 8.537 1.527 -14.908 1.00 90.69 495 ARG A C 1
ATOM 3961 O O . ARG A 1 495 ? 8.793 2.441 -15.692 1.00 90.69 495 ARG A O 1
ATOM 3968 N N . ILE A 1 496 ? 8.590 1.674 -13.584 1.00 89.06 496 ILE A N 1
ATOM 3969 C CA . ILE A 1 496 ? 8.883 2.956 -12.919 1.00 89.06 496 ILE A CA 1
ATOM 3970 C C . ILE A 1 496 ? 10.210 3.524 -13.423 1.00 89.06 496 ILE A C 1
ATOM 3972 O O . ILE A 1 496 ? 10.279 4.688 -13.806 1.00 89.06 496 ILE A O 1
ATOM 3976 N N . GLU A 1 497 ? 11.235 2.681 -13.528 1.00 91.25 497 GLU A N 1
ATOM 3977 C CA . GLU A 1 497 ? 12.573 3.095 -13.936 1.00 91.25 497 GLU A CA 1
ATOM 3978 C C . GLU A 1 497 ? 12.617 3.605 -15.387 1.00 91.25 497 GLU A C 1
ATOM 3980 O O . GLU A 1 497 ? 13.418 4.482 -15.695 1.00 91.25 497 GLU A O 1
ATOM 3985 N N . GLU A 1 498 ? 11.761 3.106 -16.290 1.00 93.56 498 GLU A N 1
ATOM 3986 C CA . GLU A 1 498 ? 11.676 3.618 -17.671 1.00 93.56 498 GLU A CA 1
ATOM 3987 C C . GLU A 1 498 ? 11.102 5.036 -17.692 1.00 93.56 498 GLU A C 1
ATOM 3989 O O . GLU A 1 498 ? 11.606 5.909 -18.403 1.00 93.56 498 GLU A O 1
ATOM 3994 N N . LEU A 1 499 ? 10.080 5.280 -16.871 1.00 91.81 499 LEU A N 1
ATOM 3995 C CA . LEU A 1 499 ? 9.435 6.582 -16.768 1.00 91.81 499 LEU A CA 1
ATOM 3996 C C . LEU A 1 499 ? 10.327 7.604 -16.051 1.00 91.81 499 LEU A C 1
ATOM 3998 O O . LEU A 1 499 ? 10.379 8.763 -16.455 1.00 91.81 499 LEU A O 1
ATOM 4002 N N . GLU A 1 500 ? 11.094 7.175 -15.047 1.00 90.94 500 GLU A N 1
ATOM 4003 C CA . GLU A 1 500 ? 12.141 7.991 -14.423 1.00 90.94 500 GLU A CA 1
ATOM 4004 C C . GLU A 1 500 ? 13.241 8.372 -15.418 1.00 90.94 500 GLU A C 1
ATOM 4006 O O . GLU A 1 500 ? 13.698 9.517 -15.402 1.00 90.94 500 GLU A O 1
ATOM 4011 N N . CYS A 1 501 ? 13.649 7.455 -16.306 1.00 93.19 501 CYS A N 1
ATOM 4012 C CA . CYS A 1 501 ? 14.611 7.758 -17.370 1.00 93.19 501 CYS A CA 1
ATOM 4013 C C . CYS A 1 501 ? 14.048 8.791 -18.359 1.00 93.19 501 CYS A C 1
ATOM 4015 O O . CYS A 1 501 ? 14.775 9.691 -18.779 1.00 93.19 501 CYS A O 1
ATOM 4017 N N . LEU A 1 502 ? 12.758 8.694 -18.702 1.00 94.19 502 LEU A N 1
ATOM 4018 C CA . LEU A 1 502 ? 12.071 9.656 -19.567 1.00 94.19 502 LEU A CA 1
ATOM 4019 C C . LEU A 1 502 ? 11.993 11.049 -18.916 1.00 94.19 502 LEU A C 1
ATOM 4021 O O . LEU A 1 502 ? 12.363 12.040 -19.542 1.00 94.19 502 LEU A O 1
ATOM 4025 N N . ILE A 1 503 ? 11.580 11.125 -17.646 1.00 91.69 503 ILE A N 1
ATOM 4026 C CA . ILE A 1 503 ? 11.514 12.376 -16.868 1.00 91.69 503 ILE A CA 1
ATOM 4027 C C . ILE A 1 503 ? 12.901 12.994 -16.706 1.00 91.69 503 ILE A C 1
ATOM 4029 O O . ILE A 1 503 ? 13.088 14.174 -16.994 1.00 91.69 503 ILE A O 1
ATOM 4033 N N . SER A 1 504 ? 13.884 12.202 -16.278 1.00 91.00 504 SER A N 1
ATOM 4034 C CA . SER A 1 504 ? 15.261 12.669 -16.078 1.00 91.00 504 SER A CA 1
ATOM 4035 C C . SER A 1 504 ? 15.884 13.137 -17.392 1.00 91.00 504 SER A C 1
ATOM 4037 O O . SER A 1 504 ? 16.568 14.158 -17.416 1.00 91.00 504 SER A O 1
ATOM 4039 N N . GLY A 1 505 ? 15.606 12.431 -18.493 1.00 92.00 505 GLY A N 1
ATOM 4040 C CA . GLY A 1 505 ? 15.995 12.841 -19.838 1.00 92.00 505 GLY A CA 1
ATOM 4041 C C . GLY A 1 505 ? 15.397 14.194 -20.205 1.00 92.00 505 GLY A C 1
ATOM 4042 O O . GLY A 1 505 ? 16.130 15.133 -20.490 1.00 92.00 505 GLY A O 1
ATOM 4043 N N . LEU A 1 506 ? 14.076 14.342 -20.130 1.00 93.00 506 LEU A N 1
ATOM 4044 C CA . LEU A 1 506 ? 13.402 15.593 -20.488 1.00 93.00 506 LEU A CA 1
ATOM 4045 C C . LEU A 1 506 ? 13.763 16.770 -19.566 1.00 93.00 506 LEU A C 1
ATOM 4047 O O . LEU A 1 506 ? 13.808 17.906 -20.030 1.00 93.00 506 LEU A O 1
ATOM 4051 N N . LEU A 1 507 ? 14.102 16.519 -18.300 1.00 91.00 507 LEU A N 1
ATOM 4052 C CA . LEU A 1 507 ? 14.680 17.534 -17.412 1.00 91.00 507 LEU A CA 1
ATOM 4053 C C . LEU A 1 507 ? 16.072 17.989 -17.861 1.00 91.00 507 LEU A C 1
ATOM 4055 O O . LEU A 1 507 ? 16.389 19.172 -17.765 1.00 91.00 507 LEU A O 1
ATOM 4059 N N . ALA A 1 508 ? 16.905 17.058 -18.326 1.00 90.12 508 ALA A N 1
ATOM 4060 C CA . ALA A 1 508 ? 18.273 17.353 -18.736 1.00 90.12 508 ALA A CA 1
ATOM 4061 C C . ALA A 1 508 ? 18.340 18.034 -20.109 1.00 90.12 508 ALA A C 1
ATOM 4063 O O . ALA A 1 508 ? 19.101 18.982 -20.280 1.00 90.12 508 ALA A O 1
ATOM 4064 N N . ILE A 1 509 ? 17.556 17.554 -21.081 1.00 92.25 509 ILE A N 1
ATOM 4065 C CA . ILE A 1 509 ? 17.696 17.937 -22.496 1.00 92.25 509 ILE A CA 1
ATOM 4066 C C . ILE A 1 509 ? 16.442 18.555 -23.118 1.00 92.25 509 ILE A C 1
ATOM 4068 O O . ILE A 1 509 ? 16.504 19.012 -24.256 1.00 92.25 509 ILE A O 1
ATOM 4072 N N . GLY A 1 510 ? 15.310 18.620 -22.409 1.00 90.88 510 GLY A N 1
ATOM 4073 C CA . GLY A 1 510 ? 14.039 19.103 -22.968 1.00 90.88 510 GLY A CA 1
ATOM 4074 C C . GLY A 1 510 ? 14.106 20.535 -23.503 1.00 90.88 510 GLY A C 1
ATOM 4075 O O . GLY A 1 510 ? 13.608 20.805 -24.594 1.00 90.88 510 GLY A O 1
ATOM 4076 N N . TYR A 1 511 ? 14.803 21.432 -22.796 1.00 90.25 511 TYR A N 1
ATOM 4077 C CA . TYR A 1 511 ? 14.996 22.818 -23.239 1.00 90.25 511 TYR A CA 1
ATOM 4078 C C . TYR A 1 511 ? 15.820 22.916 -24.530 1.00 90.25 511 TYR A C 1
ATOM 4080 O O . TYR A 1 511 ? 15.489 23.693 -25.427 1.00 90.25 511 TYR A O 1
ATOM 4088 N N . ASP A 1 512 ? 16.877 22.110 -24.649 1.00 89.19 512 ASP A N 1
ATOM 4089 C CA . ASP A 1 512 ? 17.718 22.086 -25.845 1.00 89.19 512 ASP A CA 1
ATOM 4090 C C . ASP A 1 512 ? 16.970 21.456 -27.025 1.00 89.19 512 ASP A C 1
ATOM 4092 O O . ASP A 1 512 ? 16.977 22.017 -28.121 1.00 89.19 512 ASP A O 1
ATOM 4096 N N . LEU A 1 513 ? 16.231 20.365 -26.796 1.00 90.00 513 LEU A N 1
ATOM 4097 C CA . LEU A 1 513 ? 15.367 19.749 -27.808 1.00 90.00 513 LEU A CA 1
ATOM 4098 C C . LEU A 1 513 ? 14.293 20.718 -28.323 1.00 90.00 513 LEU A C 1
ATOM 4100 O O . LEU A 1 513 ? 13.992 20.704 -29.515 1.00 90.00 513 LEU A O 1
ATOM 4104 N N . GLU A 1 514 ? 13.746 21.588 -27.467 1.00 90.00 514 GLU A N 1
ATOM 4105 C CA . GLU A 1 514 ? 12.727 22.573 -27.864 1.00 90.00 514 GLU A CA 1
ATOM 4106 C C . GLU A 1 514 ? 13.293 23.643 -28.797 1.00 90.00 514 GLU A C 1
ATOM 4108 O O . GLU A 1 514 ? 12.594 24.138 -29.679 1.00 90.00 514 GLU A O 1
ATOM 4113 N N . ARG A 1 515 ? 14.577 23.978 -28.637 1.00 86.75 515 ARG A N 1
ATOM 4114 C CA . ARG A 1 515 ? 15.269 24.938 -29.504 1.00 86.75 515 ARG A CA 1
ATOM 4115 C C . ARG A 1 515 ? 15.710 24.320 -30.825 1.00 86.75 515 ARG A C 1
ATOM 4117 O O . ARG A 1 515 ? 15.683 25.018 -31.834 1.00 86.75 515 ARG A O 1
ATOM 4124 N N . VAL A 1 516 ? 16.120 23.053 -30.802 1.00 85.06 516 VAL A N 1
ATOM 4125 C CA . VAL A 1 516 ? 16.643 22.332 -31.972 1.00 85.06 516 VAL A CA 1
ATOM 4126 C C . VAL A 1 516 ? 15.520 21.810 -32.867 1.00 85.06 516 VAL A C 1
ATOM 4128 O O . VAL A 1 516 ? 15.575 21.946 -34.084 1.00 85.06 516 VAL A O 1
ATOM 4131 N N . CYS A 1 517 ? 14.483 21.203 -32.289 1.00 87.81 517 CYS A N 1
ATOM 4132 C CA . CYS A 1 517 ? 13.404 20.540 -33.025 1.00 87.81 517 CYS A CA 1
ATOM 4133 C C . CYS A 1 517 ? 12.034 20.801 -32.363 1.00 87.81 517 CYS A C 1
ATOM 4135 O O . CYS A 1 517 ? 11.420 19.865 -31.836 1.00 87.81 517 CYS A O 1
ATOM 4137 N N . PRO A 1 518 ? 11.513 22.044 -32.408 1.00 88.00 518 PRO A N 1
ATOM 4138 C CA . PRO A 1 518 ? 10.269 22.415 -31.727 1.00 88.00 518 PRO A CA 1
ATOM 4139 C C . PRO A 1 518 ? 9.053 21.608 -32.202 1.00 88.00 518 PRO A C 1
ATOM 4141 O O . PRO A 1 518 ? 8.210 21.244 -31.388 1.00 88.00 518 PRO A O 1
ATOM 4144 N N . GLU A 1 519 ? 8.964 21.278 -33.496 1.00 88.19 519 GLU A N 1
ATOM 4145 C CA . GLU A 1 519 ? 7.830 20.515 -34.045 1.00 88.19 519 GLU A CA 1
ATOM 4146 C C . GLU A 1 519 ? 7.796 19.061 -33.548 1.00 88.19 519 GLU A C 1
ATOM 4148 O O . GLU A 1 519 ? 6.742 18.562 -33.146 1.00 88.19 519 GLU A O 1
ATOM 4153 N N . LYS A 1 520 ? 8.955 18.386 -33.504 1.00 88.69 520 LYS A N 1
ATOM 4154 C CA . LYS A 1 520 ? 9.052 17.014 -32.977 1.00 88.69 520 LYS A CA 1
ATOM 4155 C C . LYS A 1 520 ? 8.768 16.971 -31.483 1.00 88.69 520 LYS A C 1
ATOM 4157 O O . LYS A 1 520 ? 8.059 16.086 -31.017 1.00 88.69 520 LYS A O 1
ATOM 4162 N N . LEU A 1 521 ? 9.259 17.957 -30.734 1.00 91.06 521 LEU A N 1
ATOM 4163 C CA . LEU A 1 521 ? 8.948 18.053 -29.313 1.00 91.06 521 LEU A CA 1
ATOM 4164 C C . LEU A 1 521 ? 7.468 18.371 -29.071 1.00 91.06 521 LEU A C 1
ATOM 4166 O O . LEU A 1 521 ? 6.888 17.845 -28.128 1.00 91.06 521 LEU A O 1
ATOM 4170 N N . GLY A 1 522 ? 6.841 19.173 -29.936 1.00 89.44 522 GLY A N 1
ATOM 4171 C CA . GLY A 1 522 ? 5.391 19.371 -29.943 1.00 89.44 522 GLY A CA 1
ATOM 4172 C C . GLY A 1 522 ? 4.634 18.055 -30.132 1.00 89.44 522 GLY A C 1
ATOM 4173 O O . GLY A 1 522 ? 3.756 17.743 -29.334 1.00 89.44 522 GLY A O 1
ATOM 4174 N N . SER A 1 523 ? 5.051 17.241 -31.104 1.00 92.75 523 SER A N 1
ATOM 4175 C CA . SER A 1 523 ? 4.480 15.905 -31.346 1.00 92.75 523 SER A CA 1
ATOM 4176 C C . SER A 1 523 ? 4.676 14.973 -30.141 1.00 92.75 523 SER A C 1
ATOM 4178 O O . SER A 1 523 ? 3.756 14.270 -29.734 1.00 92.75 523 SER A O 1
ATOM 4180 N N . LEU A 1 524 ? 5.844 15.024 -29.492 1.00 93.19 524 LEU A N 1
ATOM 4181 C CA . LEU A 1 524 ? 6.095 14.276 -28.260 1.00 93.19 524 LEU A CA 1
ATOM 4182 C C . LEU A 1 524 ? 5.193 14.747 -27.107 1.00 93.19 524 LEU A C 1
ATOM 4184 O O . LEU A 1 524 ? 4.700 13.918 -26.349 1.00 93.19 524 LEU A O 1
ATOM 4188 N N . LYS A 1 525 ? 4.932 16.056 -26.971 1.00 92.00 525 LYS A N 1
ATOM 4189 C CA . LYS A 1 525 ? 3.981 16.585 -25.973 1.00 92.00 525 LYS A CA 1
ATOM 4190 C C . LYS A 1 525 ? 2.558 16.075 -26.230 1.00 92.00 525 LYS A C 1
ATOM 4192 O O . LYS A 1 525 ? 1.849 15.775 -25.270 1.00 92.00 525 LYS A O 1
ATOM 4197 N N . GLU A 1 526 ? 2.149 15.947 -27.492 1.00 92.94 526 GLU A N 1
ATOM 4198 C CA . GLU A 1 526 ? 0.871 15.319 -27.851 1.00 92.94 526 GLU A CA 1
ATOM 4199 C C . GLU A 1 526 ? 0.846 13.839 -27.460 1.00 92.94 526 GLU A C 1
ATOM 4201 O O . GLU A 1 526 ? -0.096 13.415 -26.799 1.00 92.94 526 GLU A O 1
ATOM 4206 N N . LEU A 1 527 ? 1.917 13.087 -27.731 1.00 93.56 527 LEU A N 1
ATOM 4207 C CA . LEU A 1 527 ? 2.031 11.691 -27.299 1.00 93.56 527 LEU A CA 1
ATOM 4208 C C . LEU A 1 527 ? 2.023 11.531 -25.776 1.00 93.56 527 LEU A C 1
ATOM 4210 O O . LEU A 1 527 ? 1.395 10.610 -25.272 1.00 93.56 527 LEU A O 1
ATOM 4214 N N . ILE A 1 528 ? 2.663 12.427 -25.020 1.00 93.50 528 ILE A N 1
ATOM 4215 C CA . ILE A 1 528 ? 2.601 12.426 -23.547 1.00 93.50 528 ILE A CA 1
ATOM 4216 C C . ILE A 1 528 ? 1.154 12.640 -23.076 1.00 93.50 528 ILE A C 1
ATOM 4218 O O . ILE A 1 528 ? 0.696 11.963 -22.153 1.00 93.50 528 ILE A O 1
ATOM 4222 N N . ARG A 1 529 ? 0.419 13.567 -23.706 1.00 92.62 529 ARG A N 1
ATOM 4223 C CA . ARG A 1 529 ? -1.000 13.812 -23.406 1.00 92.62 529 ARG A CA 1
ATOM 4224 C C . ARG A 1 529 ? -1.851 12.585 -23.727 1.00 92.62 529 ARG A C 1
ATOM 4226 O O . ARG A 1 529 ? -2.710 12.225 -22.928 1.00 92.62 529 ARG A O 1
ATOM 4233 N N . ASP A 1 530 ? -1.624 11.956 -24.868 1.00 92.62 530 ASP A N 1
ATOM 4234 C CA . ASP A 1 530 ? -2.406 10.801 -25.299 1.00 92.62 530 ASP A CA 1
ATOM 4235 C C . ASP A 1 530 ? -2.079 9.577 -24.416 1.00 92.62 530 ASP A C 1
ATOM 4237 O O . ASP A 1 530 ? -2.985 8.903 -23.923 1.00 92.62 530 ASP A O 1
ATOM 4241 N N . ALA A 1 531 ? -0.808 9.394 -24.044 1.00 91.12 531 ALA A N 1
ATOM 4242 C CA . ALA A 1 531 ? -0.366 8.393 -23.076 1.00 91.12 531 ALA A CA 1
ATOM 4243 C C . ALA A 1 531 ? -0.990 8.587 -21.682 1.00 91.12 531 ALA A C 1
ATOM 4245 O O . ALA A 1 531 ? -1.292 7.607 -21.001 1.00 91.12 531 ALA A O 1
ATOM 4246 N N . LEU A 1 532 ? -1.243 9.831 -21.248 1.00 90.56 532 LEU A N 1
ATOM 4247 C CA . LEU A 1 532 ? -1.949 10.108 -19.988 1.00 90.56 532 LEU A CA 1
ATOM 4248 C C . LEU A 1 532 ? -3.374 9.529 -19.991 1.00 90.56 532 LEU A C 1
ATOM 4250 O O . LEU A 1 532 ? -3.867 9.100 -18.943 1.00 90.56 532 LEU A O 1
ATOM 4254 N N . ILE A 1 533 ? -4.029 9.545 -21.154 1.00 89.56 533 ILE A N 1
ATOM 4255 C CA . ILE A 1 533 ? -5.391 9.040 -21.343 1.00 89.56 533 ILE A CA 1
ATOM 4256 C C . ILE A 1 533 ? -5.380 7.509 -21.404 1.00 89.56 533 ILE A C 1
ATOM 4258 O O . ILE A 1 533 ? -6.237 6.868 -20.795 1.00 89.56 533 ILE A O 1
ATOM 4262 N N . GLU A 1 534 ? -4.409 6.925 -22.107 1.00 87.75 534 GLU A N 1
ATOM 4263 C CA . GLU A 1 534 ? -4.330 5.478 -22.333 1.00 87.75 534 GLU A CA 1
ATOM 4264 C C . GLU A 1 534 ? -3.771 4.685 -21.141 1.00 87.75 534 GLU A C 1
ATOM 4266 O O . GLU A 1 534 ? -4.106 3.509 -20.966 1.00 87.75 534 GLU A O 1
ATOM 4271 N N . VAL A 1 535 ? -2.938 5.297 -20.291 1.00 88.19 535 VAL A N 1
ATOM 4272 C CA . VAL A 1 535 ? -2.330 4.593 -19.157 1.00 88.19 535 VAL A CA 1
ATOM 4273 C C . VAL A 1 535 ? -3.370 4.263 -18.076 1.00 88.19 535 VAL A C 1
ATOM 4275 O O . VAL A 1 535 ? -4.106 5.122 -17.571 1.00 88.19 535 VAL A O 1
ATOM 4278 N N . GLN A 1 536 ? -3.424 2.991 -17.681 1.00 80.56 536 GLN A N 1
ATOM 4279 C CA . GLN A 1 536 ? -4.364 2.508 -16.663 1.00 80.56 536 GLN A CA 1
ATOM 4280 C C . GLN A 1 536 ? -3.799 2.626 -15.244 1.00 80.56 536 GLN A C 1
ATOM 4282 O O . GLN A 1 536 ? -4.544 2.892 -14.298 1.00 80.56 536 GLN A O 1
ATOM 4287 N N . GLU A 1 537 ? -2.480 2.486 -15.107 1.00 84.88 537 GLU A N 1
ATOM 4288 C CA . GLU A 1 537 ? -1.782 2.483 -13.826 1.00 84.88 537 GLU A CA 1
ATOM 4289 C C . GLU A 1 537 ? -1.776 3.875 -13.157 1.00 84.88 537 GLU A C 1
ATOM 4291 O O . GLU A 1 537 ? -1.245 4.835 -13.729 1.00 84.88 537 GLU A O 1
ATOM 4296 N N . PRO A 1 538 ? -2.315 4.029 -11.927 1.00 84.81 538 PRO A N 1
ATOM 4297 C CA . PRO A 1 538 ? -2.424 5.332 -11.266 1.00 84.81 538 PRO A CA 1
ATOM 4298 C C . PRO A 1 538 ? -1.082 6.020 -10.988 1.00 84.81 538 PRO A C 1
ATOM 4300 O O . PRO A 1 538 ? -0.999 7.248 -11.050 1.00 84.81 538 PRO A O 1
ATOM 4303 N N . TRP A 1 539 ? -0.038 5.248 -10.672 1.00 87.00 539 TRP A N 1
ATOM 4304 C CA . TRP A 1 539 ? 1.304 5.783 -10.429 1.00 87.00 539 TRP A CA 1
ATOM 4305 C C . TRP A 1 539 ? 1.916 6.330 -11.727 1.00 87.00 539 TRP A C 1
ATOM 4307 O O . TRP A 1 539 ? 2.442 7.443 -11.735 1.00 87.00 539 TRP A O 1
ATOM 4317 N N . ALA A 1 540 ? 1.759 5.602 -12.838 1.00 86.25 540 ALA A N 1
ATOM 4318 C CA . ALA A 1 540 ? 2.250 6.010 -14.148 1.00 86.25 540 ALA A CA 1
ATOM 4319 C C . ALA A 1 540 ? 1.495 7.252 -14.629 1.00 86.25 540 ALA A C 1
ATOM 4321 O O . ALA A 1 540 ? 2.111 8.203 -15.098 1.00 86.25 540 ALA A O 1
ATOM 4322 N N . ARG A 1 541 ? 0.177 7.320 -14.391 1.00 90.19 541 ARG A N 1
ATOM 4323 C CA . ARG A 1 541 ? -0.632 8.516 -14.667 1.00 90.19 541 ARG A CA 1
ATOM 4324 C C . ARG A 1 541 ? -0.140 9.744 -13.895 1.00 90.19 541 ARG A C 1
ATOM 4326 O O . ARG A 1 541 ? -0.047 10.819 -14.479 1.00 90.19 541 ARG A O 1
ATOM 4333 N N . LYS A 1 542 ? 0.214 9.602 -12.607 1.00 87.75 542 LYS A N 1
ATOM 4334 C CA . LYS A 1 542 ? 0.800 10.700 -11.804 1.00 87.75 542 LYS A CA 1
ATOM 4335 C C . LYS A 1 542 ? 2.122 11.184 -12.416 1.00 87.75 542 LYS A C 1
ATOM 4337 O O . LYS A 1 542 ? 2.338 12.383 -12.543 1.00 87.75 542 LYS A O 1
ATOM 4342 N N . MET A 1 543 ? 2.993 10.264 -12.815 1.00 89.31 543 MET A N 1
ATOM 4343 C CA . MET A 1 543 ? 4.306 10.593 -13.380 1.00 89.31 543 MET A CA 1
ATOM 4344 C C . MET A 1 543 ? 4.233 11.152 -14.814 1.00 89.31 543 MET A C 1
ATOM 4346 O O . MET A 1 543 ? 5.000 12.043 -15.163 1.00 89.31 543 MET A O 1
ATOM 4350 N N . ILE A 1 544 ? 3.280 10.706 -15.636 1.00 91.25 544 ILE A N 1
ATOM 4351 C CA . ILE A 1 544 ? 3.014 11.295 -16.959 1.00 91.25 544 ILE A CA 1
ATOM 4352 C C . ILE A 1 544 ? 2.380 12.690 -16.817 1.00 91.25 544 ILE A C 1
ATOM 4354 O O . ILE A 1 544 ? 2.688 13.592 -17.593 1.00 91.25 544 ILE A O 1
ATOM 4358 N N . MET A 1 545 ? 1.559 12.921 -15.788 1.00 89.81 545 MET A N 1
ATOM 4359 C CA . MET A 1 545 ? 1.047 14.261 -15.474 1.00 89.81 545 MET A CA 1
ATOM 4360 C C . MET A 1 545 ? 2.185 15.231 -15.128 1.00 89.81 545 MET A C 1
ATOM 4362 O O . MET A 1 545 ? 2.207 16.350 -15.641 1.00 89.81 545 MET A O 1
ATOM 4366 N N . LEU A 1 546 ? 3.180 14.769 -14.363 1.00 89.88 546 LEU A N 1
ATOM 4367 C CA . LEU A 1 546 ? 4.413 15.520 -14.126 1.00 89.88 546 LEU A CA 1
ATOM 4368 C C . LEU A 1 546 ? 5.134 15.871 -15.441 1.00 89.88 546 LEU A C 1
ATOM 4370 O O . LEU A 1 546 ? 5.596 16.997 -15.593 1.00 89.88 546 LEU A O 1
ATOM 4374 N N . LEU A 1 547 ? 5.209 14.951 -16.411 1.00 89.25 547 LEU A N 1
ATOM 4375 C CA . LEU A 1 547 ? 5.805 15.231 -17.727 1.00 89.25 547 LEU A CA 1
ATOM 4376 C C . LEU A 1 547 ? 5.057 16.327 -18.499 1.00 89.25 547 LEU A C 1
ATOM 4378 O O . LEU A 1 547 ? 5.693 17.180 -19.120 1.00 89.25 547 LEU A O 1
ATOM 4382 N N . MET A 1 548 ? 3.721 16.334 -18.448 1.00 89.44 548 MET A N 1
ATOM 4383 C CA . MET A 1 548 ? 2.922 17.401 -19.060 1.00 89.44 548 MET A CA 1
ATOM 4384 C C . MET A 1 548 ? 3.186 18.756 -18.404 1.00 89.44 548 MET A C 1
ATOM 4386 O O . MET A 1 548 ? 3.357 19.758 -19.099 1.00 89.44 548 MET A O 1
ATOM 4390 N N . GLU A 1 549 ? 3.233 18.788 -17.074 1.00 88.75 549 GLU A N 1
ATOM 4391 C CA . GLU A 1 549 ? 3.493 20.009 -16.315 1.00 88.75 549 GLU A CA 1
ATOM 4392 C C . GLU A 1 549 ? 4.906 20.536 -16.577 1.00 88.75 549 GLU A C 1
ATOM 4394 O O . GLU A 1 549 ? 5.087 21.728 -16.817 1.00 88.75 549 GLU A O 1
ATOM 4399 N N . LEU A 1 550 ? 5.885 19.631 -16.665 1.00 87.69 550 LEU A N 1
ATOM 4400 C CA . LEU A 1 550 ? 7.259 19.946 -17.033 1.00 87.69 550 LEU A CA 1
ATOM 4401 C C . LEU A 1 550 ? 7.361 20.562 -18.438 1.00 87.69 550 LEU A C 1
ATOM 4403 O O . LEU A 1 550 ? 8.088 21.535 -18.650 1.00 87.69 550 LEU A O 1
ATOM 4407 N N . GLY A 1 551 ? 6.612 20.023 -19.403 1.00 85.50 551 GLY A N 1
ATOM 4408 C CA . GLY A 1 551 ? 6.550 20.564 -20.761 1.00 85.50 551 GLY A CA 1
ATOM 4409 C C . GLY A 1 551 ? 5.854 21.929 -20.851 1.00 85.50 551 GLY A C 1
ATOM 4410 O O . GLY A 1 551 ? 6.141 22.693 -21.778 1.00 85.50 551 GLY A O 1
ATOM 4411 N N . ALA A 1 552 ? 4.960 22.244 -19.907 1.00 84.81 552 ALA A N 1
ATOM 4412 C CA . ALA A 1 552 ? 4.265 23.529 -19.805 1.00 84.81 552 ALA A CA 1
ATOM 4413 C C . ALA A 1 552 ? 5.086 24.594 -19.056 1.00 84.81 552 ALA A C 1
ATOM 4415 O O . ALA A 1 552 ? 4.971 25.782 -19.354 1.00 84.81 552 ALA A O 1
ATOM 4416 N N . SER A 1 553 ? 5.946 24.182 -18.122 1.00 84.81 553 SER A N 1
ATOM 4417 C CA . SER A 1 553 ? 6.791 25.065 -17.311 1.00 84.81 553 SER A CA 1
ATOM 4418 C C . SER A 1 553 ? 8.149 25.401 -17.948 1.00 84.81 553 SER A C 1
ATOM 4420 O O . SER A 1 553 ? 9.026 25.971 -17.294 1.00 84.81 553 SER A O 1
ATOM 4422 N N . GLY A 1 554 ? 8.351 25.054 -19.223 1.00 82.69 554 GLY A N 1
ATOM 4423 C CA . GLY A 1 554 ? 9.612 25.282 -19.932 1.00 82.69 554 GLY A CA 1
ATOM 4424 C C . GLY A 1 554 ? 10.759 24.414 -19.409 1.00 82.69 554 GLY A C 1
ATOM 4425 O O . GLY A 1 554 ? 11.888 24.893 -19.295 1.00 82.69 554 GLY A O 1
ATOM 4426 N N . TRP A 1 555 ? 10.461 23.154 -19.071 1.00 86.44 555 TRP A N 1
ATOM 4427 C CA . TRP A 1 555 ? 11.421 22.135 -18.621 1.00 86.44 555 TRP A CA 1
ATOM 4428 C C . TRP A 1 555 ? 12.103 22.453 -17.289 1.00 86.44 555 TRP A C 1
ATOM 4430 O O . TRP A 1 555 ? 13.215 22.007 -17.014 1.00 86.44 555 TRP A O 1
ATOM 4440 N N . LYS A 1 556 ? 11.419 23.218 -16.434 1.00 81.38 556 LYS A N 1
ATOM 4441 C CA . LYS A 1 556 ? 11.837 23.500 -15.058 1.00 81.38 556 LYS A CA 1
ATOM 4442 C C . LYS A 1 556 ? 10.707 23.159 -14.107 1.00 81.38 556 LYS A C 1
ATOM 4444 O O . LYS A 1 556 ? 9.603 23.655 -14.281 1.00 81.38 556 LYS A O 1
ATOM 4449 N N . LEU A 1 557 ? 10.975 22.340 -13.099 1.00 78.62 557 LEU A N 1
ATOM 4450 C CA . LEU A 1 557 ? 9.992 21.999 -12.072 1.00 78.62 557 LEU A CA 1
ATOM 4451 C C . LEU A 1 557 ? 9.713 23.212 -11.162 1.00 78.62 557 LEU A C 1
ATOM 4453 O O . LEU A 1 557 ? 10.647 23.693 -10.515 1.00 78.62 557 LEU A O 1
ATOM 4457 N N . PRO A 1 558 ? 8.462 23.709 -11.088 1.00 77.44 558 PRO A N 1
ATOM 4458 C CA . PRO A 1 558 ? 8.054 24.668 -10.064 1.00 77.44 558 PRO A CA 1
ATOM 4459 C C . PRO A 1 558 ? 8.206 24.078 -8.657 1.00 77.44 558 PRO A C 1
ATOM 4461 O O . PRO A 1 558 ? 8.117 22.862 -8.473 1.00 77.44 558 PRO A O 1
ATOM 4464 N N . THR A 1 559 ? 8.399 24.931 -7.652 1.00 74.06 559 THR A N 1
ATOM 4465 C CA . THR A 1 559 ? 8.536 24.514 -6.247 1.00 74.06 559 THR A CA 1
ATOM 4466 C C . THR A 1 559 ? 7.298 23.780 -5.737 1.00 74.06 559 THR A C 1
ATOM 4468 O O . THR A 1 559 ? 7.422 22.761 -5.065 1.00 74.06 559 THR A O 1
ATOM 4471 N N . GLU A 1 560 ? 6.114 24.238 -6.136 1.00 75.19 560 GLU A N 1
ATOM 4472 C CA . GLU A 1 560 ? 4.820 23.672 -5.748 1.00 75.19 560 GLU A CA 1
ATOM 4473 C C . GLU A 1 560 ? 4.591 22.296 -6.391 1.00 75.19 560 GLU A C 1
ATOM 4475 O O . GLU A 1 560 ? 4.104 21.368 -5.747 1.00 75.19 560 GLU A O 1
ATOM 4480 N N . ALA A 1 561 ? 4.991 22.142 -7.657 1.00 72.00 561 ALA A N 1
ATOM 4481 C CA . ALA A 1 561 ? 4.939 20.863 -8.355 1.00 72.00 561 ALA A CA 1
ATOM 4482 C C . ALA A 1 561 ? 5.911 19.863 -7.716 1.00 72.00 561 ALA A C 1
ATOM 4484 O O . ALA A 1 561 ? 5.567 18.706 -7.487 1.00 72.00 561 ALA A O 1
ATOM 4485 N N . ASN A 1 562 ? 7.118 20.315 -7.370 1.00 74.94 562 ASN A N 1
ATOM 4486 C CA . ASN A 1 562 ? 8.113 19.469 -6.726 1.00 74.94 562 ASN A CA 1
ATOM 4487 C C . ASN A 1 562 ? 7.606 18.924 -5.375 1.00 74.94 562 ASN A C 1
ATOM 4489 O O . ASN A 1 562 ? 7.760 17.735 -5.103 1.00 74.94 562 ASN A O 1
ATOM 4493 N N . GLU A 1 563 ? 6.926 19.754 -4.575 1.00 71.62 563 GLU A N 1
ATOM 4494 C CA . GLU A 1 563 ? 6.246 19.300 -3.355 1.00 71.62 563 GLU A CA 1
ATOM 4495 C C . GLU A 1 563 ? 5.133 18.287 -3.646 1.00 71.62 563 GLU A C 1
ATOM 4497 O O . GLU A 1 563 ? 5.074 17.257 -2.996 1.00 71.62 563 GLU A O 1
ATOM 4502 N N . TYR A 1 564 ? 4.286 18.509 -4.650 1.00 74.12 564 TYR A N 1
ATOM 4503 C CA . TYR A 1 564 ? 3.174 17.599 -4.955 1.00 74.12 564 TYR A CA 1
ATOM 4504 C C . TYR A 1 564 ? 3.607 16.216 -5.488 1.00 74.12 564 TYR A C 1
ATOM 4506 O O . TYR A 1 564 ? 2.967 15.182 -5.228 1.00 74.12 564 TYR A O 1
ATOM 4514 N N . TYR A 1 565 ? 4.668 16.172 -6.298 1.00 74.00 565 TYR A N 1
AT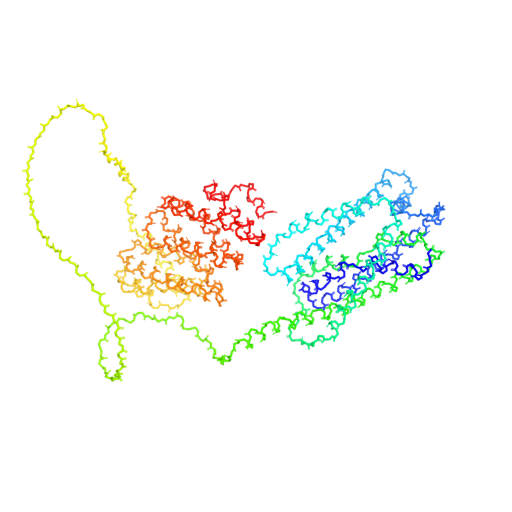OM 4515 C CA . TYR A 1 565 ? 5.115 14.925 -6.918 1.00 74.00 565 TYR A CA 1
ATOM 4516 C C . TYR A 1 565 ? 6.082 14.132 -6.037 1.00 74.00 565 TYR A C 1
ATOM 4518 O O . TYR A 1 565 ? 5.981 12.901 -6.054 1.00 74.00 565 TYR A O 1
ATOM 4526 N N . PHE A 1 566 ? 6.941 14.802 -5.258 1.00 72.25 566 PHE A N 1
ATOM 4527 C CA . PHE A 1 566 ? 8.045 14.173 -4.521 1.00 72.25 566 PHE A CA 1
ATOM 4528 C C . PHE A 1 566 ? 7.947 14.247 -2.984 1.00 72.25 566 PHE A C 1
ATOM 4530 O O . PHE A 1 566 ? 8.743 13.583 -2.312 1.00 72.25 566 PHE A O 1
ATOM 4537 N N . HIS A 1 567 ? 6.997 15.001 -2.419 1.00 58.12 567 HIS A N 1
ATOM 4538 C CA . HIS A 1 567 ? 6.715 15.072 -0.978 1.00 58.12 567 HIS A CA 1
ATOM 4539 C C . HIS A 1 567 ? 5.264 14.671 -0.677 1.00 58.12 567 HIS A C 1
ATOM 4541 O O . HIS A 1 567 ? 5.023 14.252 0.480 1.00 58.12 567 HIS A O 1
#

Radius of gyration: 36.87 Å; Cα contacts (8 Å, |Δi|>4): 433; chains: 1; bounding box: 84×82×117 Å

Nearest PDB structures (foldseek):
  4jhj-assembly1_A  TM=7.129E-01  e=7.072E-07  Danio rerio
  6xu2-assembly1_A  TM=3.738E-01  e=9.766E-01  Homo sapiens
  9dze-assembly1_h  TM=3.255E-01  e=1.156E+00  synthetic construct
  4cv5-assembly1_B  TM=3.325E-01  e=3.915E+00  Saccharomyces cerevisiae

Mean predicted aligned error: 20.41 Å

Sequence (567 aa):
MDNKECFINFLKGMIGPGILSLSMAFKDAGLITASITIIIIGIINTYCMIKLIECSKYFSIKYKIKKIDYGSLAYYASKEIMKKDTIKTKIFPIIVWICLLSLQIGICSVFYVFVGTLTKELVEKNYSNIIYDIRLYYIGYLIPFIILGSFKSIRTLTFLNLFANILLGLSLLSIFFILILSKHSYSEIKYYTNINGIFTSLGTIMYAFEGQALVIPLANHMKEDNNMIKILIYGMMIITVIAESSDFKIIMCDSDQLKNNENIVDEGNVVLRKKKPTLQIYKPPCSRSSTIEDEKNDNTYSITNNSSNIKGSSLNQSGKLKENNNKNHSKISNALISTTMKEFPKKKVFGSKEIEEITNGLKRINAIKDTTLIDDFLSSNMTNSKISSELGLFLVKFAVEENRVEAKNTAKICAHLLDCPTGDPFHKNLINSLKQYFECRDQLRENHFKIWTTFINFINETFANIGFTYEGDLVELIFTTFEYLLLPPTLHNLRIEELECLISGLLAIGYDLERVCPEKLGSLKELIRDALIEVQEPWARKMIMLLMELGASGWKLPTEANEYYFH

Foldseek 3Di:
DELVVLLVVLLVLLPDVLLVCLLVLCVLFFQQLSLVLLVVLLVVVLVVLLVLLVLQVVCCVVVVPLAAAPLNSQLVVVCVVVVDDDPVSNVRSVVRVVVVVVLVVVVVVVRLLVQLVVVQVVCCVVPVVDRDFSVVSSVVVVVVVVVVVPDPDPVVVVVVVVVVVVVVVVVVVVLVVVLVPADFDDPDGGRGDDPVSSVVSSVSSNSSRDDSNPSRVSCSPDPDSVSSSVSSVVSSVVSSVCSSVSSVSVVRRVVVVVVVVVVVVVVVDDDDDDDPDDDPPDDDPDDDDDDDDDDDDDDDDDDDDDDDDDDDDDDDDDDDDDDDDDDDDDDDDDDDDDDDPPDDDDDDPLDPVLLVLLLVLLVVVCVVPVDPLSVVCVVVVVPDLVSLLVVLLVLLCCCLPNDVVCLLSSLLSLLSCCSDPSNVSNVVNNLVNLVSVVVCQVVCVPPPVSSNLSSLLSLLSNDLNNFLVDDDSSLVSNLVLLLVCLDPPNLAVDDPSSLVSVLVSCLRCVLSCCNNPVPSSVVSLVSLVVSLVVYSDPLVNLSSVVVNVCNVVSSDQDPVNCVVNPD